Protein 7CJ3 (pdb70)

Foldseek 3Di:
DPPVVVLLVVLVVLLVVLLVVQQVPFDPVVLVVLCVVPVCLLVLLVVLLVLLVVLLVLLVVQLVDPLDPLSNSLSVLLNSLSNLSNVLSVCRNPGRTDWAQFPLHRHTHRVSVLSSQLSRVLSVLVSLCSQLVFDPVLSVVLNVLSNQLSVLLRVLRHDDDPSSVVSLVSSVVSVVVNLVSSQVSLVLQLDPVDPPHGLFHNVLSVLLSVQQVVLVVQLSVLSVCDSVPNDDDNVSSNSVSVSSSSSSSSNVVSSVVRSVVD/DLLVVLVVLLVVLVVLLVVLLVVQQVPFDQVVLVVLCVVQVCLLVLLVVLLVLLVVLLVLLVCQLVPPPDNLSNSLSSLLNSLSNLSNVLSVCRNPGRTDWAQFPLHRHTHRVSVLSSQLSNVLSVLVSLCLQLVFDNVLSVVLSVLSNQLSVLLRVLRHDDDPSSVVSLVSSVVSVVVNLVSSQVSLVLQLDPVDPPHGLFHNVLSVQLSVQQVVLVVQLSVLSVCDSVPNDDDNVSSNSVSVSSSSSSSSNVVSSVVRSVPD

InterPro domains:
  IPR001425 Archaeal/bacterial/fungal rhodopsins [PF01036] (89-309)
  IPR001425 Archaeal/bacterial/fungal rhodopsins [SM01021] (89-320)
  IPR002073 3'5'-cyclic nucleotide phosphodiesterase, catalytic domain [PF00233] (451-686)
  IPR002073 3'5'-cyclic nucleotide phosphodiesterase, catalytic domain [PS51845] (346-700)
  IPR003607 HD/PDEase domain [SM00471] (449-619)
  IPR003607 HD/PDEase domain [cd00077] (452-627)
  IPR023088 3'5'-cyclic nucleotide phosphodiesterase [PR00387] (447-460)
  IPR023088 3'5'-cyclic nucleotide phosphodiesterase [PR00387] (477-490)
  IPR023088 3'5'-cyclic nucleotide phosphodiesterase [PR00387] (491-506)
  IPR023088 3'5'-cyclic nucleotide phosphodiesterase [PR00387] (518-534)
  IPR023088 3'5'-cyclic nucleotide phosphodiesterase [PR00387] (601-614)
  IPR023088 3'5'-cyclic nucleotide phosphodiesterase [PR00387] (618-634)
  IPR023174 3'5'-cyclic nucleotide phosphodiesterase, conserved site [PS00126] (491-502)
  IPR036971 3'5'-cyclic nucleotide phosphodiesterase, catalytic domain superfamily [G3DSA:1.10.1300.10] (379-704)

Sequence (526 aa):
TKEVQWQGIFMIIVWLCVMGSLIFFANPEASRRVFAKFSHLQSFYGATSVAFAFATGLDILAYVNAVSDEKRVLSGILAYVDGVACISYLSMATLNLYFLVDSTQGNPVWLMRYAEWIITCPTLLYWCGLASRADRSSVSDIATADALLLAGGALSSILPSWPAFFVFAGSFATYIYVMLHMWGMFGKAMQPDFQPPPPLPRHALHLLRCEIVMSWSIFPLVEFLRRQGYIDFQVGEAMNCVADYAAKVGLAMIMVNCNLEQASTKEVQWQGIFMIIVWLCVMGSLIFFANPEASRRVFAKFSHLQSFYGATSVAFAFATGLDILAYVNAVSDEKRVLSGILAYVDGVACISYLSMATLNLYFLVDSTQGNPVWLMRYAEWIITCPTLLYWCGLASRADRSSVSDIATADALLLAGGALSSILPSWPAFFVFAGSFATYIYVMLHMWGMFGKAMQPDFQPPPPLPRHALHLLRCEIVMSWSIFPLVEFLRRQGYIDFQVGEAMNCVADYAAKVGLAMIMVNCNLEQ

B-factor: mean 40.51, std 20.05, range [9.45, 134.56]

Nearest PDB structures (foldseek):
  7cj3-assembly1_A  TM=1.004E+00  e=1.091E-38  Salpingoeca rosetta
  7d7q-assembly1_B  TM=9.937E-01  e=3.383E-33  Salpingoeca rosetta
  7d7q-assembly1_A  TM=9.943E-01  e=1.096E-32  Salpingoeca rosetta
  6k6k-assembly1_A  TM=8.534E-01  e=9.232E-09  Mastigocladopsis repens
  1jgj-assembly1_A  TM=8.946E-01  e=2.992E-07  Natronomonas pharaonis

Secondary structure (DSSP, 8-state):
---HHHHHHHHHHHHHHHHHHHHHT--HHHHHHHHHHSTTHHHHHHHHHHHHHHHHHHHHHHHHS-S-HHHHHHHHHHHHHHHHHHHHHHHHHHS----EE-TTT--EE-HHHHHHHHHHHHHHHHHHHHHHT--HHHHHHHHHHHHHHHHHHHHHTTS-HHHHHHHHHHHHHHHHHHHHHHHHHHHHHHSSS-SSPPSS-HHHHHHHHHHHHHHHTHHHHHHHHHHHTSS-HHHHHHHHHHHHHHHHHHHHHHHHHHHHH-/-HHHHHHHHHHHHHHHHHHHHHHHHHT--HHHHHHHHHHSTTHHHHHHHHHHHHHHHHHHHHHHHHT-SSHHHHHHHHHHHHHHHHHHHHHHHHHHS----EE-TTT--EE-HHHHHHHHHHHHHHHHHHHHHHT--HHHHHHHHHHHHHHHHHHHHHTTS-HHHHHHHHHHHHHHHHHHHHHHHHHHHHHHSSS-SSPPSS-HHHHHHHHHHHHHHHTHHHHHHHHHHHTSS-HHHHHHHHHHHHHHHHHHHHHHHHHHHH--

CATH classification: 1.20.1070.10

Structure (mmCIF, N/CA/C/O backbone):
data_7CJ3
#
_entry.id   7CJ3
#
_cell.length_a   65.550
_cell.length_b   74.140
_cell.length_c   117.380
_cell.angle_alpha   90.00
_cell.angle_beta   90.00
_cell.angle_gamma   90.00
#
_symmetry.space_group_name_H-M   'P 21 21 21'
#
loop_
_entity.id
_entity.type
_entity.pdbx_description
1 polymer Phosphodiesterase
2 non-polymer RETINAL
3 non-polymer '(2R)-2,3-dihydroxypropyl (9Z)-octadec-9-enoate'
4 water water
#
loop_
_atom_site.group_PDB
_atom_site.id
_atom_site.type_symbol
_atom_site.label_atom_id
_atom_site.label_alt_id
_atom_site.label_comp_id
_atom_site.label_asym_id
_atom_site.label_entity_id
_atom_site.label_seq_id
_atom_site.pdbx_PDB_ins_code
_atom_site.Cartn_x
_atom_site.Cartn_y
_atom_site.Cartn_z
_atom_site.occupancy
_atom_site.B_iso_or_equiv
_atom_site.auth_seq_id
_atom_site.auth_comp_id
_atom_site.auth_asym_id
_atom_site.auth_atom_id
_atom_site.pdbx_PDB_model_num
ATOM 1 N N . THR A 1 18 ? -17.191 6.557 23.431 1.00 89.57 49 THR A N 1
ATOM 2 C CA . THR A 1 18 ? -18.096 7.720 23.154 1.00 90.07 49 THR A CA 1
ATOM 3 C C . THR A 1 18 ? -17.307 9.034 23.224 1.00 85.38 49 THR A C 1
ATOM 4 O O . THR A 1 18 ? -17.598 9.822 24.133 1.00 88.56 49 THR A O 1
ATOM 6 N N . LYS A 1 19 ? -16.360 9.264 22.303 1.00 84.80 50 LYS A N 1
ATOM 7 C CA . LYS A 1 19 ? -15.557 10.524 22.212 1.00 86.53 50 LYS A CA 1
ATOM 8 C C . LYS A 1 19 ? -15.749 11.166 20.832 1.00 89.05 50 LYS A C 1
ATOM 9 O O . LYS A 1 19 ? -14.763 11.236 20.068 1.00 93.17 50 LYS A O 1
ATOM 11 N N . GLU A 1 20 ? -16.969 11.619 20.528 1.00 86.89 51 GLU A N 1
ATOM 12 C CA . GLU A 1 20 ? -17.317 12.242 19.228 1.00 93.31 51 GLU A CA 1
ATOM 13 C C . GLU A 1 20 ? -17.064 11.245 18.069 1.00 101.44 51 GLU A C 1
ATOM 14 O O . GLU A 1 20 ? -16.207 11.500 17.189 1.00 105.78 51 GLU A O 1
ATOM 16 N N . VAL A 1 21 ? -17.859 10.168 17.977 1.00 99.75 52 VAL A N 1
ATOM 17 C CA . VAL A 1 21 ? -18.171 9.445 16.699 1.00 104.91 52 VAL A CA 1
ATOM 18 C C . VAL A 1 21 ? -18.466 10.520 15.642 1.00 103.01 52 VAL A C 1
ATOM 19 O O . VAL A 1 21 ? -18.030 10.389 14.491 1.00 108.14 52 VAL A O 1
ATOM 23 N N . GLN A 1 22 ? -19.164 11.570 16.066 1.00 107.40 53 GLN A N 1
ATOM 24 C CA . GLN A 1 22 ? -19.455 12.795 15.277 1.00 110.43 53 GLN A CA 1
ATOM 25 C C . GLN A 1 22 ? -18.242 13.168 14.398 1.00 107.03 53 GLN A C 1
ATOM 26 O O . GLN A 1 22 ? -18.452 13.293 13.157 1.00 97.01 53 GLN A O 1
ATOM 32 N N . TRP A 1 23 ? -17.031 13.244 14.986 1.00 96.32 54 TRP A N 1
ATOM 33 C CA . TRP A 1 23 ? -15.768 13.621 14.283 1.00 89.21 54 TRP A CA 1
ATOM 34 C C . TRP A 1 23 ? -15.490 12.623 13.148 1.00 87.34 54 TRP A C 1
ATOM 35 O O . TRP A 1 23 ? -15.169 13.083 12.026 1.00 92.44 54 TRP A O 1
ATOM 46 N N . GLN A 1 24 ? -15.624 11.321 13.422 1.00 87.36 55 GLN A N 1
ATOM 47 C CA . GLN A 1 24 ? -15.452 10.228 12.424 1.00 84.59 55 GLN A CA 1
ATOM 48 C C . GLN A 1 24 ? -16.427 10.439 11.253 1.00 76.99 55 GLN A C 1
ATOM 49 O O . GLN A 1 24 ? -15.968 10.441 10.096 1.00 71.08 55 GLN A O 1
ATOM 55 N N . GLY A 1 25 ? -17.715 10.624 11.565 1.00 74.37 56 GLY A N 1
ATOM 56 C CA . GLY A 1 25 ? -18.777 10.956 10.591 1.00 75.83 56 GLY A CA 1
ATOM 57 C C . GLY A 1 25 ? -18.428 12.150 9.709 1.00 83.39 56 GLY A C 1
ATOM 58 O O . GLY A 1 25 ? -18.622 12.056 8.483 1.00 88.12 56 GLY A O 1
ATOM 59 N N . ILE A 1 26 ? -17.930 13.240 10.303 1.00 82.87 57 ILE A N 1
ATOM 60 C CA . ILE A 1 26 ? -17.481 14.474 9.587 1.00 76.25 57 ILE A CA 1
ATOM 61 C C . ILE A 1 26 ? -16.350 14.130 8.600 1.00 72.59 57 ILE A C 1
ATOM 62 O O . ILE A 1 26 ? -16.442 14.545 7.427 1.00 70.46 57 ILE A O 1
ATOM 67 N N . PHE A 1 27 ? -15.307 13.421 9.038 1.00 65.89 58 PHE A N 1
ATOM 68 C CA . PHE A 1 27 ? -14.178 13.049 8.143 1.00 76.83 58 PHE A CA 1
ATOM 69 C C . PHE A 1 27 ? -14.738 12.242 6.961 1.00 75.84 58 PHE A C 1
ATOM 70 O O . PHE A 1 27 ? -14.290 12.462 5.795 1.00 68.59 58 PHE A O 1
ATOM 78 N N . MET A 1 28 ? -15.677 11.330 7.259 1.00 63.60 59 MET A N 1
ATOM 79 C CA . MET A 1 28 ? -16.357 10.466 6.256 1.00 62.06 59 MET A CA 1
ATOM 80 C C . MET A 1 28 ? -16.964 11.358 5.164 1.00 59.73 59 MET A C 1
ATOM 81 O O . MET A 1 28 ? -16.646 11.161 3.971 1.00 64.03 59 MET A O 1
ATOM 86 N N . ILE A 1 29 ? -17.763 12.340 5.574 1.00 55.48 60 ILE A N 1
ATOM 87 C CA . ILE A 1 29 ? -18.507 13.259 4.667 1.00 52.97 60 ILE A CA 1
ATOM 88 C C . ILE A 1 29 ? -17.517 14.009 3.763 1.00 44.35 60 ILE A C 1
ATOM 89 O O . ILE A 1 29 ? -17.790 14.127 2.540 1.00 38.43 60 ILE A O 1
ATOM 94 N N . ILE A 1 30 ? -16.393 14.473 4.310 1.00 40.45 61 ILE A N 1
ATOM 95 C CA . ILE A 1 30 ? -15.426 15.304 3.530 1.00 44.79 61 ILE A CA 1
ATOM 96 C C . ILE A 1 30 ? -14.771 14.432 2.463 1.00 43.74 61 ILE A C 1
ATOM 97 O O . ILE A 1 30 ? -14.662 14.893 1.325 1.00 38.67 61 ILE A O 1
ATOM 102 N N . VAL A 1 31 ? -14.386 13.209 2.808 1.00 48.82 62 VAL A N 1
ATOM 103 C CA . VAL A 1 31 ? -13.738 12.266 1.846 1.00 50.70 62 VAL A CA 1
ATOM 104 C C . VAL A 1 31 ? -14.734 11.963 0.720 1.00 43.63 62 VAL A C 1
ATOM 105 O O . VAL A 1 31 ? -14.327 11.888 -0.474 1.00 33.73 62 VAL A O 1
ATOM 109 N N . TRP A 1 32 ? -16.001 11.809 1.099 1.00 36.80 63 TRP A N 1
ATOM 110 C CA . TRP A 1 32 ? -17.105 11.500 0.160 1.00 36.07 63 TRP A CA 1
ATOM 111 C C . TRP A 1 32 ? -17.249 12.631 -0.870 1.00 31.18 63 TRP A C 1
ATOM 112 O O . TRP A 1 32 ? -17.097 12.356 -2.078 1.00 30.97 63 TRP A O 1
ATOM 123 N N . LEU A 1 33 ? -17.479 13.855 -0.396 1.00 27.87 64 LEU A N 1
ATOM 124 C CA . LEU A 1 33 ? -17.667 15.073 -1.228 1.00 27.66 64 LEU A CA 1
ATOM 125 C C . LEU A 1 33 ? -16.511 15.247 -2.220 1.00 28.61 64 LEU A C 1
ATOM 126 O O . LEU A 1 33 ? -16.772 15.526 -3.403 1.00 23.98 64 LEU A O 1
ATOM 131 N N . CYS A 1 34 ? -15.272 15.089 -1.761 1.00 31.44 65 CYS A N 1
ATOM 132 C CA . CYS A 1 34 ? -14.071 15.199 -2.632 1.00 35.61 65 CYS A CA 1
ATOM 133 C C . CYS A 1 34 ? -14.172 14.183 -3.775 1.00 35.59 65 CYS A C 1
ATOM 134 O O . CYS A 1 34 ? -13.983 14.547 -4.955 1.00 32.53 65 CYS A O 1
ATOM 137 N N . VAL A 1 35 ? -14.495 12.943 -3.435 1.00 36.89 66 VAL A N 1
ATOM 138 C CA . VAL A 1 35 ? -14.556 11.836 -4.426 1.00 35.37 66 VAL A CA 1
ATOM 139 C C . VAL A 1 35 ? -15.731 12.114 -5.355 1.00 31.75 66 VAL A C 1
ATOM 140 O O . VAL A 1 35 ? -15.570 11.995 -6.588 1.00 34.74 66 VAL A O 1
ATOM 144 N N . MET A 1 36 ? -16.852 12.533 -4.797 1.00 29.92 67 MET A N 1
ATOM 145 C CA . MET A 1 36 ? -18.048 12.895 -5.593 1.00 32.43 67 MET A CA 1
ATOM 146 C C . MET A 1 36 ? -17.714 14.065 -6.520 1.00 30.93 67 MET A C 1
ATOM 147 O O . MET A 1 36 ? -18.067 14.001 -7.731 1.00 30.32 67 MET A O 1
ATOM 152 N N . GLY A 1 37 ? -17.067 15.102 -5.976 1.00 28.48 68 GLY A N 1
ATOM 153 C CA . GLY A 1 37 ? -16.505 16.211 -6.760 1.00 24.49 68 GLY A CA 1
ATOM 154 C C . GLY A 1 37 ? -15.846 15.694 -8.023 1.00 24.77 68 GLY A C 1
ATOM 155 O O . GLY A 1 37 ? -16.317 16.010 -9.156 1.00 23.12 68 GLY A O 1
ATOM 156 N N . SER A 1 38 ? -14.798 14.893 -7.855 1.00 24.26 69 SER A N 1
ATOM 157 C CA . SER A 1 38 ? -13.890 14.529 -8.968 1.00 26.55 69 SER A CA 1
ATOM 158 C C . SER A 1 38 ? -14.653 13.666 -9.969 1.00 24.19 69 SER A C 1
ATOM 159 O O . SER A 1 38 ? -14.442 13.871 -11.180 1.00 21.89 69 SER A O 1
ATOM 162 N N . LEU A 1 39 ? -15.557 12.801 -9.482 1.00 24.82 70 LEU A N 1
ATOM 163 C CA . LEU A 1 39 ? -16.429 11.930 -10.333 1.00 25.57 70 LEU A CA 1
ATOM 164 C C . LEU A 1 39 ? -17.360 12.787 -11.222 1.00 26.22 70 LEU A C 1
ATOM 165 O O . LEU A 1 39 ? -17.612 12.403 -12.387 1.00 23.04 70 LEU A O 1
ATOM 170 N N . ILE A 1 40 ? -17.808 13.947 -10.732 1.00 27.54 71 ILE A N 1
ATOM 171 C CA . ILE A 1 40 ? -18.627 14.902 -11.538 1.00 27.57 71 ILE A CA 1
ATOM 172 C C . ILE A 1 40 ? -17.747 15.551 -12.614 1.00 25.90 71 ILE A C 1
ATOM 173 O O . ILE A 1 40 ? -18.175 15.573 -13.816 1.00 23.41 71 ILE A O 1
ATOM 178 N N . PHE A 1 41 ? -16.585 16.076 -12.195 1.00 25.33 72 PHE A N 1
ATOM 179 C CA . PHE A 1 41 ? -15.674 16.889 -13.038 1.00 26.71 72 PHE A CA 1
ATOM 180 C C . PHE A 1 41 ? -15.165 16.024 -14.197 1.00 29.75 72 PHE A C 1
ATOM 181 O O . PHE A 1 41 ? -15.148 16.519 -15.343 1.00 31.24 72 PHE A O 1
ATOM 189 N N . PHE A 1 42 ? -14.857 14.739 -13.949 1.00 32.31 73 PHE A N 1
ATOM 190 C CA . PHE A 1 42 ? -14.269 13.825 -14.971 1.00 28.85 73 PHE A CA 1
ATOM 191 C C . PHE A 1 42 ? -15.332 12.983 -15.689 1.00 26.81 73 PHE A C 1
ATOM 192 O O . PHE A 1 42 ? -14.971 12.180 -16.514 1.00 29.12 73 PHE A O 1
ATOM 200 N N . ALA A 1 43 ? -16.617 13.161 -15.424 1.00 27.38 74 ALA A N 1
ATOM 201 C CA . ALA A 1 43 ? -17.676 12.362 -16.086 1.00 28.36 74 ALA A CA 1
ATOM 202 C C . ALA A 1 43 ? -17.679 12.634 -17.596 1.00 29.21 74 ALA A C 1
ATOM 203 O O . ALA A 1 43 ? -17.324 13.717 -17.997 1.00 26.34 74 ALA A O 1
ATOM 205 N N . ASN A 1 44 ? -18.078 11.643 -18.390 1.00 37.99 75 ASN A N 1
ATOM 206 C CA . ASN A 1 44 ? -18.470 11.764 -19.820 1.00 36.81 75 ASN A CA 1
ATOM 207 C C . ASN A 1 44 ? -19.988 11.553 -19.887 1.00 37.16 75 ASN A C 1
ATOM 208 O O . ASN A 1 44 ? -20.458 10.414 -19.833 1.00 34.24 75 ASN A O 1
ATOM 213 N N . PRO A 1 45 ? -20.787 12.649 -20.006 1.00 36.40 76 PRO A N 1
ATOM 214 C CA . PRO A 1 45 ? -22.248 12.577 -20.011 1.00 34.98 76 PRO A CA 1
ATOM 215 C C . PRO A 1 45 ? -22.883 11.753 -21.132 1.00 32.83 76 PRO A C 1
ATOM 216 O O . PRO A 1 45 ? -23.903 11.143 -20.867 1.00 31.76 76 PRO A O 1
ATOM 220 N N . GLU A 1 46 ? -22.307 11.790 -22.338 1.00 36.65 77 GLU A N 1
ATOM 221 C CA . GLU A 1 46 ? -22.767 10.989 -23.516 1.00 40.04 77 GLU A CA 1
ATOM 222 C C . GLU A 1 46 ? -22.611 9.492 -23.184 1.00 38.67 77 GLU A C 1
ATOM 223 O O . GLU A 1 46 ? -23.476 8.682 -23.576 1.00 35.55 77 GLU A O 1
ATOM 229 N N . ALA A 1 47 ? -21.529 9.146 -22.477 1.00 37.02 78 ALA A N 1
ATOM 230 C CA . ALA A 1 47 ? -21.227 7.772 -22.016 1.00 33.42 78 ALA A CA 1
ATOM 231 C C . ALA A 1 47 ? -22.308 7.330 -21.021 1.00 34.37 78 ALA A C 1
ATOM 232 O O . ALA A 1 47 ? -22.869 6.251 -21.247 1.00 39.68 78 ALA A O 1
ATOM 234 N N . SER A 1 48 ? -22.606 8.125 -19.982 1.00 29.19 79 SER A N 1
ATOM 235 C CA . SER A 1 48 ? -23.589 7.766 -18.931 1.00 27.54 79 SER A CA 1
ATOM 236 C C . SER A 1 48 ? -24.992 7.668 -19.547 1.00 30.65 79 SER A C 1
ATOM 237 O O . SER A 1 48 ? -25.751 6.775 -19.157 1.00 33.18 79 SER A O 1
ATOM 240 N N . ARG A 1 49 ? -25.322 8.547 -20.491 1.00 35.38 80 ARG A N 1
ATOM 241 C CA . ARG A 1 49 ? -26.624 8.530 -21.215 1.00 35.54 80 ARG A CA 1
ATOM 242 C C . ARG A 1 49 ? -26.785 7.163 -21.907 1.00 33.72 80 ARG A C 1
ATOM 243 O O . ARG A 1 49 ? -27.883 6.583 -21.805 1.00 34.60 80 ARG A O 1
ATOM 245 N N . ARG A 1 50 ? -25.734 6.653 -22.551 1.00 34.56 81 ARG A N 1
ATOM 246 C CA . ARG A 1 50 ? -25.734 5.359 -23.290 1.00 40.78 81 ARG A CA 1
ATOM 247 C C . ARG A 1 50 ? -25.826 4.172 -22.313 1.00 34.78 81 ARG A C 1
ATOM 248 O O . ARG A 1 50 ? -26.493 3.160 -22.654 1.00 32.82 81 ARG A O 1
ATOM 256 N N . VAL A 1 51 ? -25.183 4.280 -21.147 1.00 29.66 82 VAL A N 1
ATOM 257 C CA . VAL A 1 51 ? -25.186 3.225 -20.096 1.00 25.22 82 VAL A CA 1
ATOM 258 C C . VAL A 1 51 ? -26.616 3.065 -19.588 1.00 25.25 82 VAL A C 1
ATOM 259 O O . VAL A 1 51 ? -27.100 1.903 -19.537 1.00 26.07 82 VAL A O 1
ATOM 263 N N . PHE A 1 52 ? -27.253 4.182 -19.233 1.00 25.33 83 PHE A N 1
ATOM 264 C CA . PHE A 1 52 ? -28.618 4.217 -18.650 1.00 26.00 83 PHE A CA 1
ATOM 265 C C . PHE A 1 52 ? -29.655 3.930 -19.747 1.00 24.74 83 PHE A C 1
ATOM 266 O O . PHE A 1 52 ? -30.748 3.510 -19.393 1.00 22.06 83 PHE A O 1
ATOM 274 N N . ALA A 1 53 ? -29.314 4.101 -21.027 1.00 26.28 84 ALA A N 1
ATOM 275 C CA . ALA A 1 53 ? -30.179 3.749 -22.178 1.00 26.99 84 ALA A CA 1
ATOM 276 C C . ALA A 1 53 ? -30.084 2.242 -22.483 1.00 30.57 84 ALA A C 1
ATOM 277 O O . ALA A 1 53 ? -31.104 1.656 -22.878 1.00 37.83 84 ALA A O 1
ATOM 279 N N . LYS A 1 54 ? -28.913 1.626 -22.326 1.00 29.59 85 LYS A N 1
ATOM 280 C CA . LYS A 1 54 ? -28.723 0.172 -22.569 1.00 30.28 85 LYS A CA 1
ATOM 281 C C . LYS A 1 54 ? -29.329 -0.615 -21.394 1.00 31.65 85 LYS A C 1
ATOM 282 O O . LYS A 1 54 ? -29.719 -1.793 -21.587 1.00 30.82 85 LYS A O 1
ATOM 288 N N . PHE A 1 55 ? -29.379 0.013 -20.216 1.00 30.60 86 PHE A N 1
ATOM 289 C CA . PHE A 1 55 ? -29.733 -0.611 -18.916 1.00 30.16 86 PHE A CA 1
ATOM 290 C C . PHE A 1 55 ? -30.766 0.284 -18.228 1.00 30.30 86 PHE A C 1
ATOM 291 O O . PHE A 1 55 ? -30.367 1.160 -17.413 1.00 28.87 86 PHE A O 1
ATOM 299 N N . SER A 1 56 ? -32.046 0.097 -18.557 1.00 27.03 87 SER A N 1
ATOM 300 C CA . SER A 1 56 ? -33.126 1.071 -18.245 1.00 23.62 87 SER A CA 1
ATOM 301 C C . SER A 1 56 ? -33.627 0.934 -16.806 1.00 23.63 87 SER A C 1
ATOM 302 O O . SER A 1 56 ? -34.361 1.822 -16.384 1.00 25.73 87 SER A O 1
ATOM 305 N N . HIS A 1 57 ? -33.234 -0.089 -16.061 1.00 25.42 88 HIS A N 1
ATOM 306 C CA . HIS A 1 57 ? -33.747 -0.335 -14.687 1.00 28.33 88 HIS A CA 1
ATOM 307 C C . HIS A 1 57 ? -32.822 0.291 -13.639 1.00 28.14 88 HIS A C 1
ATOM 308 O O . HIS A 1 57 ? -33.244 0.383 -12.462 1.00 26.23 88 HIS A O 1
ATOM 315 N N . LEU A 1 58 ? -31.637 0.762 -14.065 1.00 28.73 89 LEU A N 1
ATOM 316 C CA . LEU A 1 58 ? -30.530 1.143 -13.145 1.00 25.34 89 LEU A CA 1
ATOM 317 C C . LEU A 1 58 ? -30.926 2.390 -12.321 1.00 25.58 89 LEU A C 1
ATOM 318 O O . LEU A 1 58 ? -30.677 2.353 -11.093 1.00 24.12 89 LEU A O 1
ATOM 323 N N . GLN A 1 59 ? -31.578 3.399 -12.920 1.00 22.80 90 GLN A N 1
ATOM 324 C CA . GLN A 1 59 ? -31.969 4.634 -12.196 1.00 27.17 90 GLN A CA 1
ATOM 325 C C . GLN A 1 59 ? -32.969 4.250 -11.079 1.00 25.05 90 GLN A C 1
ATOM 326 O O . GLN A 1 59 ? -32.842 4.697 -9.914 1.00 20.94 90 GLN A O 1
ATOM 332 N N . SER A 1 60 ? -33.910 3.376 -11.409 1.00 24.55 91 SER A N 1
ATOM 333 C CA . SER A 1 60 ? -34.958 2.912 -10.466 1.00 23.87 91 SER A CA 1
ATOM 334 C C . SER A 1 60 ? -34.307 2.235 -9.276 1.00 20.13 91 SER A C 1
ATOM 335 O O . SER A 1 60 ? -34.719 2.522 -8.155 1.00 18.10 91 SER A O 1
ATOM 338 N N . PHE A 1 61 ? -33.340 1.351 -9.543 1.00 18.49 92 PHE A N 1
ATOM 339 C CA . PHE A 1 61 ? -32.627 0.562 -8.513 1.00 17.68 92 PHE A CA 1
ATOM 340 C C . PHE A 1 61 ? -31.945 1.503 -7.519 1.00 16.68 92 PHE A C 1
ATOM 341 O O . PHE A 1 61 ? -32.217 1.412 -6.312 1.00 13.52 92 PHE A O 1
ATOM 349 N N . TYR A 1 62 ? -31.138 2.435 -8.043 1.00 17.29 93 TYR A N 1
ATOM 350 C CA . TYR A 1 62 ? -30.368 3.433 -7.256 1.00 17.78 93 TYR A CA 1
ATOM 351 C C . TYR A 1 62 ? -31.356 4.355 -6.527 1.00 16.51 93 TYR A C 1
ATOM 352 O O . TYR A 1 62 ? -31.243 4.477 -5.281 1.00 16.95 93 TYR A O 1
ATOM 361 N N . GLY A 1 63 ? -32.331 4.917 -7.239 1.00 16.62 94 GLY A N 1
ATOM 362 C CA . GLY A 1 63 ? -33.385 5.743 -6.635 1.00 16.15 94 GLY A CA 1
ATOM 363 C C . GLY A 1 63 ? -33.981 5.035 -5.449 1.00 17.48 94 GLY A C 1
ATOM 364 O O . GLY A 1 63 ? -33.931 5.579 -4.327 1.00 19.66 94 GLY A O 1
ATOM 365 N N . ALA A 1 64 ? -34.470 3.814 -5.663 1.00 18.94 95 ALA A N 1
ATOM 366 C CA . ALA A 1 64 ? -35.201 3.020 -4.649 1.00 19.13 95 ALA A CA 1
ATOM 367 C C . ALA A 1 64 ? -34.288 2.764 -3.452 1.00 17.75 95 ALA A C 1
ATOM 368 O O . ALA A 1 64 ? -34.744 2.910 -2.306 1.00 17.48 95 ALA A O 1
ATOM 370 N N . THR A 1 65 ? -33.046 2.365 -3.718 1.00 17.04 96 THR A N 1
ATOM 371 C CA . THR A 1 65 ? -32.058 2.049 -2.662 1.00 17.22 96 THR A CA 1
ATOM 372 C C . THR A 1 65 ? -31.860 3.308 -1.830 1.00 17.04 96 THR A C 1
ATOM 373 O O . THR A 1 65 ? -31.739 3.210 -0.561 1.00 14.81 96 THR A O 1
ATOM 377 N N . SER A 1 66 ? -31.874 4.451 -2.521 1.00 15.88 97 SER A N 1
ATOM 378 C CA . SER A 1 66 ? -31.540 5.750 -1.882 1.00 17.00 97 SER A CA 1
ATOM 379 C C . SER A 1 66 ? -32.606 6.085 -0.847 1.00 15.18 97 SER A C 1
ATOM 380 O O . SER A 1 66 ? -32.250 6.346 0.326 1.00 12.52 97 SER A O 1
ATOM 383 N N . VAL A 1 67 ? -33.859 6.009 -1.285 1.00 14.78 98 VAL A N 1
ATOM 384 C CA . VAL A 1 67 ? -35.023 6.264 -0.404 1.00 15.51 98 VAL A CA 1
ATOM 385 C C . VAL A 1 67 ? -34.914 5.314 0.804 1.00 16.34 98 VAL A C 1
ATOM 386 O O . VAL A 1 67 ? -35.087 5.799 1.968 1.00 16.26 98 VAL A O 1
ATOM 390 N N . ALA A 1 68 ? -34.583 4.038 0.569 1.00 15.05 99 ALA A N 1
ATOM 391 C CA . ALA A 1 68 ? -34.527 3.023 1.638 1.00 15.91 99 ALA A CA 1
ATOM 392 C C . ALA A 1 68 ? -33.523 3.464 2.706 1.00 16.61 99 ALA A C 1
ATOM 393 O O . ALA A 1 68 ? -33.881 3.554 3.889 1.00 18.14 99 ALA A O 1
ATOM 395 N N . PHE A 1 69 ? -32.289 3.761 2.318 1.00 17.33 100 PHE A N 1
ATOM 396 C CA . PHE A 1 69 ? -31.258 4.261 3.270 1.00 17.16 100 PHE A CA 1
ATOM 397 C C . PHE A 1 69 ? -31.688 5.558 3.982 1.00 16.30 100 PHE A C 1
ATOM 398 O O . PHE A 1 69 ? -31.405 5.729 5.160 1.00 15.12 100 PHE A O 1
ATOM 406 N N . ALA A 1 70 ? -32.347 6.478 3.293 1.00 16.33 101 ALA A N 1
ATOM 407 C CA . ALA A 1 70 ? -32.891 7.700 3.927 1.00 16.68 101 ALA A CA 1
ATOM 408 C C . ALA A 1 70 ? -33.712 7.299 5.160 1.00 16.23 101 ALA A C 1
ATOM 409 O O . ALA A 1 70 ? -33.390 7.800 6.259 1.00 14.44 101 ALA A O 1
ATOM 411 N N . PHE A 1 71 ? -34.718 6.423 4.990 1.00 17.84 102 PHE A N 1
ATOM 412 C CA . PHE A 1 71 ? -35.580 5.903 6.092 1.00 18.98 102 PHE A CA 1
ATOM 413 C C . PHE A 1 71 ? -34.731 5.134 7.112 1.00 20.02 102 PHE A C 1
ATOM 414 O O . PHE A 1 71 ? -35.015 5.293 8.329 1.00 19.99 102 PHE A O 1
ATOM 422 N N . ALA A 1 72 ? -33.735 4.353 6.646 1.00 19.14 103 ALA A N 1
ATOM 423 C CA . ALA A 1 72 ? -32.782 3.634 7.516 1.00 20.14 103 ALA A CA 1
ATOM 424 C C . ALA A 1 72 ? -32.043 4.631 8.407 1.00 20.69 103 ALA A C 1
ATOM 425 O O . ALA A 1 72 ? -31.851 4.307 9.593 1.00 23.19 103 ALA A O 1
ATOM 427 N N . THR A 1 73 ? -31.640 5.776 7.855 1.00 21.90 104 THR A N 1
ATOM 428 C CA . THR A 1 73 ? -30.910 6.862 8.572 1.00 24.40 104 THR A CA 1
ATOM 429 C C . THR A 1 73 ? -31.857 7.544 9.575 1.00 24.50 104 THR A C 1
ATOM 430 O O . THR A 1 73 ? -31.435 7.835 10.711 1.00 23.79 104 THR A O 1
ATOM 434 N N . GLY A 1 74 ? -33.104 7.761 9.171 1.00 27.16 105 GLY A N 1
ATOM 435 C CA . GLY A 1 74 ? -34.182 8.211 10.071 1.00 33.04 105 GLY A CA 1
ATOM 436 C C . GLY A 1 74 ? -34.219 7.390 11.346 1.00 36.92 105 GLY A C 1
ATOM 437 O O . GLY A 1 74 ? -34.171 7.986 12.435 1.00 41.95 105 GLY A O 1
ATOM 438 N N . LEU A 1 75 ? -34.287 6.063 11.215 1.00 42.06 106 LEU A N 1
ATOM 439 C CA . LEU A 1 75 ? -34.433 5.118 12.355 1.00 42.67 106 LEU A CA 1
ATOM 440 C C . LEU A 1 75 ? -33.213 5.196 13.272 1.00 46.81 106 LEU A C 1
ATOM 441 O O . LEU A 1 75 ? -33.396 5.128 14.505 1.00 52.13 106 LEU A O 1
ATOM 446 N N . ASP A 1 76 ? -32.013 5.306 12.699 1.00 56.15 107 ASP A N 1
ATOM 447 C CA . ASP A 1 76 ? -30.745 5.377 13.473 1.00 60.66 107 ASP A CA 1
ATOM 448 C C . ASP A 1 76 ? -30.705 6.679 14.285 1.00 59.52 107 ASP A C 1
ATOM 449 O O . ASP A 1 76 ? -30.133 6.648 15.378 1.00 58.63 107 ASP A O 1
ATOM 454 N N . ILE A 1 77 ? -31.238 7.782 13.751 1.00 52.50 108 ILE A N 1
ATOM 455 C CA . ILE A 1 77 ? -31.243 9.101 14.451 1.00 53.03 108 ILE A CA 1
ATOM 456 C C . ILE A 1 77 ? -32.079 8.922 15.724 1.00 52.55 108 ILE A C 1
ATOM 457 O O . ILE A 1 77 ? -31.619 9.347 16.793 1.00 56.17 108 ILE A O 1
ATOM 462 N N . LEU A 1 78 ? -33.245 8.286 15.614 1.00 50.72 109 LEU A N 1
ATOM 463 C CA . LEU A 1 78 ? -34.191 8.109 16.752 1.00 54.39 109 LEU A CA 1
ATOM 464 C C . LEU A 1 78 ? -33.525 7.224 17.812 1.00 58.31 109 LEU A C 1
ATOM 465 O O . LEU A 1 78 ? -33.791 7.435 18.995 1.00 65.48 109 LEU A O 1
ATOM 470 N N . ALA A 1 79 ? -32.669 6.292 17.402 1.00 59.64 110 ALA A N 1
ATOM 471 C CA . ALA A 1 79 ? -31.902 5.408 18.309 1.00 64.32 110 ALA A CA 1
ATOM 472 C C . ALA A 1 79 ? -30.808 6.211 19.031 1.00 67.81 110 ALA A C 1
ATOM 473 O O . ALA A 1 79 ? -30.474 5.842 20.170 1.00 73.97 110 ALA A O 1
ATOM 475 N N . TYR A 1 80 ? -30.259 7.249 18.391 1.00 67.74 111 TYR A N 1
ATOM 476 C CA . TYR A 1 80 ? -29.165 8.095 18.938 1.00 72.59 111 TYR A CA 1
ATOM 477 C C . TYR A 1 80 ? -29.731 9.063 19.985 1.00 73.27 111 TYR A C 1
ATOM 478 O O . TYR A 1 80 ? -29.185 9.121 21.111 1.00 80.73 111 TYR A O 1
ATOM 487 N N . VAL A 1 81 ? -30.777 9.807 19.607 1.00 63.75 112 VAL A N 1
ATOM 488 C CA . VAL A 1 81 ? -31.426 10.847 20.456 1.00 58.00 112 VAL A CA 1
ATOM 489 C C . VAL A 1 81 ? -31.982 10.180 21.715 1.00 64.98 112 VAL A C 1
ATOM 490 O O . VAL A 1 81 ? -32.175 10.930 22.698 1.00 73.23 112 VAL A O 1
ATOM 494 N N . ASN A 1 82 ? -32.202 8.855 21.681 1.00 64.90 113 ASN A N 1
ATOM 495 C CA . ASN A 1 82 ? -32.803 8.100 22.816 1.00 64.40 113 ASN A CA 1
ATOM 496 C C . ASN A 1 82 ? -31.779 7.155 23.480 1.00 67.69 113 ASN A C 1
ATOM 497 O O . ASN A 1 82 ? -31.940 5.938 23.381 1.00 66.30 113 ASN A O 1
ATOM 502 N N . ALA A 1 83 ? -30.775 7.747 24.121 1.00 73.69 114 ALA A N 1
ATOM 503 C CA . ALA A 1 83 ? -29.742 7.021 24.890 1.00 87.63 114 ALA A CA 1
ATOM 504 C C . ALA A 1 83 ? -30.421 6.253 26.042 1.00 95.08 114 ALA A C 1
ATOM 505 O O . ALA A 1 83 ? -30.434 6.760 27.195 1.00 87.45 114 ALA A O 1
ATOM 507 N N . VAL A 1 84 ? -30.872 5.020 25.762 1.00 99.39 115 VAL A N 1
ATOM 508 C CA . VAL A 1 84 ? -31.095 3.934 26.771 1.00 95.49 115 VAL A CA 1
ATOM 509 C C . VAL A 1 84 ? -29.764 3.706 27.506 1.00 93.96 115 VAL A C 1
ATOM 510 O O . VAL A 1 84 ? -29.807 3.539 28.737 1.00 104.86 115 VAL A O 1
ATOM 514 N N . SER A 1 85 ? -28.639 3.735 26.781 1.00 86.74 116 SER A N 1
ATOM 515 C CA . SER A 1 85 ? -27.245 3.725 27.318 1.00 82.26 116 SER A CA 1
ATOM 516 C C . SER A 1 85 ? -26.387 4.751 26.544 1.00 78.39 116 SER A C 1
ATOM 517 O O . SER A 1 85 ? -26.777 5.113 25.420 1.00 81.53 116 SER A O 1
ATOM 520 N N . ASP A 1 86 ? -25.293 5.231 27.142 1.00 71.21 117 ASP A N 1
ATOM 521 C CA . ASP A 1 86 ? -24.244 5.991 26.414 1.00 75.56 117 ASP A CA 1
ATOM 522 C C . ASP A 1 86 ? -23.469 5.043 25.493 1.00 76.95 117 ASP A C 1
ATOM 523 O O . ASP A 1 86 ? -23.061 5.476 24.424 1.00 67.25 117 ASP A O 1
ATOM 528 N N . GLU A 1 87 ? -23.272 3.782 25.910 1.00 81.55 118 GLU A N 1
ATOM 529 C CA . GLU A 1 87 ? -22.714 2.669 25.099 1.00 78.76 118 GLU A CA 1
ATOM 530 C C . GLU A 1 87 ? -23.518 2.517 23.804 1.00 74.36 118 GLU A C 1
ATOM 531 O O . GLU A 1 87 ? -22.904 2.330 22.750 1.00 64.86 118 GLU A O 1
ATOM 537 N N . LYS A 1 88 ? -24.847 2.606 23.898 1.00 81.26 119 LYS A N 1
ATOM 538 C CA . LYS A 1 88 ? -25.791 2.327 22.766 1.00 79.29 119 LYS A CA 1
ATOM 539 C C . LYS A 1 88 ? -26.249 3.621 22.075 1.00 76.88 119 LYS A C 1
ATOM 540 O O . LYS A 1 88 ? -26.883 3.520 21.001 1.00 78.18 119 LYS A O 1
ATOM 546 N N . ARG A 1 89 ? -25.880 4.792 22.616 1.00 71.83 120 ARG A N 1
ATOM 547 C CA . ARG A 1 89 ? -25.939 6.101 21.912 1.00 59.14 120 ARG A CA 1
ATOM 548 C C . ARG A 1 89 ? -24.899 6.048 20.785 1.00 58.43 120 ARG A C 1
ATOM 549 O O . ARG A 1 89 ? -25.262 6.246 19.585 1.00 49.04 120 ARG A O 1
ATOM 551 N N . VAL A 1 90 ? -23.662 5.773 21.189 1.00 59.47 121 VAL A N 1
ATOM 552 C CA . VAL A 1 90 ? -22.454 5.906 20.314 1.00 59.17 121 VAL A CA 1
ATOM 553 C C . VAL A 1 90 ? -22.603 4.937 19.146 1.00 52.69 121 VAL A C 1
ATOM 554 O O . VAL A 1 90 ? -22.330 5.354 18.022 1.00 58.62 121 VAL A O 1
ATOM 558 N N . LEU A 1 91 ? -23.033 3.712 19.409 1.00 52.08 122 LEU A N 1
ATOM 559 C CA . LEU A 1 91 ? -23.125 2.653 18.366 1.00 45.30 122 LEU A CA 1
ATOM 560 C C . LEU A 1 91 ? -24.198 3.028 17.336 1.00 43.42 122 LEU A C 1
ATOM 561 O O . LEU A 1 91 ? -23.978 2.752 16.169 1.00 41.25 122 LEU A O 1
ATOM 566 N N . SER A 1 92 ? -25.299 3.668 17.764 1.00 43.25 123 SER A N 1
ATOM 567 C CA . SER A 1 92 ? -26.417 4.078 16.880 1.00 40.80 123 SER A CA 1
ATOM 568 C C . SER A 1 92 ? -26.002 5.284 16.041 1.00 41.03 123 SER A C 1
ATOM 569 O O . SER A 1 92 ? -26.561 5.434 14.934 1.00 40.81 123 SER A O 1
ATOM 572 N N . GLY A 1 93 ? -25.061 6.098 16.540 1.00 41.79 124 GLY A N 1
ATOM 573 C CA . GLY A 1 93 ? -24.510 7.283 15.849 1.00 35.42 124 GLY A CA 1
ATOM 574 C C . GLY A 1 93 ? -23.718 6.883 14.619 1.00 33.89 124 GLY A C 1
ATOM 575 O O . GLY A 1 93 ? -23.986 7.484 13.533 1.00 38.07 124 GLY A O 1
ATOM 576 N N . ILE A 1 94 ? -22.829 5.879 14.755 1.00 30.38 125 ILE A N 1
ATOM 577 C CA . ILE A 1 94 ? -21.949 5.372 13.650 1.00 30.88 125 ILE A CA 1
ATOM 578 C C . ILE A 1 94 ? -22.823 4.787 12.521 1.00 30.40 125 ILE A C 1
ATOM 579 O O . ILE A 1 94 ? -22.487 4.957 11.320 1.00 25.43 125 ILE A O 1
ATOM 584 N N . LEU A 1 95 ? -23.935 4.153 12.879 1.00 26.96 126 LEU A N 1
ATOM 585 C CA . LEU A 1 95 ? -24.834 3.546 11.876 1.00 29.43 126 LEU A CA 1
ATOM 586 C C . LEU A 1 95 ? -25.575 4.645 11.104 1.00 29.04 126 LEU A C 1
ATOM 587 O O . LEU A 1 95 ? -25.838 4.460 9.891 1.00 31.69 126 LEU A O 1
ATOM 592 N N . ALA A 1 96 ? -25.866 5.766 11.765 1.00 27.49 127 ALA A N 1
ATOM 593 C CA . ALA A 1 96 ? -26.531 6.929 11.141 1.00 26.75 127 ALA A CA 1
ATOM 594 C C . ALA A 1 96 ? -25.668 7.483 9.995 1.00 26.90 127 ALA A C 1
ATOM 595 O O . ALA A 1 96 ? -26.247 7.713 8.929 1.00 25.31 127 ALA A O 1
ATOM 597 N N . TYR A 1 97 ? -24.346 7.653 10.186 1.00 28.27 128 TYR A N 1
ATOM 598 C CA . TYR A 1 97 ? -23.396 8.197 9.170 1.00 28.29 128 TYR A CA 1
ATOM 599 C C . TYR A 1 97 ? -23.230 7.205 8.020 1.00 25.31 128 TYR A C 1
ATOM 600 O O . TYR A 1 97 ? -23.330 7.588 6.829 1.00 21.44 128 TYR A O 1
ATOM 609 N N . VAL A 1 98 ? -22.981 5.942 8.347 1.00 25.19 129 VAL A N 1
ATOM 610 C CA . VAL A 1 98 ? -22.794 4.872 7.328 1.00 25.43 129 VAL A CA 1
ATOM 611 C C . VAL A 1 98 ? -24.034 4.844 6.426 1.00 24.74 129 VAL A C 1
ATOM 612 O O . VAL A 1 98 ? -23.858 4.876 5.192 1.00 27.69 129 VAL A O 1
ATOM 616 N N . ASP A 1 99 ? -25.228 4.881 7.015 1.00 22.51 130 ASP A N 1
ATOM 617 C CA . ASP A 1 99 ? -26.508 4.776 6.271 1.00 23.11 130 ASP A CA 1
ATOM 618 C C . ASP A 1 99 ? -26.746 6.048 5.457 1.00 21.51 130 ASP A C 1
ATOM 619 O O . ASP A 1 99 ? -27.232 5.951 4.327 1.00 20.45 130 ASP A O 1
ATOM 624 N N . GLY A 1 100 ? -26.428 7.201 6.030 1.00 18.90 131 GLY A N 1
ATOM 625 C CA . GLY A 1 100 ? -26.464 8.480 5.317 1.00 17.49 131 GLY A CA 1
ATOM 626 C C . GLY A 1 100 ? -25.516 8.492 4.136 1.00 17.39 131 GLY A C 1
ATOM 627 O O . GLY A 1 100 ? -25.927 8.973 3.055 1.00 17.00 131 GLY A O 1
ATOM 628 N N . VAL A 1 101 ? -24.274 8.022 4.326 1.00 16.39 132 VAL A N 1
ATOM 629 C CA . VAL A 1 101 ? -23.258 8.028 3.240 1.00 15.75 132 VAL A CA 1
ATOM 630 C C . VAL A 1 101 ? -23.828 7.193 2.102 1.00 15.27 132 VAL A C 1
ATOM 631 O O . VAL A 1 101 ? -23.772 7.640 0.944 1.00 13.01 132 VAL A O 1
ATOM 635 N N . ALA A 1 102 ? -24.355 6.016 2.439 1.00 16.86 133 ALA A N 1
ATOM 636 C CA . ALA A 1 102 ? -24.967 5.072 1.477 1.00 18.79 133 ALA A CA 1
ATOM 637 C C . ALA A 1 102 ? -26.150 5.766 0.788 1.00 18.01 133 ALA A C 1
ATOM 638 O O . ALA A 1 102 ? -26.249 5.711 -0.427 1.00 20.64 133 ALA A O 1
ATOM 640 N N . CYS A 1 103 ? -26.962 6.474 1.539 1.00 16.52 134 CYS A N 1
ATOM 641 C CA . CYS A 1 103 ? -28.138 7.191 1.001 1.00 16.31 134 CYS A CA 1
ATOM 642 C C . CYS A 1 103 ? -27.727 8.135 -0.127 1.00 16.73 134 CYS A C 1
ATOM 643 O O . CYS A 1 103 ? -28.304 8.017 -1.246 1.00 17.65 134 CYS A O 1
ATOM 646 N N . ILE A 1 104 ? -26.796 9.062 0.150 1.00 16.99 135 ILE A N 1
ATOM 647 C CA . ILE A 1 104 ? -26.392 10.115 -0.834 1.00 17.51 135 ILE A CA 1
ATOM 648 C C . ILE A 1 104 ? -25.561 9.503 -1.963 1.00 15.34 135 ILE A C 1
ATOM 649 O O . ILE A 1 104 ? -25.664 10.056 -3.083 1.00 13.73 135 ILE A O 1
ATOM 654 N N . SER A 1 105 ? -24.777 8.440 -1.717 1.00 14.44 136 SER A N 1
ATOM 655 C CA . SER A 1 105 ? -23.982 7.821 -2.811 1.00 15.02 136 SER A CA 1
ATOM 656 C C . SER A 1 105 ? -24.991 7.273 -3.824 1.00 14.34 136 SER A C 1
ATOM 657 O O . SER A 1 105 ? -24.826 7.503 -5.038 1.00 13.47 136 SER A O 1
ATOM 660 N N . TYR A 1 106 ? -26.043 6.627 -3.344 1.00 14.28 137 TYR A N 1
ATOM 661 C CA . TYR A 1 106 ? -27.031 5.994 -4.250 1.00 16.09 137 TYR A CA 1
ATOM 662 C C . TYR A 1 106 ? -27.852 7.092 -4.952 1.00 16.21 137 TYR A C 1
ATOM 663 O O . TYR A 1 106 ? -28.081 6.918 -6.162 1.00 15.33 137 TYR A O 1
ATOM 672 N N . LEU A 1 107 ? -28.216 8.186 -4.256 1.00 15.38 138 LEU A N 1
ATOM 673 C CA . LEU A 1 107 ? -28.931 9.347 -4.861 1.00 15.46 138 LEU A CA 1
ATOM 674 C C . LEU A 1 107 ? -28.118 9.863 -6.048 1.00 15.06 138 LEU A C 1
ATOM 675 O O . LEU A 1 107 ? -28.713 10.104 -7.107 1.00 14.08 138 LEU A O 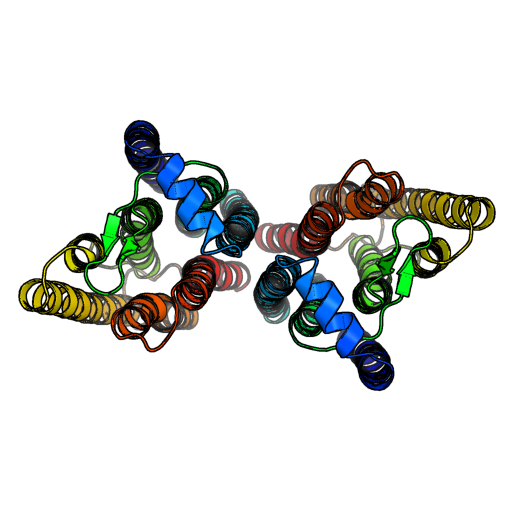1
ATOM 680 N N . SER A 1 108 ? -26.805 10.012 -5.839 1.00 15.43 139 SER A N 1
ATOM 681 C CA . SER A 1 108 ? -25.787 10.486 -6.816 1.00 16.76 139 SER A CA 1
ATOM 682 C C . SER A 1 108 ? -25.809 9.623 -8.087 1.00 16.61 139 SER A C 1
ATOM 683 O O . SER A 1 108 ? -25.934 10.168 -9.203 1.00 13.89 139 SER A O 1
ATOM 686 N N . MET A 1 109 ? -25.719 8.306 -7.904 1.00 18.70 140 MET A N 1
ATOM 687 C CA . MET A 1 109 ? -25.699 7.294 -8.984 1.00 19.66 140 MET A CA 1
ATOM 688 C C . MET A 1 109 ? -26.972 7.366 -9.849 1.00 19.21 140 MET A C 1
ATOM 689 O O . MET A 1 109 ? -26.843 7.275 -11.100 1.00 20.74 140 MET A O 1
ATOM 694 N N . ALA A 1 110 ? -28.125 7.617 -9.239 1.00 18.43 141 ALA A N 1
ATOM 695 C CA . ALA A 1 110 ? -29.440 7.738 -9.920 1.00 19.15 141 ALA A CA 1
ATOM 696 C C . ALA A 1 110 ? -29.580 9.043 -10.716 1.00 17.90 141 ALA A C 1
ATOM 697 O O . ALA A 1 110 ? -30.259 8.987 -11.756 1.00 16.88 141 ALA A O 1
ATOM 699 N N . THR A 1 111 ? -29.025 10.166 -10.226 1.00 18.44 142 THR A N 1
ATOM 700 C CA . THR A 1 111 ? -29.369 11.560 -10.653 1.00 18.63 142 THR A CA 1
ATOM 701 C C . THR A 1 111 ? -28.232 12.258 -11.403 1.00 20.82 142 THR A C 1
ATOM 702 O O . THR A 1 111 ? -28.550 13.186 -12.168 1.00 24.77 142 THR A O 1
ATOM 706 N N . LEU A 1 112 ? -26.963 11.924 -11.142 1.00 22.27 143 LEU A N 1
ATOM 707 C CA . LEU A 1 112 ? -25.816 12.687 -11.710 1.00 22.82 143 LEU A CA 1
ATOM 708 C C . LEU A 1 112 ? -25.046 11.812 -12.699 1.00 25.37 143 LEU A C 1
ATOM 709 O O . LEU A 1 112 ? -25.199 10.566 -12.636 1.00 31.15 143 LEU A O 1
ATOM 714 N N . ASN A 1 113 ? -24.353 12.483 -13.635 1.00 27.94 144 ASN A N 1
ATOM 715 C CA . ASN A 1 113 ? -23.338 11.916 -14.560 1.00 28.53 144 ASN A CA 1
ATOM 716 C C . ASN A 1 113 ? -22.020 11.784 -13.800 1.00 27.65 144 ASN A C 1
ATOM 717 O O . ASN A 1 113 ? -21.394 12.838 -13.513 1.00 21.24 144 ASN A O 1
ATOM 722 N N . LEU A 1 114 ? -21.661 10.537 -13.458 1.00 27.20 145 LEU A N 1
ATOM 723 C CA . LEU A 1 114 ? -20.439 10.210 -12.681 1.00 27.65 145 LEU A CA 1
ATOM 724 C C . LEU A 1 114 ? -19.492 9.388 -13.559 1.00 28.70 145 LEU A C 1
ATOM 725 O O . LEU A 1 114 ? -19.943 8.461 -14.232 1.00 28.61 145 LEU A O 1
ATOM 730 N N . TYR A 1 115 ? -18.219 9.773 -13.552 1.00 29.07 146 TYR A N 1
ATOM 731 C CA . TYR A 1 115 ? -17.084 9.042 -14.152 1.00 27.49 146 TYR A CA 1
ATOM 732 C C . TYR A 1 115 ? -17.108 7.603 -13.640 1.00 26.83 146 TYR A C 1
ATOM 733 O O . TYR A 1 115 ? -17.321 7.392 -12.421 1.00 23.66 146 TYR A O 1
ATOM 742 N N . PHE A 1 116 ? -16.898 6.663 -14.566 1.00 28.25 147 PHE A N 1
ATOM 743 C CA . PHE A 1 116 ? -16.952 5.196 -14.353 1.00 26.97 147 PHE A CA 1
ATOM 744 C C . PHE A 1 116 ? -15.953 4.514 -15.298 1.00 25.17 147 PHE A C 1
ATOM 745 O O . PHE A 1 116 ? -15.568 5.106 -16.328 1.00 23.64 147 PHE A O 1
ATOM 753 N N . LEU A 1 117 ? -15.536 3.305 -14.935 1.00 25.13 148 LEU A N 1
ATOM 754 C CA . LEU A 1 117 ? -14.610 2.479 -15.740 1.00 25.98 148 LEU A CA 1
ATOM 755 C C . LEU A 1 117 ? -15.455 1.512 -16.563 1.00 28.25 148 LEU A C 1
ATOM 756 O O . LEU A 1 117 ? -16.614 1.301 -16.179 1.00 29.54 148 LEU A O 1
ATOM 761 N N . VAL A 1 118 ? -14.900 1.008 -17.669 1.00 27.51 149 VAL A N 1
ATOM 762 C CA . VAL A 1 118 ? -15.490 -0.111 -18.451 1.00 27.24 149 VAL A CA 1
ATOM 763 C C . VAL A 1 118 ? -14.603 -1.336 -18.203 1.00 29.41 149 VAL A C 1
ATOM 764 O O . VAL A 1 118 ? -13.361 -1.190 -18.373 1.00 26.08 149 VAL A O 1
ATOM 768 N N . ASP A 1 119 ? -15.208 -2.456 -17.741 1.00 30.00 150 ASP A N 1
ATOM 769 C CA . ASP A 1 119 ? -14.494 -3.685 -17.299 1.00 28.93 150 ASP A CA 1
ATOM 770 C C . ASP A 1 119 ? -14.021 -4.470 -18.544 1.00 30.15 150 ASP A C 1
ATOM 771 O O . ASP A 1 119 ? -14.643 -4.300 -19.648 1.00 28.04 150 ASP A O 1
ATOM 776 N N . SER A 1 120 ? -12.912 -5.216 -18.381 1.00 28.25 151 SER A N 1
ATOM 777 C CA . SER A 1 120 ? -12.202 -6.020 -19.419 1.00 27.81 151 SER A CA 1
ATOM 778 C C . SER A 1 120 ? -13.081 -7.198 -19.865 1.00 27.63 151 SER A C 1
ATOM 779 O O . SER A 1 120 ? -13.043 -7.557 -21.048 1.00 27.05 151 SER A O 1
ATOM 782 N N . THR A 1 121 ? -13.811 -7.805 -18.925 1.00 27.94 152 THR A N 1
ATOM 783 C CA . THR A 1 121 ? -14.528 -9.085 -19.135 1.00 26.71 152 THR A CA 1
ATOM 784 C C . THR A 1 121 ? -15.750 -8.862 -20.031 1.00 26.67 152 THR A C 1
ATOM 785 O O . THR A 1 121 ? -15.966 -9.693 -20.901 1.00 28.87 152 THR A O 1
ATOM 789 N N . GLN A 1 122 ? -16.527 -7.798 -19.843 1.00 28.78 153 GLN A N 1
ATOM 790 C CA . GLN A 1 122 ? -17.814 -7.601 -20.580 1.00 27.94 153 GLN A CA 1
ATOM 791 C C . GLN A 1 122 ? -17.922 -6.182 -21.160 1.00 25.55 153 GLN A C 1
ATOM 792 O O . GLN A 1 122 ? -18.809 -5.956 -21.974 1.00 22.73 153 GLN A O 1
ATOM 798 N N . GLY A 1 123 ? -17.058 -5.256 -20.760 1.00 25.97 154 GLY A N 1
ATOM 799 C CA . GLY A 1 123 ? -17.231 -3.829 -21.084 1.00 26.80 154 GLY A CA 1
ATOM 800 C C . GLY A 1 123 ? -18.424 -3.232 -20.351 1.00 26.58 154 GLY A C 1
ATOM 801 O O . GLY A 1 123 ? -18.995 -2.257 -20.871 1.00 24.87 154 GLY A O 1
ATOM 802 N N . ASN A 1 124 ? -18.754 -3.805 -19.186 1.00 25.53 155 ASN A N 1
ATOM 803 C CA . ASN A 1 124 ? -19.809 -3.336 -18.253 1.00 25.55 155 ASN A CA 1
ATOM 804 C C . ASN A 1 124 ? -19.229 -2.185 -17.450 1.00 23.37 155 ASN A C 1
ATOM 805 O O . ASN A 1 124 ? -18.019 -2.081 -17.299 1.00 23.28 155 ASN A O 1
ATOM 810 N N . PRO A 1 125 ? -20.065 -1.281 -16.909 1.00 24.48 156 PRO A N 1
ATOM 811 C CA . PRO A 1 125 ? -19.554 -0.169 -16.095 1.00 24.31 156 PRO A CA 1
ATOM 812 C C . PRO A 1 125 ? -19.115 -0.591 -14.679 1.00 23.99 156 PRO A C 1
ATOM 813 O O . PRO A 1 125 ? -19.743 -1.418 -14.071 1.00 24.69 156 PRO A O 1
ATOM 817 N N . VAL A 1 126 ? -18.029 0.003 -14.203 1.00 22.14 157 VAL A N 1
ATOM 818 C CA . VAL A 1 126 ? -17.473 -0.150 -12.837 1.00 21.15 157 VAL A CA 1
ATOM 819 C C . VAL A 1 126 ? -17.753 1.156 -12.082 1.00 24.65 157 VAL A C 1
ATOM 820 O O . VAL A 1 126 ? -17.085 2.174 -12.357 1.00 29.03 157 VAL A O 1
ATOM 824 N N . TRP A 1 127 ? -18.723 1.139 -11.176 1.00 23.79 158 TRP A N 1
ATOM 825 C CA . TRP A 1 127 ? -19.197 2.335 -10.449 1.00 20.00 158 TRP A CA 1
ATOM 826 C C . TRP A 1 127 ? -18.219 2.675 -9.335 1.00 20.37 158 TRP A C 1
ATOM 827 O O . TRP A 1 127 ? -18.301 1.999 -8.284 1.00 19.91 158 TRP A O 1
ATOM 838 N N . LEU A 1 128 ? -17.381 3.699 -9.547 1.00 19.68 159 LEU A N 1
ATOM 839 C CA . LEU A 1 128 ? -16.352 4.147 -8.579 1.00 19.50 159 LEU A CA 1
ATOM 840 C C . LEU A 1 128 ? -17.007 4.739 -7.325 1.00 19.09 159 LEU A C 1
ATOM 841 O O . LEU A 1 128 ? -16.413 4.695 -6.212 1.00 16.15 159 LEU A O 1
ATOM 846 N N . MET A 1 129 ? -18.233 5.237 -7.481 1.00 21.69 160 MET A N 1
ATOM 847 C CA . MET A 1 129 ? -19.026 5.815 -6.357 1.00 22.56 160 MET A CA 1
ATOM 848 C C . MET A 1 129 ? -19.442 4.703 -5.384 1.00 19.74 160 MET A C 1
ATOM 849 O O . MET A 1 129 ? -19.257 4.892 -4.171 1.00 16.52 160 MET A O 1
ATOM 854 N N . ARG A 1 130 ? -19.929 3.559 -5.885 1.00 19.89 161 ARG A N 1
ATOM 855 C CA . ARG A 1 130 ? -20.226 2.397 -5.005 1.00 18.78 161 ARG A CA 1
ATOM 856 C C . ARG A 1 130 ? -18.947 1.988 -4.279 1.00 17.94 161 ARG A C 1
ATOM 857 O O . ARG A 1 130 ? -18.992 1.912 -3.028 1.00 16.73 161 ARG A O 1
ATOM 865 N N . TYR A 1 131 ? -17.840 1.793 -5.007 1.00 18.93 162 TYR A N 1
ATOM 866 C CA . TYR A 1 131 ? -16.526 1.437 -4.395 1.00 20.79 162 TYR A CA 1
ATOM 867 C C . TYR A 1 131 ? -16.135 2.513 -3.360 1.00 21.37 162 TYR A C 1
ATOM 868 O O . TYR A 1 131 ? -15.755 2.129 -2.234 1.00 23.23 162 TYR A O 1
ATOM 877 N N . ALA A 1 132 ? -16.293 3.806 -3.675 1.00 19.00 163 ALA A N 1
ATOM 878 C CA . ALA A 1 132 ? -16.017 4.921 -2.741 1.00 19.21 163 ALA A CA 1
ATOM 879 C C . ALA A 1 132 ? -16.848 4.806 -1.462 1.00 19.47 163 ALA A C 1
ATOM 880 O O . ALA A 1 132 ? -16.286 4.888 -0.371 1.00 21.54 163 ALA A O 1
ATOM 882 N N . GLU A 1 133 ? -18.159 4.669 -1.586 1.00 21.24 164 GLU A N 1
ATOM 883 C CA . GLU A 1 133 ? -19.075 4.374 -0.455 1.00 25.00 164 GLU A CA 1
ATOM 884 C C . GLU A 1 133 ? -18.542 3.204 0.405 1.00 26.98 164 GLU A C 1
ATOM 885 O O . GLU A 1 133 ? -18.427 3.345 1.653 1.00 23.51 164 GLU A O 1
ATOM 891 N N . TRP A 1 134 ? -18.269 2.060 -0.244 1.00 27.02 165 TRP A N 1
ATOM 892 C CA . TRP A 1 134 ? -17.766 0.827 0.409 1.00 27.00 165 TRP A CA 1
ATOM 893 C C . TRP A 1 134 ? -16.484 1.132 1.197 1.00 27.48 165 TRP A C 1
ATOM 894 O O . TRP A 1 134 ? -16.397 0.690 2.378 1.00 28.16 165 TRP A O 1
ATOM 905 N N . ILE A 1 135 ? -15.550 1.883 0.608 1.00 26.22 166 ILE A N 1
ATOM 906 C CA . ILE A 1 135 ? -14.226 2.192 1.233 1.00 27.05 166 ILE A CA 1
ATOM 907 C C . ILE A 1 135 ? -14.382 3.152 2.424 1.00 23.45 166 ILE A C 1
ATOM 908 O O . ILE A 1 135 ? -13.554 3.044 3.373 1.00 21.63 166 ILE A O 1
ATOM 913 N N . ILE A 1 136 ? -15.372 4.054 2.403 1.00 21.36 167 ILE A N 1
ATOM 914 C CA . ILE A 1 136 ? -15.657 4.939 3.567 1.00 22.37 167 ILE A CA 1
ATOM 915 C C . ILE A 1 136 ? -16.418 4.176 4.647 1.00 23.67 167 ILE A C 1
ATOM 916 O O . ILE A 1 136 ? -16.114 4.407 5.828 1.00 26.28 167 ILE A O 1
ATOM 921 N N . THR A 1 137 ? -17.361 3.300 4.289 1.00 25.09 168 THR A N 1
ATOM 922 C CA . THR A 1 137 ? -18.315 2.685 5.252 1.00 28.82 168 THR A CA 1
ATOM 923 C C . THR A 1 137 ? -17.850 1.313 5.786 1.00 29.52 168 THR A C 1
ATOM 924 O O . THR A 1 137 ? -18.011 1.079 6.989 1.00 26.72 168 THR A O 1
ATOM 928 N N . CYS A 1 138 ? -17.339 0.403 4.957 1.00 28.94 169 CYS A N 1
ATOM 929 C CA . CYS A 1 138 ? -16.998 -0.969 5.410 1.00 32.25 169 CYS A CA 1
ATOM 930 C C . CYS A 1 138 ? -15.935 -0.936 6.506 1.00 31.56 169 CYS A C 1
ATOM 931 O O . CYS A 1 138 ? -16.055 -1.629 7.521 1.00 28.60 169 CYS A O 1
ATOM 934 N N . PRO A 1 139 ? -14.819 -0.200 6.314 1.00 30.50 170 PRO A N 1
ATOM 935 C CA . PRO A 1 139 ? -13.847 -0.064 7.396 1.00 32.38 170 PRO A CA 1
ATOM 936 C C . PRO A 1 139 ? -14.457 0.589 8.651 1.00 31.39 170 PRO A C 1
ATOM 937 O O . PRO A 1 139 ? -14.030 0.241 9.727 1.00 32.78 170 PRO A O 1
ATOM 941 N N . THR A 1 140 ? -15.471 1.442 8.512 1.00 34.29 171 THR A N 1
ATOM 942 C CA . THR A 1 140 ? -16.155 2.100 9.661 1.00 35.13 171 THR A CA 1
ATOM 943 C C . THR A 1 140 ? -17.066 1.081 10.359 1.00 36.63 171 THR A C 1
ATOM 944 O O . THR A 1 140 ? -17.171 1.138 11.607 1.00 40.15 171 THR A O 1
ATOM 948 N N . LEU A 1 141 ? -17.733 0.210 9.595 1.00 39.47 172 LEU A N 1
ATOM 949 C CA . LEU A 1 141 ? -18.603 -0.875 10.138 1.00 40.11 172 LEU A CA 1
ATOM 950 C C . LEU A 1 141 ? -17.741 -1.858 10.943 1.00 42.42 172 LEU A C 1
ATOM 951 O O . LEU A 1 141 ? -18.207 -2.327 12.006 1.00 43.21 172 LEU A O 1
ATOM 956 N N . LEU A 1 142 ? -16.529 -2.149 10.462 1.00 38.71 173 LEU A N 1
ATOM 957 C CA . LEU A 1 142 ? -15.563 -3.026 11.164 1.00 40.07 173 LEU A CA 1
ATOM 958 C C . LEU A 1 142 ? -15.155 -2.363 12.487 1.00 43.10 173 LEU A C 1
ATOM 959 O O . LEU A 1 142 ? -15.065 -3.075 13.494 1.00 47.16 173 LEU A O 1
ATOM 964 N N . TYR A 1 143 ? -14.914 -1.054 12.490 1.00 46.81 174 TYR A N 1
ATOM 965 C CA . TYR A 1 143 ? -14.528 -0.300 13.710 1.00 49.03 174 TYR A CA 1
ATOM 966 C C . TYR A 1 143 ? -15.688 -0.376 14.704 1.00 41.79 174 TYR A C 1
ATOM 967 O O . TYR A 1 143 ? -15.470 -0.490 15.906 1.00 40.05 174 TYR A O 1
ATOM 976 N N . TRP A 1 144 ? -16.910 -0.301 14.200 1.00 40.99 175 TRP A N 1
ATOM 977 C CA . TRP A 1 144 ? -18.160 -0.437 14.993 1.00 40.13 175 TRP A CA 1
ATOM 978 C C . TRP A 1 144 ? -18.209 -1.831 15.640 1.00 41.70 175 TRP A C 1
ATOM 979 O O . TRP A 1 144 ? -18.709 -1.962 16.783 1.00 40.64 175 TRP A O 1
ATOM 990 N N . CYS A 1 145 ? -17.725 -2.856 14.935 1.00 41.14 176 CYS A N 1
ATOM 991 C CA . CYS A 1 145 ? -17.737 -4.259 15.414 1.00 39.25 176 CYS A CA 1
ATOM 992 C C . CYS A 1 145 ? -16.849 -4.336 16.650 1.00 41.59 176 CYS A C 1
ATOM 993 O O . CYS A 1 145 ? -17.239 -5.067 17.603 1.00 47.47 176 CYS A O 1
ATOM 996 N N . GLY A 1 146 ? -15.716 -3.606 16.608 1.00 44.63 177 GLY A N 1
ATOM 997 C CA . GLY A 1 146 ? -14.725 -3.414 17.699 1.00 42.41 177 GLY A CA 1
ATOM 998 C C . GLY A 1 146 ? -15.345 -2.842 18.976 1.00 37.86 177 GLY A C 1
ATOM 999 O O . GLY A 1 146 ? -15.067 -3.376 20.052 1.00 36.74 177 GLY A O 1
ATOM 1000 N N . LEU A 1 147 ? -16.167 -1.805 18.876 1.00 37.05 178 LEU A N 1
ATOM 1001 C CA . LEU A 1 147 ? -16.821 -1.191 20.061 1.00 46.08 178 LEU A CA 1
ATOM 1002 C C . LEU A 1 147 ? -17.804 -2.184 20.678 1.00 39.57 178 LEU A C 1
ATOM 1003 O O . LEU A 1 147 ? -17.808 -2.302 21.920 1.00 41.99 178 LEU A O 1
ATOM 1008 N N . ALA A 1 148 ? -18.596 -2.855 19.841 1.00 35.58 179 ALA A N 1
ATOM 1009 C CA . ALA A 1 148 ? -19.593 -3.868 20.270 1.00 38.58 179 ALA A CA 1
ATOM 1010 C C . ALA A 1 148 ? -18.912 -4.999 21.054 1.00 37.82 179 ALA A C 1
ATOM 1011 O O . ALA A 1 148 ? -19.541 -5.514 21.994 1.00 33.95 179 ALA A O 1
ATOM 1013 N N . SER A 1 149 ? -17.678 -5.351 20.688 1.00 35.70 180 SER A N 1
ATOM 1014 C CA . SER A 1 149 ? -16.952 -6.541 21.197 1.00 38.87 180 SER A CA 1
ATOM 1015 C C . SER A 1 149 ? -15.754 -6.166 22.097 1.00 40.56 180 SER A C 1
ATOM 1016 O O . SER A 1 149 ? -15.026 -7.091 22.500 1.00 38.38 180 SER A O 1
ATOM 1019 N N . ARG A 1 150 ? -15.548 -4.878 22.395 1.00 43.46 181 ARG A N 1
ATOM 1020 C CA . ARG A 1 150 ? -14.416 -4.360 23.218 1.00 45.20 181 ARG A CA 1
ATOM 1021 C C . ARG A 1 150 ? -13.106 -5.044 22.780 1.00 46.74 181 ARG A C 1
ATOM 1022 O O . ARG A 1 150 ? -12.404 -5.572 23.644 1.00 55.27 181 ARG A O 1
ATOM 1030 N N . ALA A 1 151 ? -12.805 -5.050 21.490 1.00 57.42 182 ALA A N 1
ATOM 1031 C CA . ALA A 1 151 ? -11.638 -5.748 20.894 1.00 63.11 182 ALA A CA 1
ATOM 1032 C C . ALA A 1 151 ? -10.376 -4.902 21.044 1.00 62.45 182 ALA A C 1
ATOM 1033 O O . ALA A 1 151 ? -10.505 -3.715 21.327 1.00 64.59 182 ALA A O 1
ATOM 1035 N N . ASP A 1 152 ? -9.211 -5.510 20.816 1.00 63.45 183 ASP A N 1
ATOM 1036 C CA . ASP A 1 152 ? -7.897 -4.824 20.714 1.00 69.67 183 ASP A CA 1
ATOM 1037 C C . ASP A 1 152 ? -7.953 -3.879 19.511 1.00 68.89 183 ASP A C 1
ATOM 1038 O O . ASP A 1 152 ? -8.356 -4.346 18.429 1.00 74.79 183 ASP A O 1
ATOM 1043 N N . ARG A 1 153 ? -7.548 -2.618 19.698 1.00 62.83 184 ARG A N 1
ATOM 1044 C CA . ARG A 1 153 ? -7.636 -1.535 18.678 1.00 60.92 184 ARG A CA 1
ATOM 1045 C C . ARG A 1 153 ? -6.773 -1.897 17.450 1.00 62.75 184 ARG A C 1
ATOM 1046 O O . ARG A 1 153 ? -7.197 -1.580 16.314 1.00 58.54 184 ARG A O 1
ATOM 1054 N N . SER A 1 154 ? -5.636 -2.574 17.649 1.00 67.46 185 SER A N 1
ATOM 1055 C CA . SER A 1 154 ? -4.694 -2.991 16.574 1.00 75.64 185 SER A CA 1
ATOM 1056 C C . SER A 1 154 ? -5.315 -4.089 15.700 1.00 76.06 185 SER A C 1
ATOM 1057 O O . SER A 1 154 ? -4.985 -4.145 14.500 1.00 77.69 185 SER A O 1
ATOM 1060 N N . SER A 1 155 ? -6.129 -4.966 16.292 1.00 79.67 186 SER A N 1
ATOM 1061 C CA . SER A 1 155 ? -6.822 -6.084 15.598 1.00 81.79 186 SER A CA 1
ATOM 1062 C C . SER A 1 155 ? -7.926 -5.525 14.692 1.00 74.70 186 SER A C 1
ATOM 1063 O O . SER A 1 155 ? -8.196 -6.112 13.629 1.00 78.18 186 SER A O 1
ATOM 1066 N N . VAL A 1 156 ? -8.540 -4.421 15.118 1.00 64.64 187 VAL A N 1
ATOM 1067 C CA . VAL A 1 156 ? -9.658 -3.731 14.415 1.00 51.53 187 VAL A CA 1
ATOM 1068 C C . VAL A 1 156 ? -9.081 -2.975 13.218 1.00 49.47 187 VAL A C 1
ATOM 1069 O O . VAL A 1 156 ? -9.643 -3.064 12.104 1.00 41.56 187 VAL A O 1
ATOM 1073 N N . SER A 1 157 ? -7.975 -2.275 13.481 1.00 46.50 188 SER A N 1
ATOM 1074 C CA . SER A 1 157 ? -7.180 -1.461 12.528 1.00 45.38 188 SER A CA 1
ATOM 1075 C C . SER A 1 157 ? -6.749 -2.301 11.318 1.00 44.15 188 SER A C 1
ATOM 1076 O O . SER A 1 157 ? -6.844 -1.810 10.157 1.00 37.64 188 SER A O 1
ATOM 1079 N N . ASP A 1 158 ? -6.301 -3.532 11.581 1.00 48.10 189 ASP A N 1
ATOM 1080 C CA . ASP A 1 158 ? -5.605 -4.388 10.587 1.00 50.23 189 ASP A CA 1
ATOM 1081 C C . ASP A 1 158 ? -6.642 -4.961 9.608 1.00 45.77 189 ASP A C 1
ATOM 1082 O O . ASP A 1 158 ? -6.309 -5.096 8.399 1.00 34.70 189 ASP A O 1
ATOM 1087 N N . ILE A 1 159 ? -7.873 -5.192 10.091 1.00 44.66 190 ILE A N 1
ATOM 1088 C CA . ILE A 1 159 ? -9.005 -5.709 9.259 1.00 41.43 190 ILE A CA 1
ATOM 1089 C C . ILE A 1 159 ? -9.628 -4.558 8.468 1.00 36.27 190 ILE A C 1
ATOM 1090 O O . ILE A 1 159 ? -9.929 -4.747 7.273 1.00 34.59 190 ILE A O 1
ATOM 1095 N N . ALA A 1 160 ? -9.796 -3.396 9.094 1.00 34.54 191 ALA A N 1
ATOM 1096 C CA . ALA A 1 160 ? -10.243 -2.151 8.423 1.00 32.29 191 ALA A CA 1
ATOM 1097 C C . ALA A 1 160 ? -9.307 -1.823 7.261 1.00 30.26 191 ALA A C 1
ATOM 1098 O O . ALA A 1 160 ? -9.784 -1.381 6.204 1.00 28.23 191 ALA A O 1
ATOM 1100 N N . THR A 1 161 ? -8.010 -2.042 7.450 1.00 33.87 192 THR A N 1
ATOM 1101 C CA . THR A 1 161 ? -6.986 -1.770 6.408 1.00 34.50 192 THR A CA 1
ATOM 1102 C C . THR A 1 161 ? -7.148 -2.802 5.289 1.00 32.98 192 THR A C 1
ATOM 1103 O O . THR A 1 161 ? -7.315 -2.375 4.117 1.00 32.95 192 THR A O 1
ATOM 1107 N N . ALA A 1 162 ? -7.120 -4.096 5.643 1.00 30.77 193 ALA A N 1
ATOM 1108 C CA . ALA A 1 162 ? -7.252 -5.232 4.696 1.00 28.23 193 ALA A CA 1
ATOM 1109 C C . ALA A 1 162 ? -8.546 -5.065 3.895 1.00 28.34 193 ALA A C 1
ATOM 1110 O O . ALA A 1 162 ? -8.497 -5.146 2.663 1.00 27.61 193 ALA A O 1
ATOM 1112 N N . ASP A 1 163 ? -9.641 -4.743 4.576 1.00 27.76 194 ASP A N 1
ATOM 1113 C CA . ASP A 1 163 ? -10.950 -4.474 3.928 1.00 30.02 194 ASP A CA 1
ATOM 1114 C C . ASP A 1 163 ? -10.806 -3.368 2.861 1.00 28.80 194 ASP A C 1
ATOM 1115 O O . ASP A 1 163 ? -11.221 -3.588 1.709 1.00 25.90 194 ASP A O 1
ATOM 1120 N N . ALA A 1 164 ? -10.227 -2.214 3.205 1.00 28.32 195 ALA A N 1
ATOM 1121 C CA . ALA A 1 164 ? -10.001 -1.107 2.245 1.00 26.32 195 ALA A CA 1
ATOM 1122 C C . ALA A 1 164 ? -9.178 -1.589 1.036 1.00 26.58 195 ALA A C 1
ATOM 1123 O O . ALA A 1 164 ? -9.599 -1.316 -0.117 1.00 21.59 195 ALA A O 1
ATOM 1125 N N . LEU A 1 165 ? -8.061 -2.299 1.270 1.00 28.76 196 LEU A N 1
ATOM 1126 C CA . LEU A 1 165 ? -7.154 -2.802 0.190 1.00 31.56 196 LEU A CA 1
ATOM 1127 C C . LEU A 1 165 ? -7.913 -3.800 -0.704 1.00 29.17 196 LEU A C 1
ATOM 1128 O O . LEU A 1 165 ? -7.855 -3.706 -1.944 1.00 30.72 196 LEU A O 1
ATOM 1133 N N . LEU A 1 166 ? -8.585 -4.725 -0.055 1.00 26.06 197 LEU A N 1
ATOM 1134 C CA . LEU A 1 166 ? -9.575 -5.672 -0.613 1.00 26.83 197 LEU A CA 1
ATOM 1135 C C . LEU A 1 166 ? -10.459 -5.006 -1.665 1.00 25.69 197 LEU A C 1
ATOM 1136 O O . LEU A 1 166 ? -10.557 -5.535 -2.782 1.00 27.00 197 LEU A O 1
ATOM 1141 N N . LEU A 1 167 ? -11.108 -3.897 -1.308 1.00 24.43 198 LEU A N 1
ATOM 1142 C CA . LEU A 1 167 ? -12.154 -3.265 -2.150 1.00 25.36 198 LEU A CA 1
ATOM 1143 C C . LEU A 1 167 ? -11.518 -2.660 -3.412 1.00 26.37 198 LEU A C 1
ATOM 1144 O O . LEU A 1 167 ? -12.005 -2.948 -4.529 1.00 23.54 198 LEU A O 1
ATOM 1149 N N . ALA A 1 168 ? -10.442 -1.884 -3.225 1.00 28.19 199 ALA A N 1
ATOM 1150 C CA . ALA A 1 168 ? -9.545 -1.356 -4.284 1.00 26.32 199 ALA A CA 1
ATOM 1151 C C . ALA A 1 168 ? -9.054 -2.462 -5.224 1.00 26.16 199 ALA A C 1
ATOM 1152 O O . ALA A 1 168 ? -9.167 -2.259 -6.474 1.00 23.83 199 ALA A O 1
ATOM 1154 N N . GLY A 1 169 ? -8.568 -3.586 -4.655 1.00 23.39 200 GLY A N 1
ATOM 1155 C CA . GLY A 1 169 ? -8.318 -4.840 -5.392 1.00 20.38 200 GLY A CA 1
ATOM 1156 C C . GLY A 1 169 ? -9.486 -5.215 -6.296 1.00 20.84 200 GLY A C 1
ATOM 1157 O O . GLY A 1 169 ? -9.274 -5.449 -7.527 1.00 17.94 200 GLY A O 1
ATOM 1158 N N . GLY A 1 170 ? -10.698 -5.264 -5.730 1.00 19.21 201 GLY A N 1
ATOM 1159 C CA . GLY A 1 170 ? -11.904 -5.558 -6.520 1.00 19.63 201 GLY A CA 1
ATOM 1160 C C . GLY A 1 170 ? -12.008 -4.655 -7.734 1.00 20.52 201 GLY A C 1
ATOM 1161 O O . GLY A 1 170 ? -12.152 -5.166 -8.861 1.00 18.07 201 GLY A O 1
ATOM 1162 N N . ALA A 1 171 ? -11.917 -3.342 -7.506 1.00 24.60 202 ALA A N 1
ATOM 1163 C CA . ALA A 1 171 ? -12.097 -2.298 -8.543 1.00 27.98 202 ALA A CA 1
ATOM 1164 C C . ALA A 1 171 ? -10.987 -2.402 -9.604 1.00 29.46 202 ALA A C 1
ATOM 1165 O O . ALA A 1 171 ? -11.325 -2.454 -10.806 1.00 28.25 202 ALA A O 1
ATOM 1167 N N . LEU A 1 172 ? -9.720 -2.413 -9.165 1.00 30.67 203 LEU A N 1
ATOM 1168 C CA . LEU A 1 172 ? -8.532 -2.517 -10.047 1.00 31.97 203 LEU A CA 1
ATOM 1169 C C . LEU A 1 172 ? -8.693 -3.750 -10.938 1.00 31.77 203 LEU A C 1
ATOM 1170 O O . LEU A 1 172 ? -8.540 -3.640 -12.176 1.00 29.11 203 LEU A O 1
ATOM 1175 N N . SER A 1 173 ? -9.063 -4.877 -10.336 1.00 30.62 204 SER A N 1
ATOM 1176 C CA . SER A 1 173 ? -9.069 -6.199 -11.007 1.00 32.00 204 SER A CA 1
ATOM 1177 C C . SER A 1 173 ? -9.998 -6.156 -12.220 1.00 34.51 204 SER A C 1
ATOM 1178 O O . SER A 1 173 ? -9.772 -6.934 -13.167 1.00 39.79 204 SER A O 1
ATOM 1181 N N . SER A 1 174 ? -10.995 -5.266 -12.209 1.00 34.21 205 SER A N 1
ATOM 1182 C CA . SER A 1 174 ? -12.055 -5.192 -13.243 1.00 33.92 205 SER A CA 1
ATOM 1183 C C . SER A 1 174 ? -11.505 -4.567 -14.528 1.00 38.76 205 SER A C 1
ATOM 1184 O O . SER A 1 174 ? -12.207 -4.668 -15.565 1.00 32.48 205 SER A O 1
ATOM 1187 N N . ILE A 1 175 ? -10.318 -3.939 -14.475 1.00 50.68 206 ILE A N 1
ATOM 1188 C CA . ILE A 1 175 ? -9.725 -3.176 -15.621 1.00 50.17 206 ILE A CA 1
ATOM 1189 C C . ILE A 1 175 ? -8.309 -3.676 -15.937 1.00 52.06 206 ILE A C 1
ATOM 1190 O O . ILE A 1 175 ? -7.587 -2.944 -16.616 1.00 56.38 206 ILE A O 1
ATOM 1195 N N . LEU A 1 176 ? -7.923 -4.865 -15.457 1.00 56.81 207 LEU A N 1
ATOM 1196 C CA . LEU A 1 176 ? -6.662 -5.553 -15.864 1.00 55.38 207 LEU A CA 1
ATOM 1197 C C . LEU A 1 176 ? -7.003 -6.622 -16.897 1.00 53.19 207 LEU A C 1
ATOM 1198 O O . LEU A 1 176 ? -8.176 -6.986 -17.026 1.00 56.58 207 LEU A O 1
ATOM 1203 N N . PRO A 1 177 ? -6.031 -7.122 -17.704 1.00 50.87 208 PRO A N 1
ATOM 1204 C CA . PRO A 1 177 ? -6.211 -8.357 -18.483 1.00 44.89 208 PRO A CA 1
ATOM 1205 C C . PRO A 1 177 ? -6.347 -9.629 -17.618 1.00 43.77 208 PRO A C 1
ATOM 1206 O O . PRO A 1 177 ? -6.114 -9.580 -16.431 1.00 45.81 208 PRO A O 1
ATOM 1210 N N . SER A 1 178 ? -6.660 -10.751 -18.259 1.00 40.99 209 SER A N 1
ATOM 1211 C CA . SER A 1 178 ? -7.157 -12.024 -17.674 1.00 43.01 209 SER A CA 1
ATOM 1212 C C . SER A 1 178 ? -6.346 -12.512 -16.464 1.00 46.91 209 SER A C 1
ATOM 1213 O O . SER A 1 178 ? -7.001 -12.798 -15.448 1.00 48.76 209 SER A O 1
ATOM 1216 N N . TRP A 1 179 ? -5.014 -12.670 -16.557 1.00 51.46 210 TRP A N 1
ATOM 1217 C CA . TRP A 1 179 ? -4.204 -13.341 -15.493 1.00 47.05 210 TRP A CA 1
ATOM 1218 C C . TRP A 1 179 ? -3.898 -12.382 -14.350 1.00 39.93 210 TRP A C 1
ATOM 1219 O O . TRP A 1 179 ? -4.084 -12.743 -13.192 1.00 42.80 210 TRP A O 1
ATOM 1230 N N . PRO A 1 180 ? -3.452 -11.134 -14.601 1.00 38.83 211 PRO A N 1
ATOM 1231 C CA . PRO A 1 180 ? -3.330 -10.166 -13.511 1.00 36.25 211 PRO A CA 1
ATOM 1232 C C . PRO A 1 180 ? -4.705 -9.894 -12.869 1.00 34.60 211 PRO A C 1
ATOM 1233 O O . PRO A 1 180 ? -4.749 -9.706 -11.658 1.00 35.34 211 PRO A O 1
ATOM 1237 N N . ALA A 1 181 ? -5.786 -9.886 -13.678 1.00 32.74 212 ALA A N 1
ATOM 1238 C CA . ALA A 1 181 ? -7.194 -9.775 -13.231 1.00 28.50 212 ALA A CA 1
ATOM 1239 C C . ALA A 1 181 ? -7.486 -10.886 -12.224 1.00 31.52 212 ALA A C 1
ATOM 1240 O O . ALA A 1 181 ? -7.886 -10.551 -11.064 1.00 39.97 212 ALA A O 1
ATOM 1242 N N . PHE A 1 182 ? -7.230 -12.139 -12.634 1.00 32.42 213 PHE A N 1
ATOM 1243 C CA . PHE A 1 182 ? -7.405 -13.383 -11.830 1.00 35.43 213 PHE A CA 1
ATOM 1244 C C . PHE A 1 182 ? -6.687 -13.268 -10.478 1.00 33.29 213 PHE A C 1
ATOM 1245 O O . PHE A 1 182 ? -7.294 -13.571 -9.460 1.00 27.77 213 PHE A O 1
ATOM 1253 N N . PHE A 1 183 ? -5.422 -12.847 -10.474 1.00 38.41 214 PHE A N 1
ATOM 1254 C CA . PHE A 1 183 ? -4.544 -12.872 -9.273 1.00 43.86 214 PHE A CA 1
ATOM 1255 C C . PHE A 1 183 ? -5.067 -11.864 -8.247 1.00 37.94 214 PHE A C 1
ATOM 1256 O O . PHE A 1 183 ? -5.207 -12.236 -7.053 1.00 31.56 214 PHE A O 1
ATOM 1264 N N . VAL A 1 184 ? -5.385 -10.650 -8.720 1.00 34.22 215 VAL A N 1
ATOM 1265 C CA . VAL A 1 184 ? -5.792 -9.500 -7.862 1.00 36.10 215 VAL A CA 1
ATOM 1266 C C . VAL A 1 184 ? -7.155 -9.810 -7.229 1.00 29.75 215 VAL A C 1
ATOM 1267 O O . VAL A 1 184 ? -7.284 -9.634 -5.995 1.00 25.40 215 VAL A O 1
ATOM 1271 N N . PHE A 1 185 ? -8.103 -10.348 -8.003 1.00 29.45 216 PHE A N 1
ATOM 1272 C CA . PHE A 1 185 ? -9.428 -10.808 -7.497 1.00 29.98 216 PHE A CA 1
ATOM 1273 C C . PHE A 1 185 ? -9.290 -11.906 -6.434 1.00 30.59 216 PHE A C 1
ATOM 1274 O O . PHE A 1 185 ? -9.895 -11.779 -5.361 1.00 31.00 216 PHE A O 1
ATOM 1282 N N . ALA A 1 186 ? -8.486 -12.940 -6.711 1.00 32.34 217 ALA A N 1
ATOM 1283 C CA . ALA A 1 186 ? -8.213 -14.101 -5.828 1.00 29.52 217 ALA A CA 1
ATOM 1284 C C . ALA A 1 186 ? -7.553 -13.637 -4.528 1.00 26.14 217 ALA A C 1
ATOM 1285 O O . ALA A 1 186 ? -7.953 -14.155 -3.472 1.00 24.68 217 ALA A O 1
ATOM 1287 N N . GLY A 1 187 ? -6.561 -12.741 -4.610 1.00 24.97 218 GLY A N 1
ATOM 1288 C CA . GLY A 1 187 ? -5.899 -12.143 -3.434 1.00 26.26 218 GLY A CA 1
ATOM 1289 C C . GLY A 1 187 ? -6.889 -11.338 -2.592 1.00 29.65 218 GLY A C 1
ATOM 1290 O O . GLY A 1 187 ? -6.852 -11.453 -1.341 1.00 26.88 218 GLY A O 1
ATOM 1291 N N . SER A 1 188 ? -7.751 -10.556 -3.268 1.00 30.84 219 SER A N 1
ATOM 1292 C CA . SER A 1 188 ? -8.904 -9.815 -2.686 1.00 31.01 219 SER A CA 1
ATOM 1293 C C . SER A 1 188 ? -9.811 -10.782 -1.917 1.00 27.70 219 SER A C 1
ATOM 1294 O O . SER A 1 188 ? -9.912 -10.687 -0.646 1.00 25.04 219 SER A O 1
ATOM 1297 N N . PHE A 1 189 ? -10.428 -11.693 -2.658 1.00 24.28 220 PHE A N 1
ATOM 1298 C CA . PHE A 1 189 ? -11.227 -12.808 -2.082 1.00 28.50 220 PHE A CA 1
ATOM 1299 C C . PHE A 1 189 ? -10.541 -13.428 -0.852 1.00 27.84 220 PHE A C 1
ATOM 1300 O O . PHE A 1 189 ? -11.213 -13.627 0.182 1.00 25.44 220 PHE A O 1
ATOM 1308 N N . ALA A 1 190 ? -9.233 -13.701 -0.935 1.00 27.88 221 ALA A N 1
ATOM 1309 C CA . ALA A 1 190 ? -8.445 -14.364 0.136 1.00 27.07 221 ALA A CA 1
ATOM 1310 C C . ALA A 1 190 ? -8.394 -13.471 1.379 1.00 23.91 221 ALA A C 1
ATOM 1311 O O . ALA A 1 190 ? -8.518 -13.981 2.483 1.00 23.65 221 ALA A O 1
ATOM 1313 N N . THR A 1 191 ? -8.206 -12.175 1.193 1.00 22.95 222 THR A N 1
ATOM 1314 C CA . THR A 1 191 ? -8.149 -11.186 2.300 1.00 22.38 222 THR A CA 1
ATOM 1315 C C . THR A 1 191 ? -9.536 -11.077 2.953 1.00 24.33 222 THR A C 1
ATOM 1316 O O . THR A 1 191 ? -9.621 -11.020 4.204 1.00 20.62 222 THR A O 1
ATOM 1320 N N . TYR A 1 192 ? -10.591 -11.066 2.129 1.00 25.39 223 TYR A N 1
ATOM 1321 C CA . TYR A 1 192 ? -11.998 -11.097 2.603 1.00 25.62 223 TYR A CA 1
ATOM 1322 C C . TYR A 1 192 ? -12.211 -12.278 3.571 1.00 25.84 223 TYR A C 1
ATOM 1323 O O . TYR A 1 192 ? -12.921 -12.060 4.597 1.00 20.86 223 TYR A O 1
ATOM 1332 N N . ILE A 1 193 ? -11.634 -13.465 3.284 1.00 25.67 224 ILE A N 1
ATOM 1333 C CA . ILE A 1 193 ? -11.701 -14.648 4.203 1.00 27.40 224 ILE A CA 1
ATOM 1334 C C . ILE A 1 193 ? -10.952 -14.297 5.502 1.00 25.66 224 ILE A C 1
ATOM 1335 O O . ILE A 1 193 ? -11.511 -14.516 6.605 1.00 20.80 224 ILE A O 1
ATOM 1340 N N . TYR A 1 194 ? -9.710 -13.810 5.378 1.00 25.62 225 TYR A N 1
ATOM 1341 C CA . TYR A 1 194 ? -8.868 -13.406 6.523 1.00 29.42 225 TYR A CA 1
ATOM 1342 C C . TYR A 1 194 ? -9.679 -12.445 7.416 1.00 29.79 225 TYR A C 1
ATOM 1343 O O . TYR A 1 194 ? -9.672 -12.580 8.665 1.00 30.32 225 TYR A O 1
ATOM 1352 N N . VAL A 1 195 ? -10.373 -11.504 6.781 1.00 25.64 226 VAL A N 1
ATOM 1353 C CA . VAL A 1 195 ? -11.163 -10.437 7.458 1.00 25.39 226 VAL A CA 1
ATOM 1354 C C . VAL A 1 195 ? -12.347 -11.069 8.211 1.00 23.64 226 VAL A C 1
ATOM 1355 O O . VAL A 1 195 ? -12.523 -10.761 9.428 1.00 21.22 226 VAL A O 1
ATOM 1359 N N . MET A 1 196 ? -13.154 -11.883 7.522 1.00 23.02 227 MET A N 1
ATOM 1360 C CA . MET A 1 196 ? -14.375 -12.486 8.117 1.00 24.86 227 MET A CA 1
ATOM 1361 C C . MET A 1 196 ? -13.987 -13.409 9.287 1.00 26.81 227 MET A C 1
ATOM 1362 O O . MET A 1 196 ? -14.771 -13.499 10.259 1.00 24.97 227 MET A O 1
ATOM 1367 N N . LEU A 1 197 ? -12.816 -14.057 9.212 1.00 27.64 228 LEU A N 1
ATOM 1368 C CA . LEU A 1 197 ? -12.362 -15.042 10.227 1.00 27.98 228 LEU A CA 1
ATOM 1369 C C . LEU A 1 197 ? -12.005 -14.289 11.501 1.00 31.38 228 LEU A C 1
ATOM 1370 O O . LEU A 1 197 ? -12.404 -14.761 12.600 1.00 32.55 228 LEU A O 1
ATOM 1375 N N . HIS A 1 198 ? -11.264 -13.184 11.355 1.00 34.36 229 HIS A N 1
ATOM 1376 C CA . HIS A 1 198 ? -10.790 -12.344 12.487 1.00 31.93 229 HIS A CA 1
ATOM 1377 C C . HIS A 1 198 ? -11.965 -11.566 13.070 1.00 30.84 229 HIS A C 1
ATOM 1378 O O . HIS A 1 198 ? -12.006 -11.422 14.312 1.00 32.20 229 HIS A O 1
ATOM 1385 N N . MET A 1 199 ? -12.893 -11.112 12.229 1.00 29.65 230 MET A N 1
ATOM 1386 C CA . MET A 1 199 ? -14.150 -10.479 12.708 1.00 32.36 230 MET A CA 1
ATOM 1387 C C . MET A 1 199 ? -14.906 -11.475 13.587 1.00 31.41 230 MET A C 1
ATOM 1388 O O . MET A 1 199 ? -15.345 -11.076 14.699 1.00 29.05 230 MET A O 1
ATOM 1393 N N . TRP A 1 200 ? -15.073 -12.708 13.085 1.00 31.80 231 TRP A N 1
ATOM 1394 C CA . TRP A 1 200 ? -15.741 -13.840 13.789 1.00 30.07 231 TRP A CA 1
ATOM 1395 C C . TRP A 1 200 ? -15.026 -14.053 15.137 1.00 28.12 231 TRP A C 1
ATOM 1396 O O . TRP A 1 200 ? -15.708 -14.107 16.171 1.00 25.42 231 TRP A O 1
ATOM 1407 N N . GLY A 1 201 ? -13.692 -14.030 15.126 1.00 30.33 232 GLY A N 1
ATOM 1408 C CA . GLY A 1 201 ? -12.825 -14.177 16.312 1.00 34.08 232 GLY A CA 1
ATOM 1409 C C . GLY A 1 201 ? -13.157 -13.202 17.428 1.00 36.83 232 GLY A C 1
ATOM 1410 O O . GLY A 1 201 ? -13.395 -13.655 18.565 1.00 40.26 232 GLY A O 1
ATOM 1411 N N . MET A 1 202 ? -13.158 -11.902 17.133 1.00 42.49 233 MET A N 1
ATOM 1412 C CA . MET A 1 202 ? -13.209 -10.831 18.170 1.00 47.81 233 MET A CA 1
ATOM 1413 C C . MET A 1 202 ? -14.600 -10.799 18.822 1.00 43.74 233 MET A C 1
ATOM 1414 O O . MET A 1 202 ? -14.661 -10.529 20.038 1.00 46.80 233 MET A O 1
ATOM 1419 N N . PHE A 1 203 ? -15.659 -11.098 18.072 1.00 38.37 234 PHE A N 1
ATOM 1420 C CA . PHE A 1 203 ? -17.020 -11.324 18.623 1.00 36.09 234 PHE A CA 1
ATOM 1421 C C . PHE A 1 203 ? -17.026 -12.537 19.554 1.00 38.54 234 PHE A C 1
ATOM 1422 O O . PHE A 1 203 ? -17.744 -12.477 20.568 1.00 39.22 234 PHE A O 1
ATOM 1430 N N . GLY A 1 204 ? -16.282 -13.596 19.192 1.00 35.41 235 GLY A N 1
ATOM 1431 C CA . GLY A 1 204 ? -16.113 -14.814 19.998 1.00 34.41 235 GLY A CA 1
ATOM 1432 C C . GLY A 1 204 ? -15.388 -14.539 21.314 1.00 34.47 235 GLY A C 1
ATOM 1433 O O . GLY A 1 204 ? -15.894 -14.963 22.376 1.00 30.29 235 GLY A O 1
ATOM 1434 N N . LYS A 1 205 ? -14.231 -13.872 21.264 1.00 34.45 236 LYS A N 1
ATOM 1435 C CA . LYS A 1 205 ? -13.468 -13.496 22.479 1.00 36.53 236 LYS A CA 1
ATOM 1436 C C . LYS A 1 205 ? -14.439 -12.856 23.478 1.00 37.94 236 LYS A C 1
ATOM 1437 O O . LYS A 1 205 ? -14.230 -13.086 24.659 1.00 38.80 236 LYS A O 1
ATOM 1443 N N . ALA A 1 206 ? -15.393 -12.0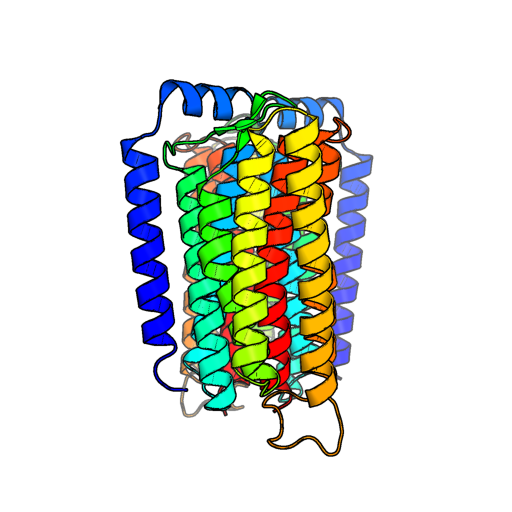44 23.004 1.00 38.08 237 ALA A N 1
ATOM 1444 C CA . ALA A 1 206 ? -16.292 -11.185 23.810 1.00 36.85 237 ALA A CA 1
ATOM 1445 C C . ALA A 1 206 ? -17.534 -11.944 24.280 1.00 37.03 237 ALA A C 1
ATOM 1446 O O . ALA A 1 206 ? -18.195 -11.485 25.214 1.00 39.16 237 ALA A O 1
ATOM 1448 N N . MET A 1 207 ? -17.876 -13.055 23.642 1.00 43.06 238 MET A N 1
ATOM 1449 C CA . MET A 1 207 ? -19.036 -13.905 24.043 1.00 46.23 238 MET A CA 1
ATOM 1450 C C . MET A 1 207 ? -18.675 -14.738 25.294 1.00 47.31 238 MET A C 1
ATOM 1451 O O . MET A 1 207 ? -19.592 -15.243 25.932 1.00 44.29 238 MET A O 1
ATOM 1456 N N . GLN A 1 208 ? -17.394 -14.871 25.617 1.00 53.16 239 GLN A N 1
ATOM 1457 C CA . GLN A 1 208 ? -16.858 -15.663 26.752 1.00 60.87 239 GLN A CA 1
ATOM 1458 C C . GLN A 1 208 ? -17.412 -15.130 28.074 1.00 70.50 239 GLN A C 1
ATOM 1459 O O . GLN A 1 208 ? -17.621 -13.924 28.241 1.00 69.38 239 GLN A O 1
ATOM 1465 N N . PRO A 1 209 ? -17.675 -16.031 29.054 1.00 81.21 240 PRO A N 1
ATOM 1466 C CA . PRO A 1 209 ? -18.253 -15.642 30.338 1.00 80.46 240 PRO A CA 1
ATOM 1467 C C . PRO A 1 209 ? -17.293 -14.822 31.205 1.00 80.78 240 PRO A C 1
ATOM 1468 O O . PRO A 1 209 ? -17.784 -14.018 31.985 1.00 86.99 240 PRO A O 1
ATOM 1472 N N . ASP A 1 210 ? -15.981 -15.063 31.055 1.00 80.46 241 ASP A N 1
ATOM 1473 C CA . ASP A 1 210 ? -14.900 -14.448 31.878 1.00 89.37 241 ASP A CA 1
ATOM 1474 C C . ASP A 1 210 ? -14.606 -13.023 31.369 1.00 87.37 241 ASP A C 1
ATOM 1475 O O . ASP A 1 210 ? -14.105 -12.214 32.166 1.00 88.44 241 ASP A O 1
ATOM 1480 N N . PHE A 1 211 ? -14.913 -12.747 30.095 1.00 71.95 242 PHE A N 1
ATOM 1481 C CA . PHE A 1 211 ? -14.424 -11.586 29.303 1.00 61.80 242 PHE A CA 1
ATOM 1482 C C . PHE A 1 211 ? -14.577 -10.264 30.082 1.00 59.43 242 PHE A C 1
ATOM 1483 O O . PHE A 1 211 ? -15.684 -9.971 30.557 1.00 65.13 242 PHE A O 1
ATOM 1491 N N . GLN A 1 212 ? -13.490 -9.490 30.212 1.00 58.78 243 GLN A N 1
ATOM 1492 C CA . GLN A 1 212 ? -13.490 -8.095 30.752 1.00 57.00 243 GLN A CA 1
ATOM 1493 C C . GLN A 1 212 ? -12.813 -7.187 29.724 1.00 55.31 243 GLN A C 1
ATOM 1494 O O . GLN A 1 212 ? -11.803 -7.565 29.137 1.00 42.29 243 GLN A O 1
ATOM 1500 N N . PRO A 1 213 ? -13.354 -5.966 29.449 1.00 60.36 244 PRO A N 1
ATOM 1501 C CA . PRO A 1 213 ? -14.559 -5.455 30.115 1.00 55.11 244 PRO A CA 1
ATOM 1502 C C . PRO A 1 213 ? -15.826 -6.021 29.487 1.00 64.43 244 PRO A C 1
ATOM 1503 O O . PRO A 1 213 ? -15.795 -6.420 28.319 1.00 59.69 244 PRO A O 1
ATOM 1507 N N . PRO A 1 214 ? -16.972 -6.053 30.221 1.00 70.62 245 PRO A N 1
ATOM 1508 C CA . PRO A 1 214 ? -18.210 -6.643 29.696 1.00 62.00 245 PRO A CA 1
ATOM 1509 C C . PRO A 1 214 ? -18.626 -5.951 28.396 1.00 64.65 245 PRO A C 1
ATOM 1510 O O . PRO A 1 214 ? -18.542 -4.720 28.294 1.00 75.18 245 PRO A O 1
ATOM 1514 N N . PRO A 1 215 ? -19.081 -6.699 27.365 1.00 54.54 246 PRO A N 1
ATOM 1515 C CA . PRO A 1 215 ? -19.518 -6.087 26.113 1.00 54.14 246 PRO A CA 1
ATOM 1516 C C . PRO A 1 215 ? -20.830 -5.314 26.307 1.00 48.42 246 PRO A C 1
ATOM 1517 O O . PRO A 1 215 ? -21.622 -5.657 27.184 1.00 43.04 246 PRO A O 1
ATOM 1521 N N . PRO A 1 216 ? -21.086 -4.238 25.524 1.00 45.23 247 PRO A N 1
ATOM 1522 C CA . PRO A 1 216 ? -22.319 -3.467 25.649 1.00 44.08 247 PRO A CA 1
ATOM 1523 C C . PRO A 1 216 ? -23.572 -4.180 25.132 1.00 46.73 247 PRO A C 1
ATOM 1524 O O . PRO A 1 216 ? -24.659 -3.668 25.355 1.00 45.14 247 PRO A O 1
ATOM 1528 N N . LEU A 1 217 ? -23.398 -5.319 24.442 1.00 54.15 248 LEU A N 1
ATOM 1529 C CA . LEU A 1 217 ? -24.508 -6.173 23.919 1.00 47.34 248 LEU A CA 1
ATOM 1530 C C . LEU A 1 217 ? -24.442 -7.535 24.605 1.00 45.86 248 LEU A C 1
ATOM 1531 O O . LEU A 1 217 ? -23.355 -8.025 24.946 1.00 36.26 248 LEU A O 1
ATOM 1536 N N . PRO A 1 218 ? -25.604 -8.200 24.808 1.00 44.11 249 PRO A N 1
ATOM 1537 C CA . PRO A 1 218 ? -25.627 -9.564 25.318 1.00 43.96 249 PRO A CA 1
ATOM 1538 C C . PRO A 1 218 ? -25.012 -10.564 24.321 1.00 48.44 249 PRO A C 1
ATOM 1539 O O . PRO A 1 218 ? -24.871 -10.271 23.123 1.00 43.99 249 PRO A O 1
ATOM 1543 N N . ARG A 1 219 ? -24.672 -11.736 24.866 1.00 56.03 250 ARG A N 1
ATOM 1544 C CA . ARG A 1 219 ? -24.007 -12.875 24.188 1.00 52.67 250 ARG A CA 1
ATOM 1545 C C . ARG A 1 219 ? -24.756 -13.199 22.888 1.00 50.56 250 ARG A C 1
ATOM 1546 O O . ARG A 1 219 ? -24.103 -13.310 21.849 1.00 52.08 250 ARG A O 1
ATOM 1548 N N . HIS A 1 220 ? -26.078 -13.333 22.928 1.00 48.55 251 HIS A N 1
ATOM 1549 C CA . HIS A 1 220 ? -26.859 -13.774 21.749 1.00 46.47 251 HIS A CA 1
ATOM 1550 C C . HIS A 1 220 ? -26.679 -12.761 20.616 1.00 45.39 251 HIS A C 1
ATOM 1551 O O . HIS A 1 220 ? -26.544 -13.188 19.454 1.00 50.08 251 HIS A O 1
ATOM 1558 N N . ALA A 1 221 ? -26.679 -11.468 20.935 1.00 47.48 252 ALA A N 1
ATOM 1559 C CA . ALA A 1 221 ? -26.685 -10.366 19.937 1.00 43.12 252 ALA A CA 1
ATOM 1560 C C . ALA A 1 221 ? -25.319 -10.276 19.252 1.00 37.60 252 ALA A C 1
ATOM 1561 O O . ALA A 1 221 ? -25.293 -10.060 18.039 1.00 39.36 252 ALA A O 1
ATOM 1563 N N . LEU A 1 222 ? -24.231 -10.468 19.990 1.00 37.81 253 LEU A N 1
ATOM 1564 C CA . LEU A 1 222 ? -22.860 -10.573 19.412 1.00 38.09 253 LEU A CA 1
ATOM 1565 C C . LEU A 1 222 ? -22.839 -11.694 18.366 1.00 41.97 253 LEU A C 1
ATOM 1566 O O . LEU A 1 222 ? -22.159 -11.527 17.343 1.00 50.48 253 LEU A O 1
ATOM 1571 N N . HIS A 1 223 ? -23.569 -12.792 18.585 1.00 42.78 254 HIS A N 1
ATOM 1572 C CA . HIS A 1 223 ? -23.587 -13.947 17.653 1.00 42.79 254 HIS A CA 1
ATOM 1573 C C . HIS A 1 223 ? -24.394 -13.600 16.398 1.00 41.98 254 HIS A C 1
ATOM 1574 O O . HIS A 1 223 ? -23.917 -13.904 15.274 1.00 34.70 254 HIS A O 1
ATOM 1581 N N . LEU A 1 224 ? -25.583 -13.027 16.580 1.00 43.94 255 LEU A N 1
ATOM 1582 C CA . LEU A 1 224 ? -26.473 -12.606 15.464 1.00 47.22 255 LEU A CA 1
ATOM 1583 C C . LEU A 1 224 ? -25.742 -11.572 14.579 1.00 44.44 255 LEU A C 1
ATOM 1584 O O . LEU A 1 224 ? -25.908 -11.630 13.345 1.00 42.85 255 LEU A O 1
ATOM 1589 N N . LEU A 1 225 ? -24.915 -10.715 15.177 1.00 33.58 256 LEU A N 1
ATOM 1590 C CA . LEU A 1 225 ? -24.136 -9.721 14.421 1.00 36.31 256 LEU A CA 1
ATOM 1591 C C . LEU A 1 225 ? -23.093 -10.394 13.504 1.00 31.73 256 LEU A C 1
ATOM 1592 O O . LEU A 1 225 ? -23.092 -10.073 12.296 1.00 27.55 256 LEU A O 1
ATOM 1597 N N . ARG A 1 226 ? -22.227 -11.264 14.032 1.00 29.21 257 ARG A N 1
ATOM 1598 C CA . ARG A 1 226 ? -21.167 -11.943 13.227 1.00 28.05 257 ARG A CA 1
ATOM 1599 C C . ARG A 1 226 ? -21.773 -12.856 12.130 1.00 28.82 257 ARG A C 1
ATOM 1600 O O . ARG A 1 226 ? -21.112 -13.053 11.079 1.00 22.30 257 ARG A O 1
ATOM 1608 N N . CYS A 1 227 ? -22.978 -13.409 12.356 1.00 30.04 258 CYS A N 1
ATOM 1609 C CA . CYS A 1 227 ? -23.737 -14.213 11.362 1.00 27.49 258 CYS A CA 1
ATOM 1610 C C . CYS A 1 227 ? -24.288 -13.264 10.291 1.00 26.85 258 CYS A C 1
ATOM 1611 O O . CYS A 1 227 ? -24.232 -13.587 9.107 1.00 24.76 258 CYS A O 1
ATOM 1614 N N . GLU A 1 228 ? -24.789 -12.098 10.696 1.00 26.93 259 GLU A N 1
ATOM 1615 C CA . GLU A 1 228 ? -25.397 -11.123 9.764 1.00 26.41 259 GLU A CA 1
ATOM 1616 C C . GLU A 1 228 ? -24.360 -10.685 8.721 1.00 26.44 259 GLU A C 1
ATOM 1617 O O . GLU A 1 228 ? -24.718 -10.665 7.523 1.00 26.18 259 GLU A O 1
ATOM 1623 N N . ILE A 1 229 ? -23.142 -10.342 9.176 1.00 27.25 260 ILE A N 1
ATOM 1624 C CA . ILE A 1 229 ? -22.021 -9.771 8.372 1.00 26.58 260 ILE A CA 1
ATOM 1625 C C . ILE A 1 229 ? -21.580 -10.818 7.338 1.00 27.36 260 ILE A C 1
ATOM 1626 O O . ILE A 1 229 ? -21.443 -10.479 6.138 1.00 27.57 260 ILE A O 1
ATOM 1631 N N . VAL A 1 230 ? -21.439 -12.065 7.774 1.00 29.21 261 VAL A N 1
ATOM 1632 C CA . VAL A 1 230 ? -21.029 -13.213 6.919 1.00 31.10 261 VAL A CA 1
ATOM 1633 C C . VAL A 1 230 ? -22.107 -13.461 5.850 1.00 30.50 261 VAL A C 1
ATOM 1634 O O . VAL A 1 230 ? -21.757 -13.609 4.657 1.00 25.95 261 VAL A O 1
ATOM 1638 N N . MET A 1 231 ? -23.379 -13.482 6.234 1.00 30.85 262 MET A N 1
ATOM 1639 C CA . MET A 1 231 ? -24.445 -13.790 5.260 1.00 33.19 262 MET A CA 1
ATOM 1640 C C . MET A 1 231 ? -24.488 -12.652 4.236 1.00 30.48 262 MET A C 1
ATOM 1641 O O . MET A 1 231 ? -24.288 -12.945 3.037 1.00 27.21 262 MET A O 1
ATOM 1646 N N . SER A 1 232 ? -24.640 -11.403 4.698 1.00 24.96 263 SER A N 1
ATOM 1647 C CA . SER A 1 232 ? -24.871 -10.205 3.852 1.00 23.83 263 SER A CA 1
ATOM 1648 C C . SER A 1 232 ? -23.643 -9.852 3.000 1.00 23.28 263 SER A C 1
ATOM 1649 O O . SER A 1 232 ? -23.810 -9.689 1.805 1.00 24.28 263 SER A O 1
ATOM 1652 N N . TRP A 1 233 ? -22.451 -9.750 3.594 1.00 23.90 264 TRP A N 1
ATOM 1653 C CA . TRP A 1 233 ? -21.238 -9.216 2.921 1.00 23.53 264 TRP A CA 1
ATOM 1654 C C . TRP A 1 233 ? -20.781 -10.186 1.834 1.00 24.11 264 TRP A C 1
ATOM 1655 O O . TRP A 1 233 ? -20.086 -9.755 0.894 1.00 24.69 264 TRP A O 1
ATOM 1666 N N . SER A 1 234 ? -21.104 -11.471 1.978 1.00 23.29 265 SER A N 1
ATOM 1667 C CA . SER A 1 234 ? -20.624 -12.530 1.057 1.00 20.61 265 SER A CA 1
ATOM 1668 C C . SER A 1 234 ? -21.316 -12.398 -0.287 1.00 20.35 265 SER A C 1
ATOM 1669 O O . SER A 1 234 ? -20.862 -12.997 -1.239 1.00 20.31 265 SER A O 1
ATOM 1672 N N . ILE A 1 235 ? -22.365 -11.591 -0.376 1.00 20.42 266 ILE A N 1
ATOM 1673 C CA . ILE A 1 235 ? -23.161 -11.521 -1.628 1.00 20.11 266 ILE A CA 1
ATOM 1674 C C . ILE A 1 235 ? -22.365 -10.747 -2.671 1.00 18.90 266 ILE A C 1
ATOM 1675 O O . ILE A 1 235 ? -22.432 -11.113 -3.835 1.00 19.89 266 ILE A O 1
ATOM 1680 N N . PHE A 1 236 ? -21.573 -9.765 -2.262 1.00 19.67 267 PHE A N 1
ATOM 1681 C CA . PHE A 1 236 ? -20.833 -8.889 -3.215 1.00 21.61 267 PHE A CA 1
ATOM 1682 C C . PHE A 1 236 ? -19.818 -9.713 -4.008 1.00 22.82 267 PHE A C 1
ATOM 1683 O O . PHE A 1 236 ? -19.914 -9.753 -5.237 1.00 25.33 267 PHE A O 1
ATOM 1691 N N . PRO A 1 237 ? -18.870 -10.435 -3.357 1.00 20.43 268 PRO A N 1
ATOM 1692 C CA . PRO A 1 237 ? -17.919 -11.262 -4.084 1.00 21.28 268 PRO A CA 1
ATOM 1693 C C . PRO A 1 237 ? -18.637 -12.266 -4.990 1.00 26.13 268 PRO A C 1
ATOM 1694 O O . PRO A 1 237 ? -18.163 -12.498 -6.088 1.00 27.75 268 PRO A O 1
ATOM 1698 N N . LEU A 1 238 ? -19.778 -12.802 -4.533 1.00 28.09 269 LEU A N 1
ATOM 1699 C CA . LEU A 1 238 ? -20.573 -13.785 -5.308 1.00 26.22 269 LEU A CA 1
ATOM 1700 C C . LEU A 1 238 ? -21.139 -13.095 -6.552 1.00 26.20 269 LEU A C 1
ATOM 1701 O O . LEU A 1 238 ? -20.963 -13.634 -7.633 1.00 25.22 269 LEU A O 1
ATOM 1706 N N . VAL A 1 239 ? -21.748 -11.916 -6.425 1.00 26.99 270 VAL A N 1
ATOM 1707 C CA . VAL A 1 239 ? -22.299 -11.193 -7.605 1.00 29.29 270 VAL A CA 1
ATOM 1708 C C . VAL A 1 239 ? -21.184 -10.937 -8.622 1.00 28.00 270 VAL A C 1
ATOM 1709 O O . VAL A 1 239 ? -21.395 -11.200 -9.821 1.00 26.04 270 VAL A O 1
ATOM 1713 N N . GLU A 1 240 ? -20.038 -10.447 -8.156 1.00 28.15 271 GLU A N 1
ATOM 1714 C CA . GLU A 1 240 ? -18.910 -10.067 -9.040 1.00 28.09 271 GLU A CA 1
ATOM 1715 C C . GLU A 1 240 ? -18.430 -11.317 -9.804 1.00 27.74 271 GLU A C 1
ATOM 1716 O O . GLU A 1 240 ? -18.345 -11.264 -11.046 1.00 25.27 271 GLU A O 1
ATOM 1722 N N . PHE A 1 241 ? -18.186 -12.424 -9.107 1.00 30.87 272 PHE A N 1
ATOM 1723 C CA . PHE A 1 241 ? -17.761 -13.720 -9.703 1.00 33.78 272 PHE A CA 1
ATOM 1724 C C . PHE A 1 241 ? -18.705 -14.160 -10.822 1.00 29.88 272 PHE A C 1
ATOM 1725 O O . PHE A 1 241 ? -18.233 -14.438 -11.924 1.00 30.07 272 PHE A O 1
ATOM 1733 N N . LEU A 1 242 ? -20.000 -14.239 -10.522 1.00 32.21 273 LEU A N 1
ATOM 1734 C CA . LEU A 1 242 ? -21.071 -14.752 -11.422 1.00 34.14 273 LEU A CA 1
ATOM 1735 C C . LEU A 1 242 ? -21.272 -13.835 -12.629 1.00 34.22 273 LEU A C 1
ATOM 1736 O O . LEU A 1 242 ? -21.635 -14.352 -13.703 1.00 36.36 273 LEU A O 1
ATOM 1741 N N . ARG A 1 243 ? -21.109 -12.521 -12.463 1.00 34.13 274 ARG A N 1
ATOM 1742 C CA . ARG A 1 243 ? -21.340 -11.561 -13.567 1.00 32.34 274 ARG A CA 1
ATOM 1743 C C . ARG A 1 243 ? -20.117 -11.552 -14.500 1.00 34.53 274 ARG A C 1
ATOM 1744 O O . ARG A 1 243 ? -20.303 -11.625 -15.742 1.00 38.19 274 ARG A O 1
ATOM 1752 N N . ARG A 1 244 ? -18.912 -11.503 -13.933 1.00 29.72 275 ARG A N 1
ATOM 1753 C CA . ARG A 1 244 ? -17.657 -11.467 -14.719 1.00 31.27 275 ARG A CA 1
ATOM 1754 C C . ARG A 1 244 ? -17.535 -12.703 -15.623 1.00 33.52 275 ARG A C 1
ATOM 1755 O O . ARG A 1 244 ? -16.821 -12.604 -16.655 1.00 31.74 275 ARG A O 1
ATOM 1763 N N . GLN A 1 245 ? -18.152 -13.826 -15.232 1.00 37.30 276 GLN A N 1
ATOM 1764 C CA . GLN A 1 245 ? -18.031 -15.147 -15.923 1.00 37.80 276 GLN A CA 1
ATOM 1765 C C . GLN A 1 245 ? -19.124 -15.283 -16.995 1.00 35.97 276 GLN A C 1
ATOM 1766 O O . GLN A 1 245 ? -18.963 -16.100 -17.884 1.00 36.66 276 GLN A O 1
ATOM 1772 N N . GLY A 1 246 ? -20.205 -14.512 -16.899 1.00 35.53 277 GLY A N 1
ATOM 1773 C CA . GLY A 1 246 ? -21.248 -14.449 -17.932 1.00 34.00 277 GLY A CA 1
ATOM 1774 C C . GLY A 1 246 ? -22.503 -15.185 -17.542 1.00 35.11 277 GLY A C 1
ATOM 1775 O O . GLY A 1 246 ? -23.342 -15.359 -18.424 1.00 39.71 277 GLY A O 1
ATOM 1776 N N . TYR A 1 247 ? -22.658 -15.544 -16.263 1.00 40.65 278 TYR A N 1
ATOM 1777 C CA . TYR A 1 247 ? -23.738 -16.423 -15.722 1.00 43.82 278 TYR A CA 1
ATOM 1778 C C . TYR A 1 247 ? -24.982 -15.625 -15.307 1.00 42.22 278 TYR A C 1
ATOM 1779 O O . TYR A 1 247 ? -26.056 -16.224 -15.302 1.00 39.91 278 TYR A O 1
ATOM 1788 N N . ILE A 1 248 ? -24.828 -14.349 -14.915 1.00 40.98 279 ILE A N 1
ATOM 1789 C CA . ILE A 1 248 ? -25.910 -13.320 -14.756 1.00 33.23 279 ILE A CA 1
ATOM 1790 C C . ILE A 1 248 ? -25.535 -12.123 -15.624 1.00 28.38 279 ILE A C 1
ATOM 1791 O O . ILE A 1 248 ? -24.339 -11.907 -15.807 1.00 31.85 279 ILE A O 1
ATOM 1796 N N . ASP A 1 249 ? -26.505 -11.373 -16.140 1.00 28.69 280 ASP A N 1
ATOM 1797 C CA . ASP A 1 249 ? -26.286 -10.076 -16.841 1.00 28.37 280 ASP A CA 1
ATOM 1798 C C . ASP A 1 249 ? -26.075 -8.961 -15.796 1.00 27.00 280 ASP A C 1
ATOM 1799 O O . ASP A 1 249 ? -26.196 -9.201 -14.581 1.00 25.20 280 ASP A O 1
ATOM 1804 N N . PHE A 1 250 ? -25.767 -7.760 -16.270 1.00 24.77 281 PHE A N 1
ATOM 1805 C CA . PHE A 1 250 ? -25.303 -6.619 -15.454 1.00 24.69 281 PHE A CA 1
ATOM 1806 C C . PHE A 1 250 ? -26.385 -6.191 -14.470 1.00 24.46 281 PHE A C 1
ATOM 1807 O O . PHE A 1 250 ? -26.095 -6.126 -13.226 1.00 20.71 281 PHE A O 1
ATOM 1815 N N . GLN A 1 251 ? -27.584 -5.927 -15.018 1.00 24.33 282 GLN A N 1
ATOM 1816 C CA . GLN A 1 251 ? -28.787 -5.427 -14.296 1.00 24.87 282 GLN A CA 1
ATOM 1817 C C . GLN A 1 251 ? -29.193 -6.403 -13.183 1.00 26.12 282 GLN A C 1
ATOM 1818 O O . GLN A 1 251 ? -29.476 -5.925 -12.068 1.00 30.48 282 GLN A O 1
ATOM 1824 N N . VAL A 1 252 ? -29.206 -7.713 -13.423 1.00 24.73 283 VAL A N 1
ATOM 1825 C CA . VAL A 1 252 ? -29.524 -8.710 -12.353 1.00 23.86 283 VAL A CA 1
ATOM 1826 C C . VAL A 1 252 ? -28.503 -8.552 -11.216 1.00 23.20 283 VAL A C 1
ATOM 1827 O O . VAL A 1 252 ? -28.933 -8.495 -10.064 1.00 25.80 283 VAL A O 1
ATOM 1831 N N . GLY A 1 253 ? -27.209 -8.429 -11.530 1.00 22.21 284 GLY A N 1
ATOM 1832 C CA . GLY A 1 253 ? -26.140 -8.172 -10.546 1.00 23.56 284 GLY A CA 1
ATOM 1833 C C . GLY A 1 253 ? -26.317 -6.871 -9.758 1.00 23.88 284 GLY A C 1
ATOM 1834 O O . GLY A 1 253 ? -26.078 -6.874 -8.519 1.00 24.08 284 GLY A O 1
ATOM 1835 N N . GLU A 1 254 ? -26.695 -5.786 -10.435 1.00 23.39 285 GLU A N 1
ATOM 1836 C CA . GLU A 1 254 ? -26.902 -4.444 -9.812 1.00 21.99 285 GLU A CA 1
ATOM 1837 C C . GLU A 1 254 ? -28.022 -4.533 -8.768 1.00 22.48 285 GLU A C 1
ATOM 1838 O O . GLU A 1 254 ? -27.836 -4.004 -7.641 1.00 18.37 285 GLU A O 1
ATOM 1844 N N . ALA A 1 255 ? -29.103 -5.246 -9.108 1.00 25.08 286 ALA A N 1
ATOM 1845 C CA . ALA A 1 255 ? -30.251 -5.503 -8.211 1.00 25.28 286 ALA A CA 1
ATOM 1846 C C . ALA A 1 255 ? -29.751 -6.213 -6.954 1.00 25.38 286 ALA A C 1
ATOM 1847 O O . ALA A 1 255 ? -30.002 -5.747 -5.842 1.00 24.92 286 ALA A O 1
ATOM 1849 N N . MET A 1 256 ? -29.015 -7.302 -7.125 1.00 27.31 287 MET A N 1
ATOM 1850 C CA . MET A 1 256 ? -28.536 -8.101 -5.968 1.00 28.93 287 MET A CA 1
ATOM 1851 C C . MET A 1 256 ? -27.632 -7.210 -5.111 1.00 30.91 287 MET A C 1
ATOM 1852 O O . MET A 1 256 ? -27.748 -7.276 -3.874 1.00 29.88 287 MET A O 1
ATOM 1857 N N . ASN A 1 257 ? -26.814 -6.348 -5.738 1.00 31.51 288 ASN A N 1
ATOM 1858 C CA . ASN A 1 257 ? -25.853 -5.479 -5.011 1.00 29.89 288 ASN A CA 1
ATOM 1859 C C . ASN A 1 257 ? -26.613 -4.506 -4.111 1.00 28.73 288 ASN A C 1
ATOM 1860 O O . ASN A 1 257 ? -26.262 -4.415 -2.915 1.00 25.48 288 ASN A O 1
ATOM 1865 N N . CYS A 1 258 ? -27.635 -3.846 -4.672 1.00 28.74 289 CYS A N 1
ATOM 1866 C CA . CYS A 1 258 ? -28.519 -2.861 -3.984 1.00 26.72 289 CYS A CA 1
ATOM 1867 C C . CYS A 1 258 ? -29.175 -3.492 -2.757 1.00 24.22 289 CYS A C 1
ATOM 1868 O O . CYS A 1 258 ? -29.090 -2.876 -1.663 1.00 24.33 289 CYS A O 1
ATOM 1871 N N . VAL A 1 259 ? -29.765 -4.676 -2.940 1.00 23.33 290 VAL A N 1
ATOM 1872 C CA . VAL A 1 259 ? -30.454 -5.454 -1.862 1.00 23.98 290 VAL A CA 1
ATOM 1873 C C . VAL A 1 259 ? -29.428 -5.856 -0.784 1.00 22.98 290 VAL A C 1
ATOM 1874 O O . VAL A 1 259 ? -29.735 -5.695 0.399 1.00 24.97 290 VAL A O 1
ATOM 1878 N N . ALA A 1 260 ? -28.258 -6.360 -1.189 1.00 22.46 291 ALA A N 1
ATOM 1879 C CA . ALA A 1 260 ? -27.108 -6.731 -0.324 1.00 21.72 291 ALA A CA 1
ATOM 1880 C C . ALA A 1 260 ? -26.617 -5.524 0.477 1.00 18.94 291 ALA A C 1
ATOM 1881 O O . ALA A 1 260 ? -26.489 -5.614 1.732 1.00 16.34 291 ALA A O 1
ATOM 1883 N N . ASP A 1 261 ? -26.320 -4.428 -0.226 1.00 18.18 292 ASP A N 1
ATOM 1884 C CA . ASP A 1 261 ? -25.798 -3.203 0.427 1.00 18.17 292 ASP A CA 1
ATOM 1885 C C . ASP A 1 261 ? -26.747 -2.824 1.569 1.00 18.54 292 ASP A C 1
ATOM 1886 O O . ASP A 1 261 ? -26.298 -2.729 2.724 1.00 16.04 292 ASP A O 1
ATOM 1891 N N . TYR A 1 262 ? -28.031 -2.659 1.236 1.00 19.35 293 TYR A N 1
ATOM 1892 C CA . TYR A 1 262 ? -29.108 -2.286 2.174 1.00 18.93 293 TYR A CA 1
ATOM 1893 C C . TYR A 1 262 ? -29.153 -3.298 3.314 1.00 19.28 293 TYR A C 1
ATOM 1894 O O . TYR A 1 262 ? -29.115 -2.880 4.490 1.00 17.71 293 TYR A O 1
ATOM 1903 N N . ALA A 1 263 ? -29.248 -4.591 2.969 1.00 19.39 294 ALA A N 1
ATOM 1904 C CA . ALA A 1 263 ? -29.347 -5.717 3.920 1.00 18.60 294 ALA A CA 1
ATOM 1905 C C . ALA A 1 263 ? -28.173 -5.630 4.895 1.00 20.28 294 ALA A C 1
ATOM 1906 O O . ALA A 1 263 ? -28.430 -5.625 6.106 1.00 21.15 294 ALA A O 1
ATOM 1908 N N . ALA A 1 264 ? -26.935 -5.542 4.392 1.00 20.99 295 ALA A N 1
ATOM 1909 C CA . ALA A 1 264 ? -25.716 -5.550 5.224 1.00 24.94 295 ALA A CA 1
ATOM 1910 C C . ALA A 1 264 ? -25.831 -4.490 6.324 1.00 28.69 295 ALA A C 1
ATOM 1911 O O . ALA A 1 264 ? -25.501 -4.810 7.502 1.00 37.98 295 ALA A O 1
ATOM 1913 N N . LYS A 1 265 ? -26.302 -3.293 5.967 1.00 27.35 296 LYS A N 1
ATOM 1914 C CA . LYS A 1 265 ? -26.323 -2.118 6.870 1.00 28.34 296 LYS A CA 1
ATOM 1915 C C . LYS A 1 265 ? -27.551 -2.169 7.794 1.00 29.59 296 LYS A C 1
ATOM 1916 O O . LYS A 1 265 ? -27.348 -2.070 9.015 1.00 30.23 296 LYS A O 1
ATOM 1922 N N . VAL A 1 266 ? -28.770 -2.314 7.285 1.00 30.04 297 VAL A N 1
ATOM 1923 C CA . VAL A 1 266 ? -29.974 -2.169 8.162 1.00 35.70 297 VAL A CA 1
ATOM 1924 C C . VAL A 1 266 ? -30.103 -3.397 9.064 1.00 39.46 297 VAL A C 1
ATOM 1925 O O . VAL A 1 266 ? -30.755 -3.299 10.137 1.00 37.97 297 VAL A O 1
ATOM 1929 N N . GLY A 1 267 ? -29.514 -4.508 8.630 1.00 39.76 298 GLY A N 1
ATOM 1930 C CA . GLY A 1 267 ? -29.361 -5.714 9.456 1.00 38.28 298 GLY A CA 1
ATOM 1931 C C . GLY A 1 267 ? -28.750 -5.390 10.803 1.00 36.80 298 GLY A C 1
ATOM 1932 O O . GLY A 1 267 ? -29.227 -5.958 11.774 1.00 36.49 298 GLY A O 1
ATOM 1933 N N . LEU A 1 268 ? -27.736 -4.513 10.861 1.00 41.31 299 LEU A N 1
ATOM 1934 C CA . LEU A 1 268 ? -26.997 -4.144 12.110 1.00 39.32 299 LEU A CA 1
ATOM 1935 C C . LEU A 1 268 ? -27.900 -3.295 13.005 1.00 35.97 299 LEU A C 1
ATOM 1936 O O . LEU A 1 268 ? -27.855 -3.494 14.235 1.00 35.16 299 LEU A O 1
ATOM 1941 N N . ALA A 1 269 ? -28.676 -2.387 12.408 1.00 38.73 300 ALA A N 1
ATOM 1942 C CA . ALA A 1 269 ? -29.598 -1.460 13.103 1.00 40.35 300 ALA A CA 1
ATOM 1943 C C . ALA A 1 269 ? -30.824 -2.214 13.605 1.00 40.50 300 ALA A C 1
ATOM 1944 O O . ALA A 1 269 ? -31.373 -1.778 14.600 1.00 44.28 300 ALA A O 1
ATOM 1946 N N . MET A 1 270 ? -31.254 -3.271 12.926 1.00 46.84 301 MET A N 1
ATOM 1947 C CA . MET A 1 270 ? -32.379 -4.126 13.396 1.00 49.51 301 MET A CA 1
ATOM 1948 C C . MET A 1 270 ? -31.949 -4.895 14.655 1.00 45.68 301 MET A C 1
ATOM 1949 O O . MET A 1 270 ? -32.767 -5.008 15.571 1.00 50.20 301 MET A O 1
ATOM 1954 N N . ILE A 1 271 ? -30.714 -5.392 14.713 1.00 44.26 302 ILE A N 1
ATOM 1955 C CA . ILE A 1 271 ? -30.215 -6.278 15.815 1.00 54.59 302 ILE A CA 1
ATOM 1956 C C . ILE A 1 271 ? -29.982 -5.430 17.082 1.00 61.67 302 ILE A C 1
ATOM 1957 O O . ILE A 1 271 ? -30.236 -5.939 18.200 1.00 78.29 302 ILE A O 1
ATOM 1962 N N . MET A 1 272 ? -29.562 -4.174 16.940 1.00 55.81 303 MET A N 1
ATOM 1963 C CA . MET A 1 272 ? -29.294 -3.302 18.103 1.00 50.97 303 MET A CA 1
ATOM 1964 C C . MET A 1 272 ? -30.582 -2.639 18.616 1.00 48.02 303 MET A C 1
ATOM 1965 O O . MET A 1 272 ? -30.668 -2.398 19.831 1.00 60.73 303 MET A O 1
ATOM 1970 N N . VAL A 1 273 ? -31.563 -2.380 17.757 1.00 44.71 304 VAL A N 1
ATOM 1971 C CA . VAL A 1 273 ? -32.953 -1.998 18.172 1.00 48.88 304 VAL A CA 1
ATOM 1972 C C . VAL A 1 273 ? -33.479 -3.008 19.209 1.00 48.81 304 VAL A C 1
ATOM 1973 O O . VAL A 1 273 ? -34.131 -2.586 20.171 1.00 45.01 304 VAL A O 1
ATOM 1977 N N . ASN A 1 274 ? -33.208 -4.298 18.998 1.00 47.01 305 ASN A N 1
ATOM 1978 C CA . ASN A 1 274 ? -33.636 -5.428 19.859 1.00 46.39 305 ASN A CA 1
ATOM 1979 C C . ASN A 1 274 ? -32.898 -5.373 21.202 1.00 52.01 305 ASN A C 1
ATOM 1980 O O . ASN A 1 274 ? -33.555 -5.615 22.233 1.00 66.03 305 ASN A O 1
ATOM 1985 N N . CYS A 1 275 ? -31.587 -5.105 21.198 1.00 52.41 306 CYS A N 1
ATOM 1986 C CA . CYS A 1 275 ? -30.744 -4.955 22.417 1.00 59.91 306 CYS A CA 1
ATOM 1987 C C . CYS A 1 275 ? -31.286 -3.862 23.343 1.00 67.97 306 CYS A C 1
ATOM 1988 O O . CYS A 1 275 ? -31.303 -4.089 24.587 1.00 68.09 306 CYS A O 1
ATOM 1991 N N . ASN A 1 276 ? -31.718 -2.740 22.759 1.00 74.05 307 ASN A N 1
ATOM 1992 C CA . ASN A 1 276 ? -32.327 -1.600 23.487 1.00 66.34 307 ASN A CA 1
ATOM 1993 C C . ASN A 1 276 ? -33.632 -2.063 24.137 1.00 59.73 307 ASN A C 1
ATOM 1994 O O . ASN A 1 276 ? -33.802 -1.798 25.348 1.00 59.36 307 ASN A O 1
ATOM 1999 N N . LEU A 1 277 ? -34.481 -2.753 23.370 1.00 54.93 308 LEU A N 1
ATOM 2000 C CA . LEU A 1 277 ? -35.781 -3.313 23.842 1.00 60.93 308 LEU A CA 1
ATOM 2001 C C . LEU A 1 277 ? -35.551 -4.273 25.022 1.00 62.49 308 LEU A C 1
ATOM 2002 O O . LEU A 1 277 ? -36.334 -4.193 25.978 1.00 64.61 308 LEU A O 1
ATOM 2004 N N . GLU A 1 278 ? -34.523 -5.132 24.948 1.00 67.19 309 GLU A N 1
ATOM 2005 C CA . GLU A 1 278 ? -34.140 -6.125 25.997 1.00 73.02 309 GLU A CA 1
ATOM 2006 C C . GLU A 1 278 ? -33.613 -5.433 27.255 1.00 66.43 309 GLU A C 1
ATOM 2007 O O . GLU A 1 278 ? -33.846 -5.994 28.331 1.00 64.90 309 GLU A O 1
ATOM 2013 N N . GLN A 1 279 ? -32.886 -4.317 27.113 1.00 72.03 310 GLN A N 1
ATOM 2014 C CA . GLN A 1 279 ? -32.142 -3.634 28.211 1.00 78.34 310 GLN A CA 1
ATOM 2015 C C . GLN A 1 279 ? -32.545 -2.161 28.257 1.00 72.60 310 GLN A C 1
ATOM 2016 O O . GLN A 1 279 ? -33.737 -1.916 28.110 1.00 73.12 310 GLN A O 1
ATOM 2022 N N . ALA B 1 16 ? -55.094 -13.624 25.099 1.00 100.82 47 ALA B N 1
ATOM 2023 C CA . ALA B 1 16 ? -55.100 -12.211 25.583 1.00 100.96 47 ALA B CA 1
ATOM 2024 C C . ALA B 1 16 ? -55.376 -11.234 24.423 1.00 97.02 47 ALA B C 1
ATOM 2025 O O . ALA B 1 16 ? -55.937 -11.641 23.371 1.00 96.49 47 ALA B O 1
ATOM 2027 N N . SER B 1 17 ? -55.021 -9.962 24.628 1.00 97.20 48 SER B N 1
ATOM 2028 C CA . SER B 1 17 ? -54.981 -8.926 23.565 1.00 98.95 48 SER B CA 1
ATOM 2029 C C . SER B 1 17 ? -53.959 -9.351 22.493 1.00 96.33 48 SER B C 1
ATOM 2030 O O . SER B 1 17 ? -54.253 -9.116 21.315 1.00 88.44 48 SER B O 1
ATOM 2033 N N . THR B 1 18 ? -52.850 -10.008 22.873 1.00 98.83 49 THR B N 1
ATOM 2034 C CA . THR B 1 18 ? -51.854 -10.627 21.932 1.00 104.90 49 THR B CA 1
ATOM 2035 C C . THR B 1 18 ? -52.529 -11.709 21.058 1.00 102.33 49 THR B C 1
ATOM 2036 O O . THR B 1 18 ? -52.272 -11.734 19.822 1.00 91.63 49 THR B O 1
ATOM 2040 N N . LYS B 1 19 ? -53.360 -12.566 21.666 1.00 104.14 50 LYS B N 1
ATOM 2041 C CA . LYS B 1 19 ? -54.173 -13.606 20.968 1.00 98.80 50 LYS B CA 1
ATOM 2042 C C . LYS B 1 19 ? -55.084 -12.896 19.957 1.00 90.21 50 LYS B C 1
ATOM 2043 O O . LYS B 1 19 ? -55.164 -13.373 18.798 1.00 90.68 50 LYS B O 1
ATOM 2045 N N . GLU B 1 20 ? -55.711 -11.786 20.370 1.00 77.14 51 GLU B N 1
ATOM 2046 C CA . GLU B 1 20 ? -56.644 -11.016 19.506 1.00 76.20 51 GLU B CA 1
ATOM 2047 C C . GLU B 1 20 ? -55.890 -10.456 18.290 1.00 68.85 51 GLU B C 1
ATOM 2048 O O . GLU B 1 20 ? -56.502 -10.520 17.195 1.00 59.10 51 GLU B O 1
ATOM 2054 N N . VAL B 1 21 ? -54.682 -9.917 18.491 1.00 60.41 52 VAL B N 1
ATOM 2055 C CA . VAL B 1 21 ? -53.892 -9.328 17.368 1.00 70.86 52 VAL B CA 1
ATOM 2056 C C . VAL B 1 21 ? -53.559 -10.451 16.380 1.00 71.21 52 VAL B C 1
ATOM 2057 O O . VAL B 1 21 ? -53.757 -10.243 15.145 1.00 66.99 52 VAL B O 1
ATOM 2061 N N . GLN B 1 22 ? -53.079 -11.588 16.890 1.00 64.77 53 GLN B N 1
ATOM 2062 C CA . GLN B 1 22 ? -52.863 -12.823 16.093 1.00 59.92 53 GLN B CA 1
ATOM 2063 C C . GLN B 1 22 ? -54.124 -13.103 15.244 1.00 61.21 53 GLN B C 1
ATOM 2064 O O . GLN B 1 22 ? -53.969 -13.253 13.992 1.00 54.29 53 GLN B O 1
ATOM 2066 N N . TRP B 1 23 ? -55.313 -13.172 15.880 1.00 60.91 54 TRP B N 1
ATOM 2067 C CA . TRP B 1 23 ? -56.607 -13.555 15.237 1.00 67.15 54 TRP B CA 1
ATOM 2068 C C . TRP B 1 23 ? -56.926 -12.585 14.092 1.00 58.29 54 TRP B C 1
ATOM 2069 O O . TRP B 1 23 ? -57.284 -13.054 12.984 1.00 54.01 54 TRP B O 1
ATOM 2080 N N . GLN B 1 24 ? -56.787 -11.277 14.353 1.00 58.53 55 GLN B N 1
ATOM 2081 C CA . GLN B 1 24 ? -57.002 -10.191 13.352 1.00 62.59 55 GLN B CA 1
ATOM 2082 C C . GLN B 1 24 ? -56.069 -10.408 12.154 1.00 55.81 55 GLN B C 1
ATOM 2083 O O . GLN B 1 24 ? -56.568 -10.417 11.015 1.00 48.85 55 GLN B O 1
ATOM 2085 N N . GLY B 1 25 ? -54.772 -10.585 12.414 1.00 63.67 56 GLY B N 1
ATOM 2086 C CA . GLY B 1 25 ? -53.737 -10.913 11.411 1.00 74.79 56 GLY B CA 1
ATOM 2087 C C . GLY B 1 25 ? -54.115 -12.116 10.547 1.00 86.92 56 GLY B C 1
ATOM 2088 O O . GLY B 1 25 ? -53.965 -12.026 9.311 1.00 100.90 56 GLY B O 1
ATOM 2089 N N . ILE B 1 26 ? -54.589 -13.206 11.162 1.00 77.72 57 ILE B N 1
ATOM 2090 C CA . ILE B 1 26 ? -55.046 -14.441 10.457 1.00 72.49 57 ILE B CA 1
ATOM 2091 C C . ILE B 1 26 ? -56.221 -14.112 9.522 1.00 67.92 57 ILE B C 1
ATOM 2092 O O . ILE B 1 26 ? -56.167 -14.532 8.344 1.00 64.46 57 ILE B O 1
ATOM 2097 N N . PHE B 1 27 ? -57.250 -13.405 9.993 1.00 64.58 58 PHE B N 1
ATOM 2098 C CA . PHE B 1 27 ? -58.411 -13.046 9.138 1.00 68.81 58 PHE B CA 1
ATOM 2099 C C . PHE B 1 27 ? -57.901 -12.240 7.934 1.00 64.03 58 PHE B C 1
ATOM 2100 O O . PHE B 1 27 ? -58.387 -12.468 6.784 1.00 58.83 58 PHE B O 1
ATOM 2108 N N . MET B 1 28 ? -56.956 -11.322 8.193 1.00 56.31 59 MET B N 1
ATOM 2109 C CA . MET B 1 28 ? -56.318 -10.456 7.164 1.00 58.84 59 MET B CA 1
ATOM 2110 C C . MET B 1 28 ? -55.746 -11.349 6.053 1.00 49.70 59 MET B C 1
ATOM 2111 O O . MET B 1 28 ? -56.107 -11.157 4.873 1.00 43.14 59 MET B O 1
ATOM 2116 N N . ILE B 1 29 ? -54.928 -12.326 6.437 1.00 47.34 60 ILE B N 1
ATOM 2117 C CA . ILE B 1 29 ? -54.210 -13.243 5.506 1.00 46.87 60 ILE B CA 1
ATOM 2118 C C . ILE B 1 29 ? -55.227 -13.998 4.637 1.00 43.18 60 ILE B C 1
ATOM 2119 O O . ILE B 1 29 ? -54.997 -14.113 3.403 1.00 33.60 60 ILE B O 1
ATOM 2124 N N . ILE B 1 30 ? -56.329 -14.470 5.227 1.00 46.01 61 ILE B N 1
ATOM 2125 C CA . ILE B 1 30 ? -57.317 -15.305 4.485 1.00 41.08 61 ILE B CA 1
ATOM 2126 C C . ILE B 1 30 ? -58.017 -14.439 3.440 1.00 36.28 61 ILE B C 1
ATOM 2127 O O . ILE B 1 30 ? -58.167 -14.900 2.308 1.00 41.18 61 ILE B O 1
ATOM 2132 N N . VAL B 1 31 ? -58.396 -13.219 3.795 1.00 37.81 62 VAL B N 1
ATOM 2133 C CA . VAL B 1 31 ? -59.086 -12.280 2.858 1.00 38.95 62 VAL B CA 1
ATOM 2134 C C . VAL B 1 31 ? -58.137 -11.976 1.693 1.00 33.80 62 VAL B C 1
ATOM 2135 O O . VAL B 1 31 ? -58.591 -11.910 0.508 1.00 28.12 62 VAL B O 1
ATOM 2139 N N . TRP B 1 32 ? -56.856 -11.813 2.025 1.00 31.12 63 TRP B N 1
ATOM 2140 C CA . TRP B 1 32 ? -55.796 -11.494 1.044 1.00 30.52 63 TRP B CA 1
ATOM 2141 C C . TRP B 1 32 ? -55.681 -12.629 0.009 1.00 30.42 63 TRP B C 1
ATOM 2142 O O . TRP B 1 32 ? -55.881 -12.360 -1.196 1.00 24.67 63 TRP B O 1
ATOM 2153 N N . LEU B 1 33 ? -55.421 -13.851 0.482 1.00 29.77 64 LEU B N 1
ATOM 2154 C CA . LEU B 1 33 ? -55.258 -15.068 -0.352 1.00 31.64 64 LEU B CA 1
ATOM 2155 C C . LEU B 1 33 ? -56.446 -15.258 -1.297 1.00 30.81 64 LEU B C 1
ATOM 2156 O O . LEU B 1 33 ? -56.220 -15.544 -2.488 1.00 25.36 64 LEU B O 1
ATOM 2161 N N . CYS B 1 34 ? -57.668 -15.107 -0.794 1.00 33.56 65 CYS B N 1
ATOM 2162 C CA . CYS B 1 34 ? -58.898 -15.237 -1.623 1.00 37.71 65 CYS B CA 1
ATOM 2163 C C . CYS B 1 34 ? -58.845 -14.229 -2.772 1.00 31.68 65 CYS B C 1
ATOM 2164 O O . CYS B 1 34 ? -59.070 -14.610 -3.944 1.00 28.58 65 CYS B O 1
ATOM 2167 N N . VAL B 1 35 ? -58.520 -12.979 -2.455 1.00 33.36 66 VAL B N 1
ATOM 2168 C CA . VAL B 1 35 ? -58.509 -11.884 -3.456 1.00 30.99 66 VAL B CA 1
ATOM 2169 C C . VAL B 1 35 ? -57.366 -12.162 -4.429 1.00 29.32 66 VAL B C 1
ATOM 2170 O O . VAL B 1 35 ? -57.573 -12.058 -5.654 1.00 30.37 66 VAL B O 1
ATOM 2174 N N . MET B 1 36 ? -56.217 -12.566 -3.905 1.00 28.84 67 MET B N 1
ATOM 2175 C CA . MET B 1 36 ? -55.052 -12.921 -4.745 1.00 37.41 67 MET B CA 1
ATOM 2176 C C . MET B 1 36 ? -55.406 -14.105 -5.651 1.00 36.51 67 MET B C 1
ATOM 2177 O O . MET B 1 36 ? -55.097 -14.046 -6.871 1.00 35.03 67 MET B O 1
ATOM 2182 N N . GLY B 1 37 ? -56.018 -15.141 -5.072 1.00 33.91 68 GLY B N 1
ATOM 2183 C CA . GLY B 1 37 ? -56.598 -16.264 -5.825 1.00 31.69 68 GLY B CA 1
ATOM 2184 C C . GLY B 1 37 ? -57.307 -15.772 -7.073 1.00 31.62 68 GLY B C 1
ATOM 2185 O O . GLY B 1 37 ? -56.863 -16.092 -8.226 1.00 28.79 68 GLY B O 1
ATOM 2186 N N . SER B 1 38 ? -58.358 -14.979 -6.868 1.00 30.22 69 SER B N 1
ATOM 2187 C CA . SER B 1 38 ? -59.304 -14.634 -7.955 1.00 31.48 69 SER B CA 1
ATOM 2188 C C . SER B 1 38 ? -58.591 -13.770 -8.988 1.00 29.63 69 SER B C 1
ATOM 2189 O O . SER B 1 38 ? -58.842 -13.985 -10.187 1.00 26.52 69 SER B O 1
ATOM 2192 N N . LEU B 1 39 ? -57.683 -12.892 -8.539 1.00 32.12 70 LEU B N 1
ATOM 2193 C CA . LEU B 1 39 ? -56.850 -12.013 -9.425 1.00 33.06 70 LEU B CA 1
ATOM 2194 C C . LEU B 1 39 ? -55.944 -12.859 -10.339 1.00 30.45 70 LEU B C 1
ATOM 2195 O O . LEU B 1 39 ? -55.739 -12.477 -11.514 1.00 26.78 70 LEU B O 1
ATOM 2200 N N . ILE B 1 40 ? -55.460 -14.013 -9.859 1.00 29.96 71 ILE B N 1
ATOM 2201 C CA . ILE B 1 40 ? -54.658 -14.958 -10.694 1.00 32.40 71 ILE B CA 1
ATOM 2202 C C . ILE B 1 40 ? -55.568 -15.624 -11.736 1.00 31.77 71 ILE B C 1
ATOM 2203 O O . ILE B 1 40 ? -55.181 -15.646 -12.949 1.00 26.88 71 ILE B O 1
ATOM 2208 N N . PHE B 1 41 ? -56.704 -16.159 -11.274 1.00 31.20 72 PHE B N 1
ATOM 2209 C CA . PHE B 1 41 ? -57.635 -16.990 -12.080 1.00 32.86 72 PHE B CA 1
ATOM 2210 C C . PHE B 1 41 ? -58.197 -16.138 -13.223 1.00 34.79 72 PHE B C 1
ATOM 2211 O O . PHE B 1 41 ? -58.246 -16.639 -14.367 1.00 37.77 72 PHE B O 1
ATOM 2219 N N . PHE B 1 42 ? -58.516 -14.858 -12.967 1.00 35.94 73 PHE B N 1
ATOM 2220 C CA . PHE B 1 42 ? -59.159 -13.959 -13.969 1.00 33.64 73 PHE B CA 1
ATOM 2221 C C . PHE B 1 42 ? -58.133 -13.102 -14.728 1.00 29.75 73 PHE B C 1
ATOM 2222 O O . PHE B 1 42 ? -58.541 -12.307 -15.547 1.00 32.28 73 PHE B O 1
ATOM 2230 N N . ALA B 1 43 ? -56.834 -13.261 -14.511 1.00 28.88 74 ALA B N 1
ATOM 2231 C CA . ALA B 1 43 ? -55.817 -12.453 -15.213 1.00 29.86 74 ALA B CA 1
ATOM 2232 C C . ALA B 1 43 ? -55.865 -12.717 -16.720 1.00 29.69 74 ALA B C 1
ATOM 2233 O O . ALA B 1 43 ? -56.220 -13.804 -17.108 1.00 34.39 74 ALA B O 1
ATOM 2235 N N . ASN B 1 44 ? -55.511 -11.723 -17.527 1.00 34.55 75 ASN B N 1
ATOM 2236 C CA . ASN B 1 44 ? -55.181 -11.839 -18.975 1.00 38.84 75 ASN B CA 1
ATOM 2237 C C . ASN B 1 44 ? -53.671 -11.610 -19.112 1.00 42.27 75 ASN B C 1
ATOM 2238 O O . ASN B 1 44 ? -53.203 -10.463 -19.054 1.00 41.05 75 ASN B O 1
ATOM 2243 N N . PRO B 1 45 ? -52.869 -12.688 -19.270 1.00 40.26 76 PRO B N 1
ATOM 2244 C CA . PRO B 1 45 ? -51.404 -12.607 -19.298 1.00 38.68 76 PRO B CA 1
ATOM 2245 C C . PRO B 1 45 ? -50.808 -11.770 -20.438 1.00 38.59 76 PRO B C 1
ATOM 2246 O O . PRO B 1 45 ? -49.789 -11.149 -20.209 1.00 39.66 76 PRO B O 1
ATOM 2250 N N . GLU B 1 46 ? -51.421 -11.813 -21.625 1.00 39.49 77 GLU B N 1
ATOM 2251 C CA . GLU B 1 46 ? -51.023 -11.010 -22.816 1.00 41.53 77 GLU B CA 1
ATOM 2252 C C . GLU B 1 46 ? -51.186 -9.514 -22.479 1.00 43.55 77 GLU B C 1
ATOM 2253 O O . GLU B 1 46 ? -50.347 -8.694 -22.907 1.00 37.73 77 GLU B O 1
ATOM 2259 N N . ALA B 1 47 ? -52.237 -9.176 -21.728 1.00 39.58 78 ALA B N 1
ATOM 2260 C CA . ALA B 1 47 ? -52.540 -7.810 -21.259 1.00 37.36 78 ALA B CA 1
ATOM 2261 C C . ALA B 1 47 ? -51.431 -7.358 -20.305 1.00 35.88 78 ALA B C 1
ATOM 2262 O O . ALA B 1 47 ? -50.890 -6.267 -20.568 1.00 36.79 78 ALA B O 1
ATOM 2264 N N . SER B 1 48 ? -51.084 -8.148 -19.274 1.00 32.09 79 SER B N 1
ATOM 2265 C CA . SER B 1 48 ? -50.055 -7.745 -18.276 1.00 33.60 79 SER B CA 1
ATOM 2266 C C . SER B 1 48 ? -48.686 -7.659 -18.943 1.00 31.38 79 SER B C 1
ATOM 2267 O O . SER B 1 48 ? -47.929 -6.749 -18.587 1.00 28.88 79 SER B O 1
ATOM 2270 N N . ARG B 1 49 ? -48.383 -8.535 -19.895 1.00 33.51 80 ARG B N 1
ATOM 2271 C CA . ARG B 1 49 ? -47.111 -8.507 -20.669 1.00 35.60 80 ARG B CA 1
ATOM 2272 C C . ARG B 1 49 ? -46.990 -7.139 -21.368 1.00 35.69 80 ARG B C 1
ATOM 2273 O O . ARG B 1 49 ? -45.896 -6.544 -21.310 1.00 38.12 80 ARG B O 1
ATOM 2281 N N . ARG B 1 50 ? -48.072 -6.644 -21.974 1.00 35.96 81 ARG B N 1
ATOM 2282 C CA . ARG B 1 50 ? -48.106 -5.354 -22.723 1.00 39.28 81 ARG B CA 1
ATOM 2283 C C . ARG B 1 50 ? -48.002 -4.163 -21.755 1.00 39.38 81 ARG B C 1
ATOM 2284 O O . ARG B 1 50 ? -47.361 -3.147 -22.129 1.00 39.20 81 ARG B O 1
ATOM 2292 N N . VAL B 1 51 ? -48.603 -4.273 -20.566 1.00 36.00 82 VAL B N 1
ATOM 2293 C CA . VAL B 1 51 ? -48.574 -3.206 -19.523 1.00 34.71 82 VAL B CA 1
ATOM 2294 C C . VAL B 1 51 ? -47.135 -3.030 -19.064 1.00 34.18 82 VAL B C 1
ATOM 2295 O O . VAL B 1 51 ? -46.666 -1.859 -19.042 1.00 38.83 82 VAL B O 1
ATOM 2299 N N . PHE B 1 52 ? -46.474 -4.137 -18.725 1.00 33.08 83 PHE B N 1
ATOM 2300 C CA . PHE B 1 52 ? -45.084 -4.151 -18.192 1.00 30.92 83 PHE B CA 1
ATOM 2301 C C . PHE B 1 52 ? -44.094 -3.855 -19.326 1.00 28.07 83 PHE B C 1
ATOM 2302 O O . PHE B 1 52 ? -42.996 -3.418 -19.010 1.00 28.37 83 PHE B O 1
ATOM 2310 N N . ALA B 1 53 ? -44.476 -4.037 -20.592 1.00 29.83 84 ALA B N 1
ATOM 2311 C CA . ALA B 1 53 ? -43.654 -3.680 -21.773 1.00 33.31 84 ALA B CA 1
ATOM 2312 C C . ALA B 1 53 ? -43.780 -2.180 -22.086 1.00 38.33 84 ALA B C 1
ATOM 2313 O O . ALA B 1 53 ? -42.784 -1.582 -22.518 1.00 44.46 84 ALA B O 1
ATOM 2315 N N . LYS B 1 54 ? -44.954 -1.578 -21.892 1.00 38.61 85 LYS B N 1
ATOM 2316 C CA . LYS B 1 54 ? -45.173 -0.126 -22.141 1.00 38.07 85 LYS B CA 1
ATOM 2317 C C . LYS B 1 54 ? -44.536 0.675 -20.995 1.00 40.41 85 LYS B C 1
ATOM 2318 O O . LYS B 1 54 ? -44.168 1.858 -21.208 1.00 42.35 85 LYS B O 1
ATOM 2324 N N . PHE B 1 55 ? -44.439 0.056 -19.812 1.00 37.69 86 PHE B N 1
ATOM 2325 C CA . PHE B 1 55 ? -44.052 0.696 -18.528 1.00 32.51 86 PHE B CA 1
ATOM 2326 C C . PHE B 1 55 ? -42.991 -0.184 -17.869 1.00 31.94 86 PHE B C 1
ATOM 2327 O O . PHE B 1 55 ? -43.342 -1.054 -17.044 1.00 30.01 86 PHE B O 1
ATOM 2335 N N . SER B 1 56 ? -41.721 0.016 -18.246 1.00 30.24 87 SER B N 1
ATOM 2336 C CA . SER B 1 56 ? -40.608 -0.926 -17.982 1.00 27.11 87 SER B CA 1
ATOM 2337 C C . SER B 1 56 ? -40.072 -0.799 -16.556 1.00 25.08 87 SER B C 1
ATOM 2338 O O . SER B 1 56 ? -39.307 -1.675 -16.154 1.00 32.86 87 SER B O 1
ATOM 2341 N N . HIS B 1 57 ? -40.447 0.227 -15.803 1.00 22.96 88 HIS B N 1
ATOM 2342 C CA . HIS B 1 57 ? -39.893 0.485 -14.449 1.00 24.08 88 HIS B CA 1
ATOM 2343 C C . HIS B 1 57 ? -40.773 -0.144 -13.370 1.00 22.69 88 HIS B C 1
ATOM 2344 O O . HIS B 1 57 ? -40.307 -0.223 -12.211 1.00 20.50 88 HIS B O 1
ATOM 2351 N N . LEU B 1 58 ? -41.961 -0.632 -13.748 1.00 25.39 89 LEU B N 1
ATOM 2352 C CA . LEU B 1 58 ? -43.033 -1.035 -12.794 1.00 24.88 89 LEU B CA 1
ATOM 2353 C C . LEU B 1 58 ? -42.593 -2.254 -11.968 1.00 25.58 89 LEU B C 1
ATOM 2354 O O . LEU B 1 58 ? -42.794 -2.218 -10.737 1.00 24.83 89 LEU B O 1
ATOM 2359 N N . GLN B 1 59 ? -41.959 -3.259 -12.573 1.00 28.59 90 GLN B N 1
ATOM 2360 C CA . GLN B 1 59 ? -41.516 -4.495 -11.855 1.00 30.09 90 GLN B CA 1
ATOM 2361 C C . GLN B 1 59 ? -40.475 -4.084 -10.801 1.00 25.48 90 GLN B C 1
ATOM 2362 O O . GLN B 1 59 ? -40.553 -4.526 -9.633 1.00 20.73 90 GLN B O 1
ATOM 2368 N N . SER B 1 60 ? -39.559 -3.198 -11.166 1.00 24.78 91 SER B N 1
ATOM 2369 C CA . SER B 1 60 ? -38.483 -2.711 -10.272 1.00 24.38 91 SER B CA 1
ATOM 2370 C 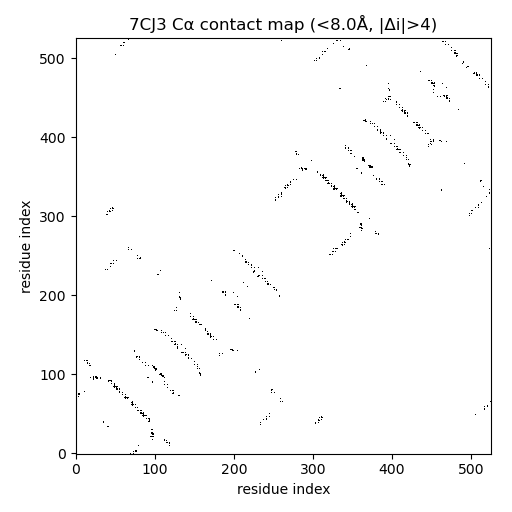C . SER B 1 60 ? -39.098 -2.044 -9.061 1.00 22.27 91 SER B C 1
ATOM 2371 O O . SER B 1 60 ? -38.642 -2.318 -7.955 1.00 20.79 91 SER B O 1
ATOM 2374 N N . PHE B 1 61 ? -40.087 -1.172 -9.293 1.00 21.92 92 PHE B N 1
ATOM 2375 C CA . PHE B 1 61 ? -40.771 -0.387 -8.238 1.00 20.00 92 PHE B CA 1
ATOM 2376 C C . PHE B 1 61 ? -41.407 -1.336 -7.218 1.00 18.28 92 PHE B C 1
ATOM 2377 O O . PHE B 1 61 ? -41.093 -1.237 -6.023 1.00 18.72 92 PHE B O 1
ATOM 2385 N N . TYR B 1 62 ? -42.217 -2.278 -7.705 1.00 18.15 93 TYR B N 1
ATOM 2386 C CA . TYR B 1 62 ? -42.944 -3.281 -6.885 1.00 18.15 93 TYR B CA 1
ATOM 2387 C C . TYR B 1 62 ? -41.913 -4.193 -6.193 1.00 16.91 93 TYR B C 1
ATOM 2388 O O . TYR B 1 62 ? -41.976 -4.313 -4.943 1.00 19.06 93 TYR B O 1
ATOM 2397 N N . GLY B 1 63 ? -40.959 -4.743 -6.941 1.00 13.45 94 GLY B N 1
ATOM 2398 C CA . GLY B 1 63 ? -39.874 -5.552 -6.375 1.00 12.46 94 GLY B CA 1
ATOM 2399 C C . GLY B 1 63 ? -39.239 -4.831 -5.216 1.00 12.17 94 GLY B C 1
ATOM 2400 O O . GLY B 1 63 ? -39.234 -5.369 -4.097 1.00 12.23 94 GLY B O 1
ATOM 2401 N N . ALA B 1 64 ? -38.777 -3.600 -5.450 1.00 12.35 95 ALA B N 1
ATOM 2402 C CA . ALA B 1 64 ? -38.020 -2.793 -4.475 1.00 12.23 95 ALA B CA 1
ATOM 2403 C C . ALA B 1 64 ? -38.883 -2.546 -3.246 1.00 12.72 95 ALA B C 1
ATOM 2404 O O . ALA B 1 64 ? -38.374 -2.687 -2.108 1.00 13.33 95 ALA B O 1
ATOM 2406 N N . THR B 1 65 ? -40.143 -2.168 -3.459 1.00 13.29 96 THR B N 1
ATOM 2407 C CA . THR B 1 65 ? -41.090 -1.869 -2.364 1.00 13.37 96 THR B CA 1
ATOM 2408 C C . THR B 1 65 ? -41.227 -3.123 -1.519 1.00 14.85 96 THR B C 1
ATOM 2409 O O . THR B 1 65 ? -41.296 -3.026 -0.246 1.00 14.63 96 THR B O 1
ATOM 2413 N N . SER B 1 66 ? -41.229 -4.269 -2.208 1.00 16.80 97 SER B N 1
ATOM 2414 C CA . SER B 1 66 ? -41.528 -5.572 -1.558 1.00 17.72 97 SER B CA 1
ATOM 2415 C C . SER B 1 66 ? -40.410 -5.891 -0.571 1.00 16.99 97 SER B C 1
ATOM 2416 O O . SER B 1 66 ? -40.717 -6.160 0.618 1.00 15.77 97 SER B O 1
ATOM 2419 N N . VAL B 1 67 ? -39.179 -5.798 -1.059 1.00 17.62 98 VAL B N 1
ATOM 2420 C CA . VAL B 1 67 ? -37.978 -6.041 -0.224 1.00 19.54 98 VAL B CA 1
ATOM 2421 C C . VAL B 1 67 ? -38.049 -5.102 0.991 1.00 18.45 98 VAL B C 1
ATOM 2422 O O . VAL B 1 67 ? -37.827 -5.589 2.145 1.00 15.50 98 VAL B O 1
ATOM 2426 N N . ALA B 1 68 ? -38.399 -3.826 0.769 1.00 17.79 99 ALA B N 1
ATOM 2427 C CA . ALA B 1 68 ? -38.421 -2.812 1.844 1.00 17.21 99 ALA B CA 1
ATOM 2428 C C . ALA B 1 68 ? -39.383 -3.270 2.949 1.00 17.86 99 ALA B C 1
ATOM 2429 O O . ALA B 1 68 ? -38.974 -3.358 4.115 1.00 18.81 99 ALA B O 1
ATOM 2431 N N . PHE B 1 69 ? -40.629 -3.579 2.608 1.00 18.01 100 PHE B N 1
ATOM 2432 C CA . PHE B 1 69 ? -41.612 -4.084 3.601 1.00 19.07 100 PHE B CA 1
ATOM 2433 C C . PHE B 1 69 ? -41.145 -5.382 4.297 1.00 19.05 100 PHE B C 1
ATOM 2434 O O . PHE B 1 69 ? -41.376 -5.556 5.484 1.00 17.97 100 PHE B O 1
ATOM 2442 N N . ALA B 1 70 ? -40.505 -6.298 3.578 1.00 19.54 101 ALA B N 1
ATOM 2443 C CA . ALA B 1 70 ? -39.925 -7.511 4.189 1.00 19.24 101 ALA B CA 1
ATOM 2444 C C . ALA B 1 70 ? -39.058 -7.103 5.392 1.00 20.24 101 ALA B C 1
ATOM 2445 O O . ALA B 1 70 ? -39.329 -7.606 6.506 1.00 20.04 101 ALA B O 1
ATOM 2447 N N . PHE B 1 71 ? -38.072 -6.221 5.183 1.00 21.25 102 PHE B N 1
ATOM 2448 C CA . PHE B 1 71 ? -37.169 -5.689 6.246 1.00 22.70 102 PHE B CA 1
ATOM 2449 C C . PHE B 1 71 ? -37.977 -4.928 7.300 1.00 21.88 102 PHE B C 1
ATOM 2450 O O . PHE B 1 71 ? -37.642 -5.075 8.500 1.00 18.23 102 PHE B O 1
ATOM 2458 N N . ALA B 1 72 ? -38.998 -4.159 6.874 1.00 23.29 103 ALA B N 1
ATOM 2459 C CA . ALA B 1 72 ? -39.925 -3.442 7.781 1.00 23.13 103 ALA B CA 1
ATOM 2460 C C . ALA B 1 72 ? -40.616 -4.445 8.701 1.00 23.14 103 ALA B C 1
ATOM 2461 O O . ALA B 1 72 ? -40.768 -4.120 9.889 1.00 24.25 103 ALA B O 1
ATOM 2463 N N . THR B 1 73 ? -41.029 -5.598 8.169 1.00 22.55 104 THR B N 1
ATOM 2464 C CA . THR B 1 73 ? -41.719 -6.687 8.917 1.00 23.82 104 THR B CA 1
ATOM 2465 C C . THR B 1 73 ? -40.723 -7.356 9.881 1.00 24.56 104 THR B C 1
ATOM 2466 O O . THR B 1 73 ? -41.092 -7.652 11.035 1.00 20.75 104 THR B O 1
ATOM 2470 N N . GLY B 1 74 ? -39.493 -7.561 9.429 1.00 28.71 105 GLY B N 1
ATOM 2471 C CA . GLY B 1 74 ? -38.370 -7.991 10.285 1.00 32.46 105 GLY B CA 1
ATOM 2472 C C . GLY B 1 74 ? -38.293 -7.166 11.555 1.00 35.01 105 GLY B C 1
ATOM 2473 O O . GLY B 1 74 ? -38.293 -7.760 12.649 1.00 37.17 105 GLY B O 1
ATOM 2474 N N . LEU B 1 75 ? -38.247 -5.838 11.419 1.00 35.78 106 LEU B N 1
ATOM 2475 C CA . LEU B 1 75 ? -38.067 -4.887 12.548 1.00 38.03 106 LEU B CA 1
ATOM 2476 C C . LEU B 1 75 ? -39.253 -4.978 13.513 1.00 38.99 106 LEU B C 1
ATOM 2477 O O . LEU B 1 75 ? -39.022 -4.904 14.736 1.00 37.84 106 LEU B O 1
ATOM 2482 N N . ASP B 1 76 ? -40.473 -5.108 12.988 1.00 42.18 107 ASP B N 1
ATOM 2483 C CA . ASP B 1 76 ? -41.708 -5.192 13.811 1.00 42.11 107 ASP B CA 1
ATOM 2484 C C . ASP B 1 76 ? -41.699 -6.489 14.629 1.00 38.82 107 ASP B C 1
ATOM 2485 O O . ASP B 1 76 ? -42.228 -6.460 15.746 1.00 37.17 107 ASP B O 1
ATOM 2490 N N . ILE B 1 77 ? -41.171 -7.591 14.079 1.00 36.05 108 ILE B N 1
ATOM 2491 C CA . ILE B 1 77 ? -41.126 -8.903 14.784 1.00 37.93 108 ILE B CA 1
ATOM 2492 C C . ILE B 1 77 ? -40.245 -8.709 16.023 1.00 40.17 108 ILE B C 1
ATOM 2493 O O . ILE B 1 77 ? -40.660 -9.133 17.114 1.00 35.89 108 ILE B O 1
ATOM 2498 N N . LEU B 1 78 ? -39.086 -8.056 15.864 1.00 46.47 109 LEU B N 1
ATOM 2499 C CA . LEU B 1 78 ? -38.103 -7.868 16.962 1.00 46.85 109 LEU B CA 1
ATOM 2500 C C . LEU B 1 78 ? -38.735 -6.985 18.043 1.00 51.86 109 LEU B C 1
ATOM 2501 O O . LEU B 1 78 ? -38.418 -7.185 19.214 1.00 61.74 109 LEU B O 1
ATOM 2506 N N . ALA B 1 79 ? -39.618 -6.064 17.666 1.00 50.11 110 ALA B N 1
ATOM 2507 C CA . ALA B 1 79 ? -40.356 -5.183 18.598 1.00 51.37 110 ALA B CA 1
ATOM 2508 C C . ALA B 1 79 ? -41.410 -5.992 19.364 1.00 56.61 110 ALA B C 1
ATOM 2509 O O . ALA B 1 79 ? -41.699 -5.619 20.519 1.00 73.41 110 ALA B O 1
ATOM 2511 N N . TYR B 1 80 ? -41.974 -7.041 18.753 1.00 58.56 111 TYR B N 1
ATOM 2512 C CA . TYR B 1 80 ? -43.037 -7.892 19.351 1.00 60.66 111 TYR B CA 1
ATOM 2513 C C . TYR B 1 80 ? -42.418 -8.846 20.379 1.00 63.55 111 TYR B C 1
ATOM 2514 O O . TYR B 1 80 ? -42.916 -8.900 21.532 1.00 56.64 111 TYR B O 1
ATOM 2523 N N . VAL B 1 81 ? -41.381 -9.583 19.962 1.00 61.72 112 VAL B N 1
ATOM 2524 C CA . VAL B 1 81 ? -40.688 -10.609 20.793 1.00 65.95 112 VAL B CA 1
ATOM 2525 C C . VAL B 1 81 ? -40.084 -9.920 22.022 1.00 76.41 112 VAL B C 1
ATOM 2526 O O . VAL B 1 81 ? -39.812 -10.607 23.007 1.00 93.49 112 VAL B O 1
ATOM 2530 N N . ASN B 1 82 ? -39.879 -8.602 21.969 1.00 76.45 113 ASN B N 1
ATOM 2531 C CA . ASN B 1 82 ? -39.060 -7.812 22.923 1.00 74.90 113 ASN B CA 1
ATOM 2532 C C . ASN B 1 82 ? -39.896 -6.778 23.648 1.00 79.01 113 ASN B C 1
ATOM 2533 O O . ASN B 1 82 ? -39.274 -5.824 24.186 1.00 86.01 113 ASN B O 1
ATOM 2538 N N . ALA B 1 83 ? -41.223 -6.925 23.718 1.00 85.05 114 ALA B N 1
ATOM 2539 C CA . ALA B 1 83 ? -42.141 -5.859 24.184 1.00 96.40 114 ALA B CA 1
ATOM 2540 C C . ALA B 1 83 ? -41.774 -5.439 25.615 1.00 110.89 114 ALA B C 1
ATOM 2541 O O . ALA B 1 83 ? -41.575 -6.336 26.473 1.00 106.85 114 ALA B O 1
ATOM 2543 N N . VAL B 1 84 ? -41.505 -4.140 25.783 1.00 120.87 115 VAL B N 1
ATOM 2544 C CA . VAL B 1 84 ? -41.224 -3.489 27.094 1.00 118.31 115 VAL B CA 1
ATOM 2545 C C . VAL B 1 84 ? -42.439 -3.735 28.007 1.00 120.55 115 VAL B C 1
ATOM 2546 O O . VAL B 1 84 ? -42.233 -4.029 29.194 1.00 124.81 115 VAL B O 1
ATOM 2550 N N . SER B 1 85 ? -43.658 -3.652 27.451 1.00 112.62 116 SER B N 1
ATOM 2551 C CA . SER B 1 85 ? -44.952 -3.979 28.102 1.00 103.13 116 SER B CA 1
ATOM 2552 C C . SER B 1 85 ? -45.861 -4.722 27.118 1.00 99.46 116 SER B C 1
ATOM 2553 O O . SER B 1 85 ? -45.568 -4.739 25.910 1.00 110.36 116 SER B O 1
ATOM 2556 N N . ASP B 1 86 ? -46.964 -5.286 27.603 1.00 81.64 117 ASP B N 1
ATOM 2557 C CA . ASP B 1 86 ? -47.873 -6.165 26.822 1.00 77.44 117 ASP B CA 1
ATOM 2558 C C . ASP B 1 86 ? -48.594 -5.327 25.755 1.00 85.16 117 ASP B C 1
ATOM 2559 O O . ASP B 1 86 ? -48.761 -5.849 24.614 1.00 92.17 117 ASP B O 1
ATOM 2564 N N . GLU B 1 87 ? -48.968 -4.089 26.091 1.00 89.40 118 GLU B N 1
ATOM 2565 C CA . GLU B 1 87 ? -49.587 -3.117 25.129 1.00 79.91 118 GLU B CA 1
ATOM 2566 C C . GLU B 1 87 ? -48.605 -2.860 23.979 1.00 73.42 118 GLU B C 1
ATOM 2567 O O . GLU B 1 87 ? -49.071 -2.767 22.850 1.00 74.85 118 GLU B O 1
ATOM 2573 N N . LYS B 1 88 ? -47.301 -2.772 24.268 1.00 62.97 119 LYS B N 1
ATOM 2574 C CA . LYS B 1 88 ? -46.220 -2.558 23.285 1.00 63.99 119 LYS B CA 1
ATOM 2575 C C . LYS B 1 88 ? -46.222 -3.749 22.321 1.00 73.19 119 LYS B C 1
ATOM 2576 O O . LYS B 1 88 ? -46.002 -3.515 21.124 1.00 81.77 119 LYS B O 1
ATOM 2578 N N . ARG B 1 89 ? -46.458 -4.957 22.845 1.00 70.28 120 ARG B N 1
ATOM 2579 C CA . ARG B 1 89 ? -46.491 -6.218 22.067 1.00 60.52 120 ARG B CA 1
ATOM 2580 C C . ARG B 1 89 ? -47.658 -6.165 21.100 1.00 54.41 120 ARG B C 1
ATOM 2581 O O . ARG B 1 89 ? -47.452 -6.413 19.901 1.00 45.26 120 ARG B O 1
ATOM 2583 N N . VAL B 1 90 ? -48.836 -5.791 21.615 1.00 51.57 121 VAL B N 1
ATOM 2584 C CA . VAL B 1 90 ? -50.117 -5.720 20.862 1.00 47.56 121 VAL B CA 1
ATOM 2585 C C . VAL B 1 90 ? -49.939 -4.752 19.695 1.00 43.22 121 VAL B C 1
ATOM 2586 O O . VAL B 1 90 ? -50.334 -5.075 18.578 1.00 46.35 121 VAL B O 1
ATOM 2590 N N . LEU B 1 91 ? -49.321 -3.596 19.947 1.00 40.61 122 LEU B N 1
ATOM 2591 C CA . LEU B 1 91 ? -49.185 -2.515 18.951 1.00 38.94 122 LEU B CA 1
ATOM 2592 C C . LEU B 1 91 ? -48.127 -2.916 17.933 1.00 41.99 122 LEU B C 1
ATOM 2593 O O . LEU B 1 91 ? -48.385 -2.636 16.767 1.00 42.01 122 LEU B O 1
ATOM 2598 N N . SER B 1 92 ? -47.010 -3.539 18.331 1.00 42.76 123 SER B N 1
ATOM 2599 C CA . SER B 1 92 ? -45.913 -3.926 17.399 1.00 41.95 123 SER B CA 1
ATOM 2600 C C . SER B 1 92 ? -46.338 -5.141 16.562 1.00 40.88 123 SER B C 1
ATOM 2601 O O . SER B 1 92 ? -45.825 -5.284 15.435 1.00 39.95 123 SER B O 1
ATOM 2604 N N . GLY B 1 93 ? -47.245 -5.969 17.104 1.00 40.32 124 GLY B N 1
ATOM 2605 C CA . GLY B 1 93 ? -47.813 -7.159 16.438 1.00 34.20 124 GLY B CA 1
ATOM 2606 C C . GLY B 1 93 ? -48.658 -6.772 15.239 1.00 33.58 124 GLY B C 1
ATOM 2607 O O . GLY B 1 93 ? -48.432 -7.370 14.148 1.00 30.25 124 GLY B O 1
ATOM 2608 N N . ILE B 1 94 ? -49.550 -5.786 15.406 1.00 29.65 125 ILE B N 1
ATOM 2609 C CA . ILE B 1 94 ? -50.484 -5.283 14.340 1.00 27.47 125 ILE B CA 1
ATOM 2610 C C . ILE B 1 94 ? -49.667 -4.690 13.178 1.00 25.75 125 ILE B C 1
ATOM 2611 O O . ILE B 1 94 ? -50.052 -4.867 11.991 1.00 22.79 125 ILE B O 1
ATOM 2616 N N . LEU B 1 95 ? -48.548 -4.042 13.486 1.00 25.91 126 LEU B N 1
ATOM 2617 C CA . LEU B 1 95 ? -47.699 -3.426 12.443 1.00 26.33 126 LEU B CA 1
ATOM 2618 C C . LEU B 1 95 ? -46.977 -4.525 11.646 1.00 26.36 126 LEU B C 1
ATOM 2619 O O . LEU B 1 95 ? -46.766 -4.342 10.423 1.00 24.97 126 LEU B O 1
ATOM 2624 N N . ALA B 1 96 ? -46.647 -5.640 12.299 1.00 23.84 127 ALA B N 1
ATOM 2625 C CA . ALA B 1 96 ? -45.996 -6.797 11.653 1.00 24.09 127 ALA B CA 1
ATOM 2626 C C . ALA B 1 96 ? -46.898 -7.368 10.544 1.00 23.13 127 ALA B C 1
ATOM 2627 O O . ALA B 1 96 ? -46.359 -7.593 9.457 1.00 19.52 127 ALA B O 1
ATOM 2629 N N . TYR B 1 97 ? -48.213 -7.551 10.793 1.00 24.33 128 TYR B N 1
ATOM 2630 C CA . TYR B 1 97 ? -49.194 -8.109 9.819 1.00 27.34 128 TYR B CA 1
ATOM 2631 C C . TYR B 1 97 ? -49.413 -7.123 8.667 1.00 27.02 128 TYR B C 1
ATOM 2632 O O . TYR B 1 97 ? -49.354 -7.518 7.473 1.00 24.47 128 TYR B O 1
ATOM 2641 N N . VAL B 1 98 ? -49.665 -5.859 9.005 1.00 26.98 129 VAL B N 1
ATOM 2642 C CA . VAL B 1 98 ? -49.899 -4.807 7.982 1.00 27.84 129 VAL B CA 1
ATOM 2643 C C . VAL B 1 98 ? -48.705 -4.765 7.034 1.00 25.99 129 VAL B C 1
ATOM 2644 O O . VAL B 1 98 ? -48.920 -4.796 5.813 1.00 22.70 129 VAL B O 1
ATOM 2648 N N . ASP B 1 99 ? -47.488 -4.782 7.576 1.00 26.36 130 ASP B N 1
ATOM 2649 C CA . ASP B 1 99 ? -46.233 -4.660 6.781 1.00 23.70 130 ASP B CA 1
ATOM 2650 C C . ASP B 1 99 ? -46.015 -5.932 5.965 1.00 20.22 130 ASP B C 1
ATOM 2651 O O . ASP B 1 99 ? -45.576 -5.830 4.816 1.00 19.65 130 ASP B O 1
ATOM 2656 N N . GLY B 1 100 ? -46.296 -7.088 6.552 1.00 18.77 131 GLY B N 1
ATOM 2657 C CA . GLY B 1 100 ? -46.272 -8.370 5.839 1.00 17.28 131 GLY B CA 1
ATOM 2658 C C . GLY B 1 100 ? -47.270 -8.394 4.693 1.00 15.88 131 GLY B C 1
ATOM 2659 O O . GLY B 1 100 ? -46.898 -8.867 3.598 1.00 14.94 131 GLY B O 1
ATOM 2660 N N . VAL B 1 101 ? -48.506 -7.939 4.932 1.00 15.36 132 VAL B N 1
ATOM 2661 C CA . VAL B 1 101 ? -49.566 -7.953 3.890 1.00 15.81 132 VAL B CA 1
ATOM 2662 C C . VAL B 1 101 ? -49.053 -7.114 2.727 1.00 16.20 132 VAL B C 1
ATOM 2663 O O . VAL B 1 101 ? -49.152 -7.566 1.573 1.00 19.46 132 VAL B O 1
ATOM 2667 N N . ALA B 1 102 ? -48.525 -5.932 3.041 1.00 16.37 133 ALA B N 1
ATOM 2668 C CA . ALA B 1 102 ? -47.965 -4.984 2.054 1.00 16.84 133 ALA B CA 1
ATOM 2669 C C . ALA B 1 102 ? -46.807 -5.664 1.321 1.00 16.45 133 ALA B C 1
ATOM 2670 O O . ALA B 1 102 ? -46.759 -5.608 0.097 1.00 19.36 133 ALA B O 1
ATOM 2672 N N . CYS B 1 103 ? -45.951 -6.360 2.041 1.00 15.92 134 CYS B N 1
ATOM 2673 C CA . CYS B 1 103 ? -44.791 -7.060 1.458 1.00 17.05 134 CYS B CA 1
ATOM 2674 C C . CYS B 1 103 ? -45.237 -8.013 0.342 1.00 18.17 134 CYS B C 1
ATOM 2675 O O . CYS B 1 103 ? -44.706 -7.887 -0.799 1.00 16.13 134 CYS B O 1
ATOM 2678 N N . ILE B 1 104 ? -46.145 -8.950 0.658 1.00 19.91 135 ILE B N 1
ATOM 2679 C CA . ILE B 1 104 ? -46.571 -10.008 -0.306 1.00 20.83 135 ILE B CA 1
ATOM 2680 C C . ILE B 1 104 ? -47.456 -9.411 -1.405 1.00 19.49 135 ILE B C 1
ATOM 2681 O O . ILE B 1 104 ? -47.390 -9.965 -2.530 1.00 16.56 135 ILE B O 1
ATOM 2686 N N . SER B 1 105 ? -48.245 -8.356 -1.129 1.00 18.28 136 SER B N 1
ATOM 2687 C CA . SER B 1 105 ? -49.088 -7.750 -2.193 1.00 19.42 136 SER B CA 1
ATOM 2688 C C . SER B 1 105 ? -48.130 -7.196 -3.247 1.00 18.66 136 SER B C 1
ATOM 2689 O O . SER B 1 105 ? -48.339 -7.431 -4.457 1.00 16.36 136 SER B O 1
ATOM 2692 N N . TYR B 1 106 ? -47.068 -6.533 -2.808 1.00 18.73 137 TYR B N 1
ATOM 2693 C CA . TYR B 1 106 ? -46.125 -5.890 -3.757 1.00 19.18 137 TYR B CA 1
ATOM 2694 C C . TYR B 1 106 ? -45.318 -6.975 -4.485 1.00 17.79 137 TYR B C 1
ATOM 2695 O O . TYR B 1 106 ? -45.135 -6.804 -5.702 1.00 17.66 137 TYR B O 1
ATOM 2704 N N . LEU B 1 107 ? -44.911 -8.060 -3.802 1.00 17.09 138 LEU B N 1
ATOM 2705 C CA . LEU B 1 107 ? -44.199 -9.212 -4.432 1.00 17.19 138 LEU B CA 1
ATOM 2706 C C . LEU B 1 107 ? -45.052 -9.748 -5.583 1.00 16.29 138 LEU B C 1
ATOM 2707 O O . LEU B 1 107 ? -44.493 -9.981 -6.663 1.00 14.46 138 LEU B O 1
ATOM 2712 N N . SER B 1 108 ? -46.352 -9.915 -5.325 1.00 16.93 139 SER B N 1
ATOM 2713 C CA . SER B 1 108 ? -47.400 -10.404 -6.262 1.00 17.91 139 SER B CA 1
ATOM 2714 C C . SER B 1 108 ? -47.442 -9.549 -7.534 1.00 18.11 139 SER B C 1
ATOM 2715 O O . SER B 1 108 ? -47.349 -10.097 -8.655 1.00 17.24 139 SER B O 1
ATOM 2718 N N . MET B 1 109 ? -47.539 -8.233 -7.352 1.00 19.31 140 MET B N 1
ATOM 2719 C CA . MET B 1 109 ? -47.612 -7.223 -8.435 1.00 21.00 140 MET B CA 1
ATOM 2720 C C . MET B 1 109 ? -46.379 -7.284 -9.346 1.00 22.51 140 MET B C 1
ATOM 2721 O O . MET B 1 109 ? -46.556 -7.196 -10.591 1.00 26.11 140 MET B O 1
ATOM 2726 N N . ALA B 1 110 ? -45.197 -7.513 -8.779 1.00 23.09 141 ALA B N 1
ATOM 2727 C CA . ALA B 1 110 ? -43.906 -7.614 -9.510 1.00 23.20 141 ALA B CA 1
ATOM 2728 C C . ALA B 1 110 ? -43.780 -8.925 -10.308 1.00 23.84 141 ALA B C 1
ATOM 2729 O O . ALA B 1 110 ? -43.144 -8.866 -11.369 1.00 23.58 141 ALA B O 1
ATOM 2731 N N . THR B 1 111 ? -44.299 -10.053 -9.791 1.00 26.08 142 THR B N 1
ATOM 2732 C CA . THR B 1 111 ? -43.948 -11.445 -10.223 1.00 26.54 142 THR B CA 1
ATOM 2733 C C . THR B 1 111 ? -45.101 -12.169 -10.927 1.00 26.99 142 THR B C 1
ATOM 2734 O O . THR B 1 111 ? -44.797 -13.099 -11.696 1.00 23.17 142 THR B O 1
ATOM 2738 N N . LEU B 1 112 ? -46.363 -11.845 -10.623 1.00 29.86 143 LEU B N 1
ATOM 2739 C CA . LEU B 1 112 ? -47.521 -12.622 -11.150 1.00 29.77 143 LEU B CA 1
ATOM 2740 C C . LEU B 1 112 ? -48.328 -11.757 -12.119 1.00 31.33 143 LEU B C 1
ATOM 2741 O O . LEU B 1 112 ? -48.196 -10.518 -12.059 1.00 32.18 143 LEU B O 1
ATOM 2746 N N . ASN B 1 113 ? -49.051 -12.440 -13.017 1.00 34.26 144 ASN B N 1
ATOM 2747 C CA . ASN B 1 113 ? -50.106 -11.895 -13.916 1.00 30.29 144 ASN B CA 1
ATOM 2748 C C . ASN B 1 113 ? -51.396 -11.788 -13.095 1.00 29.74 144 ASN B C 1
ATOM 2749 O O . ASN B 1 113 ? -51.994 -12.857 -12.775 1.00 26.97 144 ASN B O 1
ATOM 2754 N N . LEU B 1 114 ? -51.766 -10.550 -12.741 1.00 30.12 145 LEU B N 1
ATOM 2755 C CA . LEU B 1 114 ? -52.960 -10.242 -11.919 1.00 31.13 145 LEU B CA 1
ATOM 2756 C C . LEU B 1 114 ? -53.952 -9.436 -12.764 1.00 32.67 145 LEU B C 1
ATOM 2757 O O . LEU B 1 114 ? -53.547 -8.501 -13.456 1.00 29.61 145 LEU B O 1
ATOM 2762 N N . TYR B 1 115 ? -55.217 -9.844 -12.709 1.00 37.47 146 TYR B N 1
ATOM 2763 C CA . TYR B 1 115 ? -56.387 -9.138 -13.278 1.00 38.22 146 TYR B CA 1
ATOM 2764 C C . TYR B 1 115 ? -56.376 -7.706 -12.752 1.00 40.02 146 TYR B C 1
ATOM 2765 O O . TYR B 1 115 ? -56.114 -7.484 -11.535 1.00 39.91 146 TYR B O 1
ATOM 2774 N N . PHE B 1 116 ? -56.647 -6.769 -13.666 1.00 39.09 147 PHE B N 1
ATOM 2775 C CA . PHE B 1 116 ? -56.605 -5.298 -13.450 1.00 34.29 147 PHE B CA 1
ATOM 2776 C C . PHE B 1 116 ? -57.660 -4.637 -14.343 1.00 32.06 147 PHE B C 1
ATOM 2777 O O . PHE B 1 116 ? -58.083 -5.231 -15.355 1.00 30.66 147 PHE B O 1
ATOM 2785 N N . LEU B 1 117 ? -58.082 -3.438 -13.953 1.00 33.84 148 LEU B N 1
ATOM 2786 C CA . LEU B 1 117 ? -59.062 -2.625 -14.712 1.00 37.12 148 LEU B CA 1
ATOM 2787 C C . LEU B 1 117 ? -58.275 -1.640 -15.562 1.00 34.76 148 LEU B C 1
ATOM 2788 O O . LEU B 1 117 ? -57.102 -1.410 -15.244 1.00 38.22 148 LEU B O 1
ATOM 2793 N N . VAL B 1 118 ? -58.889 -1.138 -16.632 1.00 38.95 149 VAL B N 1
ATOM 2794 C CA . VAL B 1 118 ? -58.368 0.001 -17.443 1.00 43.04 149 VAL B CA 1
ATOM 2795 C C . VAL B 1 118 ? -59.262 1.207 -17.132 1.00 44.67 149 VAL B C 1
ATOM 2796 O O . VAL B 1 118 ? -60.514 1.046 -17.212 1.00 54.01 149 VAL B O 1
ATOM 2800 N N . ASP B 1 119 ? -58.654 2.331 -16.709 1.00 44.77 150 ASP B N 1
ATOM 2801 C CA . ASP B 1 119 ? -59.366 3.555 -16.220 1.00 40.56 150 ASP B CA 1
ATOM 2802 C C . ASP B 1 119 ? -59.916 4.331 -17.438 1.00 37.99 150 ASP B C 1
ATOM 2803 O O . ASP B 1 119 ? -59.343 4.171 -18.573 1.00 30.42 150 ASP B O 1
ATOM 2808 N N . SER B 1 120 ? -61.029 5.060 -17.216 1.00 34.95 151 SER B N 1
ATOM 2809 C CA . SER B 1 120 ? -61.798 5.850 -18.218 1.00 35.60 151 SER B CA 1
ATOM 2810 C C . SER B 1 120 ? -60.967 7.043 -18.696 1.00 40.14 151 SER B C 1
ATOM 2811 O O . SER B 1 120 ? -61.067 7.392 -19.892 1.00 46.65 151 SER B O 1
ATOM 2814 N N . THR B 1 121 ? -60.197 7.664 -17.798 1.00 37.42 152 THR B N 1
ATOM 2815 C CA . THR B 1 121 ? -59.506 8.949 -18.054 1.00 34.03 152 THR B CA 1
ATOM 2816 C C . THR B 1 121 ? -58.331 8.744 -19.014 1.00 31.41 152 THR B C 1
ATOM 2817 O O . THR B 1 121 ? -58.175 9.572 -19.899 1.00 34.35 152 THR B O 1
ATOM 2821 N N . GLN B 1 122 ? -57.531 7.697 -18.864 1.00 32.82 153 GLN B N 1
ATOM 2822 C CA . GLN B 1 122 ? -56.275 7.518 -19.668 1.00 33.23 153 GLN B CA 1
ATOM 2823 C C . GLN B 1 122 ? -56.172 6.103 -20.249 1.00 32.45 153 GLN B C 1
ATOM 2824 O O . GLN B 1 122 ? -55.324 5.898 -21.107 1.00 33.16 153 GLN B O 1
ATOM 2830 N N . GLY B 1 123 ? -57.004 5.160 -19.805 1.00 32.89 154 GLY B N 1
ATOM 2831 C CA . GLY B 1 123 ? -56.823 3.741 -20.139 1.00 34.90 154 GLY B CA 1
ATOM 2832 C C . GLY B 1 123 ? -55.579 3.169 -19.468 1.00 34.36 154 GLY B C 1
ATOM 2833 O O . GLY B 1 123 ? -54.986 2.214 -20.017 1.00 34.34 154 GLY B O 1
ATOM 2834 N N . ASN B 1 124 ? -55.204 3.744 -18.320 1.00 35.74 155 ASN B N 1
ATOM 2835 C CA . ASN B 1 124 ? -54.099 3.297 -17.435 1.00 32.08 155 ASN B CA 1
ATOM 2836 C C . ASN B 1 124 ? -54.619 2.133 -16.615 1.00 30.44 155 ASN B C 1
ATOM 2837 O O . ASN B 1 124 ? -55.819 2.009 -16.405 1.00 26.81 155 ASN B O 1
ATOM 2842 N N . PRO B 1 125 ? -53.734 1.237 -16.126 1.00 32.31 156 PRO B N 1
ATOM 2843 C CA . PRO B 1 125 ? -54.187 0.113 -15.295 1.00 30.47 156 PRO B CA 1
ATOM 2844 C C . PRO B 1 125 ? -54.562 0.520 -13.859 1.00 29.39 156 PRO B C 1
ATOM 2845 O O . PRO B 1 125 ? -53.916 1.352 -13.277 1.00 31.73 156 PRO B O 1
ATOM 2849 N N . VAL B 1 126 ? -55.614 -0.093 -13.332 1.00 29.47 157 VAL B N 1
ATOM 2850 C CA . VAL B 1 126 ? -56.108 0.044 -11.942 1.00 29.24 157 VAL B CA 1
ATOM 2851 C C . VAL B 1 126 ? -55.772 -1.259 -11.211 1.00 30.75 157 VAL B C 1
ATOM 2852 O O . VAL B 1 126 ? -56.431 -2.280 -11.452 1.00 37.04 157 VAL B O 1
ATOM 2856 N N . TRP B 1 127 ? -54.762 -1.225 -10.346 1.00 30.22 158 TRP B N 1
ATOM 2857 C CA . TRP B 1 127 ? -54.238 -2.417 -9.641 1.00 26.88 158 TRP B CA 1
ATOM 2858 C C . TRP B 1 127 ? -55.171 -2.725 -8.473 1.00 26.62 158 TRP B C 1
ATOM 2859 O O . TRP B 1 127 ? -55.071 -2.012 -7.415 1.00 26.35 158 TRP B O 1
ATOM 2870 N N . LEU B 1 128 ? -56.018 -3.758 -8.635 1.00 24.24 159 LEU B N 1
ATOM 2871 C CA . LEU B 1 128 ? -57.010 -4.177 -7.610 1.00 23.41 159 LEU B CA 1
ATOM 2872 C C . LEU B 1 128 ? -56.286 -4.764 -6.387 1.00 22.35 159 LEU B C 1
ATOM 2873 O O . LEU B 1 128 ? -56.830 -4.724 -5.250 1.00 19.78 159 LEU B O 1
ATOM 2878 N N . MET B 1 129 ? -55.068 -5.256 -6.595 1.00 22.24 160 MET B N 1
ATOM 2879 C CA . MET B 1 129 ? -54.213 -5.815 -5.509 1.00 22.96 160 MET B CA 1
ATOM 2880 C C . MET B 1 129 ? -53.764 -4.691 -4.560 1.00 19.30 160 MET B C 1
ATOM 2881 O O . MET B 1 129 ? -53.893 -4.876 -3.340 1.00 17.62 160 MET B O 1
ATOM 2886 N N . ARG B 1 130 ? -53.317 -3.549 -5.084 1.00 17.79 161 ARG B N 1
ATOM 2887 C CA . ARG B 1 130 ? -52.989 -2.377 -4.228 1.00 17.29 161 ARG B CA 1
ATOM 2888 C C . ARG B 1 130 ? -54.245 -1.976 -3.443 1.00 18.66 161 ARG B C 1
ATOM 2889 O O . ARG B 1 130 ? -54.146 -1.897 -2.197 1.00 18.39 161 ARG B O 1
ATOM 2897 N N . TYR B 1 131 ? -55.383 -1.799 -4.119 1.00 18.04 162 TYR B N 1
ATOM 2898 C CA . TYR B 1 131 ? -56.670 -1.462 -3.453 1.00 18.69 162 TYR B CA 1
ATOM 2899 C C . TYR B 1 131 ? -57.005 -2.536 -2.398 1.00 17.71 162 TYR B C 1
ATOM 2900 O O . TYR B 1 131 ? -57.340 -2.150 -1.255 1.00 19.52 162 TYR B O 1
ATOM 2909 N N . ALA B 1 132 ? -56.846 -3.824 -2.715 1.00 16.19 163 ALA B N 1
ATOM 2910 C CA . ALA B 1 132 ? -57.066 -4.940 -1.763 1.00 16.42 163 ALA B CA 1
ATOM 2911 C C . ALA B 1 132 ? -56.185 -4.808 -0.525 1.00 16.49 163 ALA B C 1
ATOM 2912 O O . ALA B 1 132 ? -56.697 -4.888 0.584 1.00 17.40 163 ALA B O 1
ATOM 2914 N N . GLU B 1 133 ? -54.880 -4.659 -0.710 1.00 17.88 164 GLU B N 1
ATOM 2915 C CA . GLU B 1 133 ? -53.918 -4.345 0.381 1.00 19.06 164 GLU B CA 1
ATOM 2916 C C . GLU B 1 133 ? -54.425 -3.176 1.259 1.00 20.17 164 GLU B C 1
ATOM 2917 O O . GLU B 1 133 ? -54.485 -3.312 2.506 1.00 17.42 164 GLU B O 1
ATOM 2923 N N . TRP B 1 134 ? -54.742 -2.039 0.619 1.00 21.22 165 TRP B N 1
ATOM 2924 C CA . TRP B 1 134 ? -55.229 -0.809 1.287 1.00 21.57 165 TRP B CA 1
ATOM 2925 C C . TRP B 1 134 ? -56.473 -1.126 2.137 1.00 23.69 165 TRP B C 1
ATOM 2926 O O . TRP B 1 134 ? -56.511 -0.683 3.323 1.00 22.22 165 TRP B O 1
ATOM 2937 N N . ILE B 1 135 ? -57.424 -1.889 1.591 1.00 23.85 166 ILE B N 1
ATOM 2938 C CA . ILE B 1 135 ? -58.713 -2.210 2.276 1.00 24.86 166 ILE B CA 1
ATOM 2939 C C . ILE B 1 135 ? -58.493 -3.168 3.460 1.00 26.11 166 ILE B C 1
ATOM 2940 O O . ILE B 1 135 ? -59.279 -3.068 4.451 1.00 25.06 166 ILE B O 1
ATOM 2945 N N . ILE B 1 136 ? -57.496 -4.058 3.393 1.00 25.72 167 ILE B N 1
ATOM 2946 C CA . ILE B 1 136 ? -57.148 -4.943 4.539 1.00 27.93 167 ILE B CA 1
ATOM 2947 C C . ILE B 1 136 ? -56.348 -4.169 5.588 1.00 27.77 167 ILE B C 1
ATOM 2948 O O . ILE B 1 136 ? -56.593 -4.408 6.781 1.00 32.64 167 ILE B O 1
ATOM 2953 N N . THR B 1 137 ? -55.434 -3.282 5.190 1.00 25.83 168 THR B N 1
ATOM 2954 C CA . THR B 1 137 ? -54.448 -2.652 6.108 1.00 26.46 168 THR B CA 1
ATOM 2955 C C . THR B 1 137 ? -54.909 -1.286 6.664 1.00 27.91 168 THR B C 1
ATOM 2956 O O . THR B 1 137 ? -54.700 -1.047 7.860 1.00 34.47 168 THR B O 1
ATOM 2960 N N . CYS B 1 138 ? -55.465 -0.386 5.860 1.00 29.31 169 CYS B N 1
ATOM 2961 C CA . CYS B 1 138 ? -55.800 0.988 6.324 1.00 31.35 169 CYS B CA 1
ATOM 2962 C C . CYS B 1 138 ? -56.817 0.945 7.463 1.00 28.66 169 CYS B C 1
ATOM 2963 O O . CYS B 1 138 ? -56.664 1.640 8.472 1.00 23.83 169 CYS B O 1
ATOM 2966 N N . PRO B 1 139 ? -57.931 0.198 7.317 1.00 29.02 170 PRO B N 1
ATOM 2967 C CA . PRO B 1 139 ? -58.859 0.051 8.438 1.00 30.45 170 PRO B CA 1
ATOM 2968 C C . PRO B 1 139 ? -58.190 -0.593 9.667 1.00 30.11 170 PRO B C 1
ATOM 2969 O O . PRO B 1 139 ? -58.573 -0.252 10.762 1.00 32.29 170 PRO B O 1
ATOM 2973 N N . THR B 1 140 ? -57.173 -1.435 9.485 1.00 31.31 171 THR B N 1
ATOM 2974 C CA . THR B 1 140 ? -56.435 -2.085 10.605 1.00 33.87 171 THR B CA 1
ATOM 2975 C C . THR B 1 140 ? -55.507 -1.052 11.270 1.00 35.52 171 THR B C 1
ATOM 2976 O O . THR B 1 140 ? -55.360 -1.103 12.520 1.00 33.33 171 THR B O 1
ATOM 2980 N N . LEU B 1 141 ? -54.883 -0.174 10.475 1.00 31.54 172 LEU B N 1
ATOM 2981 C CA . LEU B 1 141 ? -54.005 0.920 10.985 1.00 31.86 172 LEU B CA 1
ATOM 2982 C C . LEU B 1 141 ? -54.848 1.895 11.825 1.00 36.39 172 LEU B C 1
ATOM 2983 O O . LEU B 1 141 ? -54.346 2.375 12.868 1.00 34.09 172 LEU B O 1
ATOM 2988 N N . LEU B 1 142 ? -56.083 2.171 11.392 1.00 36.68 173 LEU B N 1
ATOM 2989 C CA . LEU B 1 142 ? -57.026 3.038 12.131 1.00 38.87 173 LEU B CA 1
ATOM 2990 C C . LEU B 1 142 ? -57.376 2.380 13.468 1.00 39.33 173 LEU B C 1
ATOM 2991 O O . LEU B 1 142 ? -57.435 3.100 14.477 1.00 35.54 173 LEU B O 1
ATOM 2996 N N . TYR B 1 143 ? -57.603 1.063 13.484 1.00 35.66 174 TYR B N 1
ATOM 2997 C CA . TYR B 1 143 ? -57.938 0.316 14.722 1.00 33.72 174 TYR B CA 1
ATOM 2998 C C . TYR B 1 143 ? -56.741 0.413 15.671 1.00 32.40 174 TYR B C 1
ATOM 2999 O O . TYR B 1 143 ? -56.916 0.534 16.884 1.00 33.07 174 TYR B O 1
ATOM 3008 N N . TRP B 1 144 ? -55.534 0.345 15.117 1.00 32.66 175 TRP B N 1
ATOM 3009 C CA . TRP B 1 144 ? -54.263 0.500 15.863 1.00 33.74 175 TRP B CA 1
ATOM 3010 C C . TRP B 1 144 ? -54.201 1.899 16.503 1.00 38.88 175 TRP B C 1
ATOM 3011 O O . TRP B 1 144 ? -53.659 2.040 17.626 1.00 42.06 175 TRP B O 1
ATOM 3022 N N . CYS B 1 145 ? -54.722 2.915 15.813 1.00 36.87 176 CYS B N 1
ATOM 3023 C CA . CYS B 1 145 ? -54.702 4.322 16.285 1.00 34.77 176 CYS B CA 1
ATOM 3024 C C . CYS B 1 145 ? -55.544 4.398 17.555 1.00 36.88 176 CYS B C 1
ATOM 3025 O O . CYS B 1 145 ? -55.120 5.139 18.491 1.00 34.49 176 CYS B O 1
ATOM 3028 N N . GLY B 1 146 ? -56.672 3.656 17.561 1.00 39.58 177 GLY B N 1
ATOM 3029 C CA . GLY B 1 146 ? -57.612 3.466 18.691 1.00 36.45 177 GLY B CA 1
ATOM 3030 C C . GLY B 1 146 ? -56.944 2.907 19.945 1.00 36.24 177 GLY B C 1
ATOM 3031 O O . GLY B 1 146 ? -57.187 3.450 21.033 1.00 31.41 177 GLY B O 1
ATOM 3032 N N . LEU B 1 147 ? -56.115 1.871 19.817 1.00 36.60 178 LEU B N 1
ATOM 3033 C CA . LEU B 1 147 ? -55.414 1.272 20.980 1.00 41.74 178 LEU B CA 1
ATOM 3034 C C . LEU B 1 147 ? -54.419 2.276 21.553 1.00 38.77 178 LEU B C 1
ATOM 3035 O O . LEU B 1 147 ? -54.367 2.400 22.797 1.00 46.77 178 LEU B O 1
ATOM 3040 N N . ALA B 1 148 ? -53.665 2.950 20.685 1.00 37.16 179 ALA B N 1
ATOM 3041 C CA . ALA B 1 148 ? -52.654 3.968 21.071 1.00 36.94 179 ALA B CA 1
ATOM 3042 C C . ALA B 1 148 ? -53.311 5.098 21.874 1.00 34.69 179 ALA B C 1
ATOM 3043 O O . ALA B 1 148 ? -52.647 5.620 22.790 1.00 38.13 179 ALA B O 1
ATOM 3045 N N . SER B 1 149 ? -54.564 5.443 21.555 1.00 28.71 180 SER B N 1
ATOM 3046 C CA . SER B 1 149 ? -55.270 6.629 22.088 1.00 31.86 180 SER B CA 1
ATOM 3047 C C . SER B 1 149 ? -56.429 6.255 23.037 1.00 35.58 180 SER B C 1
ATOM 3048 O O . SER B 1 149 ? -57.150 7.182 23.465 1.00 33.34 180 SER B O 1
ATOM 3051 N N . ARG B 1 150 ? -56.617 4.963 23.350 1.00 41.53 181 ARG B N 1
ATOM 3052 C CA . ARG B 1 150 ? -57.710 4.445 24.221 1.00 42.85 181 ARG B CA 1
ATOM 3053 C C . ARG B 1 150 ? -59.030 5.118 23.846 1.00 42.26 181 ARG B C 1
ATOM 3054 O O . ARG B 1 150 ? -59.703 5.647 24.737 1.00 55.61 181 ARG B O 1
ATOM 3062 N N . ALA B 1 151 ? -59.393 5.122 22.564 1.00 40.85 182 ALA B N 1
ATOM 3063 C CA . ALA B 1 151 ? -60.597 5.801 22.025 1.00 40.53 182 ALA B CA 1
ATOM 3064 C C . ALA B 1 151 ? -61.827 4.924 22.237 1.00 42.16 182 ALA B C 1
ATOM 3065 O O . ALA B 1 151 ? -61.645 3.710 22.515 1.00 41.17 182 ALA B O 1
ATOM 3067 N N . ASP B 1 152 ? -63.021 5.511 22.081 1.00 48.99 183 ASP B N 1
ATOM 3068 C CA . ASP B 1 152 ? -64.309 4.763 22.097 1.00 56.33 183 ASP B CA 1
ATOM 3069 C C . ASP B 1 152 ? -64.318 3.842 20.866 1.00 55.80 183 ASP B C 1
ATOM 3070 O O . ASP B 1 152 ? -63.966 4.306 19.758 1.00 57.02 183 ASP B O 1
ATOM 3075 N N . ARG B 1 153 ? -64.684 2.575 21.072 1.00 58.25 184 ARG B N 1
ATOM 3076 C CA . ARG B 1 153 ? -64.622 1.485 20.053 1.00 63.10 184 ARG B CA 1
ATOM 3077 C C . ARG B 1 153 ? -65.539 1.824 18.860 1.00 59.65 184 ARG B C 1
ATOM 3078 O O . ARG B 1 153 ? -65.152 1.508 17.710 1.00 64.27 184 ARG B O 1
ATOM 3086 N N . SER B 1 154 ? -66.680 2.481 19.103 1.00 54.56 185 SER B N 1
ATOM 3087 C CA . SER B 1 154 ? -67.667 2.876 18.058 1.00 58.46 185 SER B CA 1
ATOM 3088 C C . SER B 1 154 ? -67.102 3.979 17.152 1.00 55.59 185 SER B C 1
ATOM 3089 O O . SER B 1 154 ? -67.477 4.021 15.971 1.00 57.82 185 SER B O 1
ATOM 3092 N N . SER B 1 155 ? -66.282 4.873 17.707 1.00 56.77 186 SER B N 1
ATOM 3093 C CA . SER B 1 155 ? -65.635 6.000 16.980 1.00 61.21 186 SER B CA 1
ATOM 3094 C C . SER B 1 155 ? -64.556 5.453 16.037 1.00 57.10 186 SER B C 1
ATOM 3095 O O . SER B 1 155 ? -64.336 6.039 14.963 1.00 50.63 186 SER B O 1
ATOM 3098 N N . VAL B 1 156 ? -63.908 4.362 16.444 1.00 51.28 187 VAL B N 1
ATOM 3099 C CA . VAL B 1 156 ? -62.807 3.687 15.701 1.00 42.95 187 VAL B CA 1
ATOM 3100 C C . VAL B 1 156 ? -63.416 2.915 14.532 1.00 38.18 187 VAL B C 1
ATOM 3101 O O . VAL B 1 156 ? -62.901 3.005 13.397 1.00 33.06 187 VAL B O 1
ATOM 3105 N N . SER B 1 157 ? -64.498 2.197 14.844 1.00 40.52 188 SER B N 1
ATOM 3106 C CA . SER B 1 157 ? -65.319 1.365 13.927 1.00 43.86 188 SER B CA 1
ATOM 3107 C C . SER B 1 157 ? -65.807 2.193 12.727 1.00 43.14 188 SER B C 1
ATOM 3108 O O . SER B 1 157 ? -65.749 1.702 11.566 1.00 34.43 188 SER B O 1
ATOM 3111 N N . ASP B 1 158 ? -66.267 3.416 13.003 1.00 47.67 189 ASP B N 1
ATOM 3112 C CA . ASP B 1 158 ? -67.011 4.262 12.036 1.00 48.44 189 ASP B CA 1
ATOM 3113 C C . ASP B 1 158 ? -66.019 4.845 11.018 1.00 42.95 189 ASP B C 1
ATOM 3114 O O . ASP B 1 158 ? -66.400 4.974 9.824 1.00 39.44 189 ASP B O 1
ATOM 3119 N N . ILE B 1 159 ? -64.779 5.096 11.444 1.00 39.18 190 ILE B N 1
ATOM 3120 C CA . ILE B 1 159 ? -63.674 5.628 10.593 1.00 38.79 190 ILE B CA 1
ATOM 3121 C C . ILE B 1 159 ? -63.076 4.488 9.755 1.00 33.23 190 ILE B C 1
ATOM 3122 O O . ILE B 1 159 ? -62.830 4.681 8.541 1.00 26.98 190 ILE B O 1
ATOM 3127 N N . ALA B 1 160 ? -62.862 3.330 10.382 1.00 33.59 191 ALA B N 1
ATOM 3128 C CA . ALA B 1 160 ? -62.426 2.090 9.694 1.00 34.13 191 ALA B CA 1
ATOM 3129 C C . ALA B 1 160 ? -63.404 1.744 8.573 1.00 32.75 191 ALA B C 1
ATOM 3130 O O . ALA B 1 160 ? -62.965 1.308 7.499 1.00 36.80 191 ALA B O 1
ATOM 3132 N N . THR B 1 161 ? -64.697 1.942 8.813 1.00 33.09 192 THR B N 1
ATOM 3133 C CA . THR B 1 161 ? -65.759 1.651 7.818 1.00 33.29 192 THR B CA 1
ATOM 3134 C C . THR B 1 161 ? -65.662 2.678 6.693 1.00 33.97 192 THR B C 1
ATOM 3135 O O . THR B 1 161 ? -65.536 2.243 5.516 1.00 37.02 192 THR B O 1
ATOM 3139 N N . ALA B 1 162 ? -65.695 3.975 7.041 1.00 33.19 193 ALA B N 1
ATOM 3140 C CA . ALA B 1 162 ? -65.628 5.106 6.081 1.00 31.46 193 ALA B CA 1
ATOM 3141 C C . ALA B 1 162 ? -64.370 4.956 5.224 1.00 29.82 193 ALA B C 1
ATOM 3142 O O . ALA B 1 162 ? -64.479 5.026 3.993 1.00 27.73 193 ALA B O 1
ATOM 3144 N N . ASP B 1 163 ? -63.233 4.655 5.860 1.00 29.84 194 ASP B N 1
ATOM 3145 C CA . ASP B 1 163 ? -61.956 4.409 5.150 1.00 31.65 194 ASP B CA 1
ATOM 3146 C C . ASP B 1 163 ? -62.129 3.296 4.102 1.00 32.11 194 ASP B C 1
ATOM 3147 O O . ASP B 1 163 ? -61.767 3.522 2.920 1.00 30.57 194 ASP B O 1
ATOM 3152 N N . ALA B 1 164 ? -62.667 2.129 4.481 1.00 30.26 195 ALA B N 1
ATOM 3153 C CA . ALA B 1 164 ? -62.908 1.011 3.536 1.00 28.61 195 ALA B CA 1
ATOM 3154 C C . ALA B 1 164 ? -63.796 1.469 2.362 1.00 26.29 195 ALA B C 1
ATOM 3155 O O . ALA B 1 164 ? -63.416 1.197 1.195 1.00 20.79 195 ALA B O 1
ATOM 3157 N N . LEU B 1 165 ? -64.916 2.158 2.643 1.00 24.94 196 LEU B N 1
ATOM 3158 C CA . LEU B 1 165 ? -65.880 2.630 1.601 1.00 28.13 196 LEU B CA 1
ATOM 3159 C C . LEU B 1 165 ? -65.194 3.633 0.670 1.00 25.98 196 LEU B C 1
ATOM 3160 O O . LEU B 1 165 ? -65.307 3.526 -0.569 1.00 26.66 196 LEU B O 1
ATOM 3165 N N . LEU B 1 166 ? -64.511 4.581 1.279 1.00 22.67 197 LEU B N 1
ATOM 3166 C CA . LEU B 1 166 ? -63.569 5.548 0.667 1.00 23.44 197 LEU B CA 1
ATOM 3167 C C . LEU B 1 166 ? -62.727 4.892 -0.425 1.00 22.39 197 LEU B C 1
ATOM 3168 O O . LEU B 1 166 ? -62.695 5.408 -1.547 1.00 22.01 197 LEU B O 1
ATOM 3173 N N . LEU B 1 167 ? -62.032 3.802 -0.089 1.00 22.90 198 LEU B N 1
ATOM 3174 C CA . LEU B 1 167 ? -61.015 3.190 -0.981 1.00 23.98 198 LEU B CA 1
ATOM 3175 C C . LEU B 1 167 ? -61.694 2.551 -2.198 1.00 22.45 198 LEU B C 1
ATOM 3176 O O . LEU B 1 167 ? -61.266 2.836 -3.338 1.00 21.21 198 LEU B O 1
ATOM 3181 N N . ALA B 1 168 ? -62.738 1.751 -1.949 1.00 23.02 199 ALA B N 1
ATOM 3182 C CA . ALA B 1 168 ? -63.675 1.189 -2.960 1.00 23.81 199 ALA B CA 1
ATOM 3183 C C . ALA B 1 168 ? -64.236 2.278 -3.887 1.00 21.36 199 ALA B C 1
ATOM 3184 O O . ALA B 1 168 ? -64.176 2.063 -5.139 1.00 21.86 199 ALA B O 1
ATOM 3186 N N . G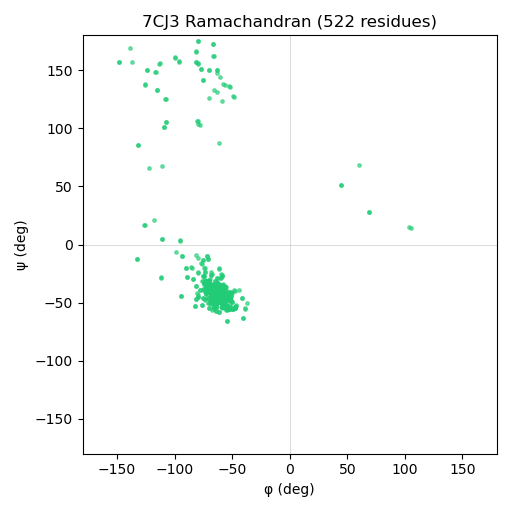LY B 1 169 ? -64.722 3.392 -3.307 1.00 17.04 200 GLY B N 1
ATOM 3187 C CA . GLY B 1 169 ? -65.030 4.630 -4.044 1.00 16.68 200 GLY B CA 1
ATOM 3188 C C . GLY B 1 169 ? -63.915 5.029 -5.001 1.00 16.60 200 GLY B C 1
ATOM 3189 O O . GLY B 1 169 ? -64.188 5.251 -6.221 1.00 16.14 200 GLY B O 1
ATOM 3190 N N . GLY B 1 170 ? -62.682 5.108 -4.497 1.00 16.83 201 GLY B N 1
ATOM 3191 C CA . GLY B 1 170 ? -61.518 5.427 -5.341 1.00 17.32 201 GLY B CA 1
ATOM 3192 C C . GLY B 1 170 ? -61.453 4.518 -6.549 1.00 18.15 201 GLY B C 1
ATOM 3193 O O . GLY B 1 170 ? -61.367 5.022 -7.688 1.00 17.37 201 GLY B O 1
ATOM 3194 N N . ALA B 1 171 ? -61.501 3.198 -6.307 1.00 19.40 202 ALA B N 1
ATOM 3195 C CA . ALA B 1 171 ? -61.350 2.157 -7.345 1.00 21.33 202 ALA B CA 1
ATOM 3196 C C . ALA B 1 171 ? -62.506 2.224 -8.351 1.00 24.31 202 ALA B C 1
ATOM 3197 O O . ALA B 1 171 ? -62.225 2.272 -9.566 1.00 23.14 202 ALA B O 1
ATOM 3199 N N . LEU B 1 172 ? -63.756 2.211 -7.854 1.00 26.72 203 LEU B N 1
ATOM 3200 C CA . LEU B 1 172 ? -64.984 2.281 -8.680 1.00 30.11 203 LEU B CA 1
ATOM 3201 C C . LEU B 1 172 ? -64.887 3.510 -9.589 1.00 30.12 203 LEU B C 1
ATOM 3202 O O . LEU B 1 172 ? -65.094 3.385 -10.817 1.00 28.21 203 LEU B O 1
ATOM 3207 N N . SER B 1 173 ? -64.515 4.652 -9.015 1.00 31.24 204 SER B N 1
ATOM 3208 C CA . SER B 1 173 ? -64.563 5.965 -9.696 1.00 32.48 204 SER B CA 1
ATOM 3209 C C . SER B 1 173 ? -63.691 5.929 -10.954 1.00 32.70 204 SER B C 1
ATOM 3210 O O . SER B 1 173 ? -63.980 6.695 -11.895 1.00 35.77 204 SER B O 1
ATOM 3213 N N . SER B 1 174 ? -62.679 5.059 -10.980 1.00 33.70 205 SER B N 1
ATOM 3214 C CA . SER B 1 174 ? -61.663 4.994 -12.060 1.00 33.51 205 SER B CA 1
ATOM 3215 C C . SER B 1 174 ? -62.258 4.343 -13.314 1.00 35.83 205 SER B C 1
ATOM 3216 O O . SER B 1 174 ? -61.605 4.453 -14.382 1.00 31.54 205 SER B O 1
ATOM 3219 N N . ILE B 1 175 ? -63.432 3.697 -13.200 1.00 36.05 206 ILE B N 1
ATOM 3220 C CA . ILE B 1 175 ? -64.059 2.919 -14.315 1.00 41.68 206 ILE B CA 1
ATOM 3221 C C . ILE B 1 175 ? -65.497 3.391 -14.568 1.00 46.98 206 ILE B C 1
ATOM 3222 O O . ILE B 1 175 ? -66.233 2.638 -15.220 1.00 44.53 206 ILE B O 1
ATOM 3227 N N . LEU B 1 176 ? -65.892 4.570 -14.072 1.00 46.99 207 LEU B N 1
ATOM 3228 C CA . LEU B 1 176 ? -67.189 5.216 -14.403 1.00 45.02 207 LEU B CA 1
ATOM 3229 C C . LEU B 1 176 ? -66.930 6.292 -15.468 1.00 52.14 207 LEU B C 1
ATOM 3230 O O . LEU B 1 176 ? -65.780 6.690 -15.666 1.00 51.56 207 LEU B O 1
ATOM 3235 N N . PRO B 1 177 ? -67.971 6.745 -16.223 1.00 56.95 208 PRO B N 1
ATOM 3236 C CA . PRO B 1 177 ? -67.874 7.976 -17.018 1.00 58.10 208 PRO B CA 1
ATOM 3237 C C . PRO B 1 177 ? -67.748 9.260 -16.165 1.00 53.02 208 PRO B C 1
ATOM 3238 O O . PRO B 1 177 ? -67.921 9.213 -14.965 1.00 45.41 208 PRO B O 1
ATOM 3242 N N . SER B 1 178 ? -67.493 10.385 -16.839 1.00 50.09 209 SER B N 1
ATOM 3243 C CA . SER B 1 178 ? -66.995 11.673 -16.287 1.00 52.31 209 SER B CA 1
ATOM 3244 C C . SER B 1 178 ? -67.749 12.150 -15.036 1.00 52.93 209 SER B C 1
ATOM 3245 O O . SER B 1 178 ? -67.044 12.460 -14.062 1.00 60.15 209 SER B O 1
ATOM 3248 N N . TRP B 1 179 ? -69.085 12.280 -15.055 1.00 48.22 210 TRP B N 1
ATOM 3249 C CA . TRP B 1 179 ? -69.848 12.945 -13.954 1.00 56.68 210 TRP B CA 1
ATOM 3250 C C . TRP B 1 179 ? -70.070 11.994 -12.787 1.00 55.23 210 TRP B C 1
ATOM 3251 O O . TRP B 1 179 ? -69.826 12.371 -11.645 1.00 57.12 210 TRP B O 1
ATOM 3262 N N . PRO B 1 180 ? -70.505 10.736 -12.999 1.00 49.99 211 PRO B N 1
ATOM 3263 C CA . PRO B 1 180 ? -70.543 9.777 -11.894 1.00 46.76 211 PRO B CA 1
ATOM 3264 C C . PRO B 1 180 ? -69.126 9.540 -11.331 1.00 44.74 211 PRO B C 1
ATOM 3265 O O . PRO B 1 180 ? -69.011 9.366 -10.121 1.00 38.90 211 PRO B O 1
ATOM 3269 N N . ALA B 1 181 ? -68.095 9.541 -12.201 1.00 36.89 212 ALA B N 1
ATOM 3270 C CA . ALA B 1 181 ? -66.659 9.465 -11.832 1.00 36.17 212 ALA B CA 1
ATOM 3271 C C . ALA B 1 181 ? -66.337 10.593 -10.850 1.00 40.35 212 ALA B C 1
ATOM 3272 O O . ALA B 1 181 ? -65.864 10.282 -9.711 1.00 30.76 212 ALA B O 1
ATOM 3274 N N . PHE B 1 182 ? -66.642 11.838 -11.260 1.00 45.03 213 PHE B N 1
ATOM 3275 C CA . PHE B 1 182 ? -66.444 13.092 -10.481 1.00 42.37 213 PHE B CA 1
ATOM 3276 C C . PHE B 1 182 ? -67.083 12.982 -9.091 1.00 39.06 213 PHE B C 1
ATOM 3277 O O . PHE B 1 182 ? -66.422 13.309 -8.112 1.00 37.08 213 PHE B O 1
ATOM 3285 N N . PHE B 1 183 ? -68.337 12.539 -9.011 1.00 41.18 214 PHE B N 1
ATOM 3286 C CA . PHE B 1 183 ? -69.145 12.558 -7.761 1.00 43.61 214 PHE B CA 1
ATOM 3287 C C . PHE B 1 183 ? -68.546 11.572 -6.759 1.00 42.63 214 PHE B C 1
ATOM 3288 O O . PHE B 1 183 ? -68.345 11.964 -5.582 1.00 41.12 214 PHE B O 1
ATOM 3290 N N . VAL B 1 184 ? -68.232 10.363 -7.233 1.00 46.19 215 VAL B N 1
ATOM 3291 C CA . VAL B 1 184 ? -67.755 9.226 -6.385 1.00 42.01 215 VAL B CA 1
ATOM 3292 C C . VAL B 1 184 ? -66.359 9.575 -5.835 1.00 36.64 215 VAL B C 1
ATOM 3293 O O . VAL B 1 184 ? -66.162 9.416 -4.613 1.00 29.45 215 VAL B O 1
ATOM 3297 N N . PHE B 1 185 ? -65.466 10.122 -6.669 1.00 32.00 216 PHE B N 1
ATOM 3298 C CA . PHE B 1 185 ? -64.128 10.612 -6.240 1.00 32.21 216 PHE B CA 1
ATOM 3299 C C . PHE B 1 185 ? -64.230 11.724 -5.178 1.00 33.80 216 PHE B C 1
ATOM 3300 O O . PHE B 1 185 ? -63.568 11.622 -4.134 1.00 36.61 216 PHE B O 1
ATOM 3308 N N . ALA B 1 186 ? -65.067 12.737 -5.427 1.00 36.27 217 ALA B N 1
ATOM 3309 C CA . ALA B 1 186 ? -65.316 13.905 -4.544 1.00 32.80 217 ALA B CA 1
ATOM 3310 C C . ALA B 1 186 ? -65.898 13.447 -3.205 1.00 32.67 217 ALA B C 1
ATOM 3311 O O . ALA B 1 186 ? -65.457 13.983 -2.175 1.00 32.05 217 ALA B O 1
ATOM 3313 N N . GLY B 1 187 ? -66.875 12.529 -3.225 1.00 31.23 218 GLY B N 1
ATOM 3314 C CA . GLY B 1 187 ? -67.464 11.931 -2.009 1.00 31.48 218 GLY B CA 1
ATOM 3315 C C . GLY B 1 187 ? -66.426 11.157 -1.218 1.00 35.20 218 GLY B C 1
ATOM 3316 O O . GLY B 1 187 ? -66.406 11.284 0.029 1.00 35.78 218 GLY B O 1
ATOM 3317 N N . SER B 1 188 ? -65.583 10.382 -1.924 1.00 36.77 219 SER B N 1
ATOM 3318 C CA . SER B 1 188 ? -64.385 9.667 -1.393 1.00 33.60 219 SER B CA 1
ATOM 3319 C C . SER B 1 188 ? -63.465 10.660 -0.680 1.00 30.34 219 SER B C 1
ATOM 3320 O O . SER B 1 188 ? -63.303 10.578 0.583 1.00 25.59 219 SER B O 1
ATOM 3323 N N . PHE B 1 189 ? -62.902 11.574 -1.459 1.00 28.03 220 PHE B N 1
ATOM 3324 C CA . PHE B 1 189 ? -62.097 12.712 -0.932 1.00 27.42 220 PHE B CA 1
ATOM 3325 C C . PHE B 1 189 ? -62.733 13.325 0.328 1.00 25.06 220 PHE B C 1
ATOM 3326 O O . PHE B 1 189 ? -62.016 13.544 1.325 1.00 20.34 220 PHE B O 1
ATOM 3334 N N . ALA B 1 190 ? -64.052 13.575 0.305 1.00 26.94 221 ALA B N 1
ATOM 3335 C CA . ALA B 1 190 ? -64.796 14.235 1.405 1.00 26.30 221 ALA B CA 1
ATOM 3336 C C . ALA B 1 190 ? -64.773 13.354 2.654 1.00 25.83 221 ALA B C 1
ATOM 3337 O O . ALA B 1 190 ? -64.609 13.872 3.749 1.00 27.97 221 ALA B O 1
ATOM 3339 N N . THR B 1 191 ? -64.948 12.051 2.490 1.00 26.09 222 THR B N 1
ATOM 3340 C CA . THR B 1 191 ? -64.933 11.069 3.602 1.00 27.36 222 THR B CA 1
ATOM 3341 C C . THR B 1 191 ? -63.518 10.990 4.190 1.00 24.86 222 THR B C 1
ATOM 3342 O O . THR B 1 191 ? -63.375 10.943 5.434 1.00 22.42 222 THR B O 1
ATOM 3346 N N . TYR B 1 192 ? -62.503 10.990 3.320 1.00 23.97 223 TYR B N 1
ATOM 3347 C CA . TYR B 1 192 ? -61.075 11.046 3.725 1.00 26.20 223 TYR B CA 1
ATOM 3348 C C . TYR B 1 192 ? -60.840 12.240 4.672 1.00 26.45 223 TYR B C 1
ATOM 3349 O O . TYR B 1 192 ? -60.077 12.041 5.668 1.00 25.37 223 TYR B O 1
ATOM 3358 N N . ILE B 1 193 ? -61.448 13.417 4.404 1.00 25.95 224 ILE B N 1
ATOM 3359 C CA . ILE B 1 193 ? -61.361 14.605 5.311 1.00 27.36 224 ILE B CA 1
ATOM 3360 C C . ILE B 1 193 ? -62.043 14.251 6.648 1.00 29.14 224 ILE B C 1
ATOM 3361 O O . ILE B 1 193 ? -61.435 14.486 7.724 1.00 25.77 224 ILE B O 1
ATOM 3366 N N . TYR B 1 194 ? -63.280 13.741 6.585 1.00 30.55 225 TYR B N 1
ATOM 3367 C CA . TYR B 1 194 ? -64.060 13.329 7.772 1.00 32.24 225 TYR B CA 1
ATOM 3368 C C . TYR B 1 194 ? -63.194 12.393 8.630 1.00 28.87 225 TYR B C 1
ATOM 3369 O O . TYR B 1 194 ? -63.146 12.535 9.877 1.00 27.44 225 TYR B O 1
ATOM 3378 N N . VAL B 1 195 ? -62.512 11.457 7.970 1.00 27.25 226 VAL B N 1
ATOM 3379 C CA . VAL B 1 195 ? -61.674 10.407 8.615 1.00 28.79 226 VAL B CA 1
ATOM 3380 C C . VAL B 1 195 ? -60.472 11.062 9.307 1.00 29.09 226 VAL B C 1
ATOM 3381 O O . VAL B 1 195 ? -60.237 10.763 10.516 1.00 26.32 226 VAL B O 1
ATOM 3385 N N . MET B 1 196 ? -59.709 11.887 8.576 1.00 25.69 227 MET B N 1
ATOM 3386 C CA . MET B 1 196 ? -58.472 12.514 9.113 1.00 27.96 227 MET B CA 1
ATOM 3387 C C . MET B 1 196 ? -58.821 13.431 10.299 1.00 27.78 227 MET B C 1
ATOM 3388 O O . MET B 1 196 ? -57.993 13.531 11.237 1.00 23.66 227 MET B O 1
ATOM 3393 N N . LEU B 1 197 ? -60.002 14.063 10.271 1.00 29.62 228 LEU B N 1
ATOM 3394 C CA . LEU B 1 197 ? -60.423 15.044 11.300 1.00 32.84 228 LEU B CA 1
ATOM 3395 C C . LEU B 1 197 ? -60.710 14.292 12.598 1.00 33.40 228 LEU B C 1
ATOM 3396 O O . LEU B 1 197 ? -60.267 14.773 13.675 1.00 31.33 228 LEU B O 1
ATOM 3401 N N . HIS B 1 198 ? -61.442 13.176 12.491 1.00 33.37 229 HIS B N 1
ATOM 3402 C CA . HIS B 1 198 ? -61.853 12.339 13.644 1.00 32.72 229 HIS B CA 1
ATOM 3403 C C . HIS B 1 198 ? -60.647 11.575 14.176 1.00 31.38 229 HIS B C 1
ATOM 3404 O O . HIS B 1 198 ? -60.552 11.438 15.417 1.00 33.81 229 HIS B O 1
ATOM 3411 N N . MET B 1 199 ? -59.751 11.127 13.295 1.00 28.60 230 MET B N 1
ATOM 3412 C CA . MET B 1 199 ? -58.469 10.506 13.722 1.00 27.42 230 MET B CA 1
ATOM 3413 C C . MET B 1 199 ? -57.686 11.517 14.564 1.00 26.23 230 MET B C 1
ATOM 3414 O O . MET B 1 199 ? -57.197 11.125 15.655 1.00 25.20 230 MET B O 1
ATOM 3419 N N . TRP B 1 200 ? -57.556 12.753 14.049 1.00 25.46 231 TRP B N 1
ATOM 3420 C CA . TRP B 1 200 ? -56.871 13.890 14.718 1.00 26.61 231 TRP B CA 1
ATOM 3421 C C . TRP B 1 200 ? -57.528 14.103 16.095 1.00 28.59 231 TRP B C 1
ATOM 3422 O O . TRP B 1 200 ? -56.797 14.166 17.101 1.00 28.35 231 TRP B O 1
ATOM 3433 N N . GLY B 1 201 ? -58.861 14.065 16.145 1.00 29.86 232 GLY B N 1
ATOM 3434 C CA . GLY B 1 201 ? -59.672 14.209 17.368 1.00 34.14 232 GLY B CA 1
ATOM 3435 C C . GLY B 1 201 ? -59.279 13.244 18.473 1.00 37.55 232 GLY B C 1
ATOM 3436 O O . GLY B 1 201 ? -58.992 13.705 19.599 1.00 39.51 232 GLY B O 1
ATOM 3437 N N . MET B 1 202 ? -59.281 11.943 18.183 1.00 43.72 233 MET B N 1
ATOM 3438 C CA . MET B 1 202 ? -59.174 10.876 19.221 1.00 41.02 233 MET B CA 1
ATOM 3439 C C . MET B 1 202 ? -57.760 10.859 19.814 1.00 36.48 233 MET B C 1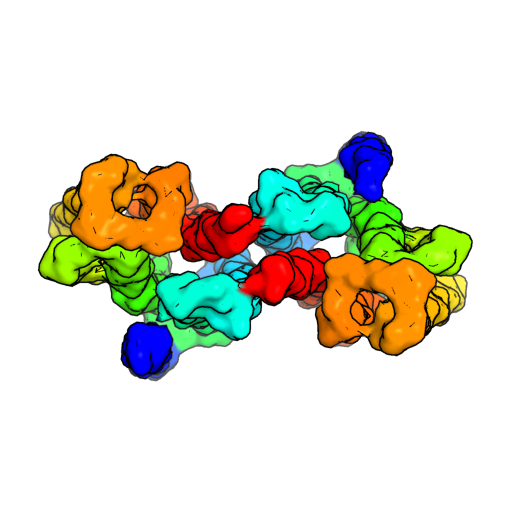
ATOM 3440 O O . MET B 1 202 ? -57.640 10.596 21.024 1.00 35.62 233 MET B O 1
ATOM 3445 N N . PHE B 1 203 ? -56.736 11.163 19.011 1.00 33.95 234 PHE B N 1
ATOM 3446 C CA . PHE B 1 203 ? -55.353 11.402 19.497 1.00 34.19 234 PHE B CA 1
ATOM 3447 C C . PHE B 1 203 ? -55.313 12.620 20.425 1.00 37.97 234 PHE B C 1
ATOM 3448 O O . PHE B 1 203 ? -54.549 12.568 21.405 1.00 38.01 234 PHE B O 1
ATOM 3456 N N . GLY B 1 204 ? -56.081 13.669 20.097 1.00 38.62 235 GLY B N 1
ATOM 3457 C CA . GLY B 1 204 ? -56.222 14.891 20.902 1.00 39.96 235 GLY B CA 1
ATOM 3458 C C . GLY B 1 204 ? -56.881 14.618 22.251 1.00 46.32 235 GLY B C 1
ATOM 3459 O O . GLY B 1 204 ? -56.321 15.050 23.294 1.00 45.04 235 GLY B O 1
ATOM 3460 N N . LYS B 1 205 ? -58.035 13.943 22.255 1.00 45.43 236 LYS B N 1
ATOM 3461 C CA . LYS B 1 205 ? -58.737 13.566 23.507 1.00 43.58 236 LYS B CA 1
ATOM 3462 C C . LYS B 1 205 ? -57.708 12.945 24.469 1.00 43.70 236 LYS B C 1
ATOM 3463 O O . LYS B 1 205 ? -57.664 13.357 25.669 1.00 46.36 236 LYS B O 1
ATOM 3469 N N . ALA B 1 206 ? -56.783 12.131 23.946 1.00 43.64 237 ALA B N 1
ATOM 3470 C CA . ALA B 1 206 ? -55.839 11.277 24.709 1.00 44.91 237 ALA B CA 1
ATOM 3471 C C . ALA B 1 206 ? -54.583 12.046 25.128 1.00 44.37 237 ALA B C 1
ATOM 3472 O O . ALA B 1 206 ? -53.910 11.593 26.051 1.00 46.94 237 ALA B O 1
ATOM 3474 N N . MET B 1 207 ? -54.272 13.158 24.467 1.00 44.09 238 MET B N 1
ATOM 3475 C CA . MET B 1 207 ? -53.096 13.995 24.816 1.00 38.46 238 MET B CA 1
ATOM 3476 C C . MET B 1 207 ? -53.385 14.840 26.060 1.00 36.23 238 MET B C 1
ATOM 3477 O O . MET B 1 207 ? -52.394 15.317 26.660 1.00 34.96 238 MET B O 1
ATOM 3482 N N . GLN B 1 208 ? -54.663 14.989 26.460 1.00 37.54 239 GLN B N 1
ATOM 3483 C CA . GLN B 1 208 ? -55.056 15.812 27.646 1.00 43.15 239 GLN B CA 1
ATOM 3484 C C . GLN B 1 208 ? -54.452 15.210 28.917 1.00 52.63 239 GLN B C 1
ATOM 3485 O O . GLN B 1 208 ? -54.298 13.987 29.041 1.00 53.01 239 GLN B O 1
ATOM 3491 N N . PRO B 1 209 ? -54.101 16.064 29.900 1.00 58.52 240 PRO B N 1
ATOM 3492 C CA . PRO B 1 209 ? -53.455 15.608 31.136 1.00 57.96 240 PRO B CA 1
ATOM 3493 C C . PRO B 1 209 ? -54.415 14.820 32.039 1.00 54.98 240 PRO B C 1
ATOM 3494 O O . PRO B 1 209 ? -53.942 13.962 32.771 1.00 39.47 240 PRO B O 1
ATOM 3498 N N . ASP B 1 210 ? -55.715 15.157 31.969 1.00 55.46 241 ASP B N 1
ATOM 3499 C CA . ASP B 1 210 ? -56.795 14.593 32.823 1.00 53.54 241 ASP B CA 1
ATOM 3500 C C . ASP B 1 210 ? -57.217 13.217 32.298 1.00 49.42 241 ASP B C 1
ATOM 3501 O O . ASP B 1 210 ? -57.716 12.413 33.116 1.00 58.10 241 ASP B O 1
ATOM 3506 N N . PHE B 1 211 ? -56.988 12.940 31.006 1.00 43.48 242 PHE B N 1
ATOM 3507 C CA . PHE B 1 211 ? -57.538 11.784 30.247 1.00 42.37 242 PHE B CA 1
ATOM 3508 C C . PHE B 1 211 ? -57.324 10.461 31.017 1.00 45.99 242 PHE B C 1
ATOM 3509 O O . PHE B 1 211 ? -56.178 10.174 31.432 1.00 40.96 242 PHE B O 1
ATOM 3517 N N . GLN B 1 212 ? -58.393 9.675 31.217 1.00 49.33 243 GLN B N 1
ATOM 3518 C CA . GLN B 1 212 ? -58.342 8.285 31.765 1.00 53.65 243 GLN B CA 1
ATOM 3519 C C . GLN B 1 212 ? -59.056 7.356 30.779 1.00 53.69 243 GLN B C 1
ATOM 3520 O O . GLN B 1 212 ? -60.111 7.718 30.254 1.00 49.65 243 GLN B O 1
ATOM 3522 N N . PRO B 1 213 ? -58.521 6.142 30.495 1.00 51.92 244 PRO B N 1
ATOM 3523 C CA . PRO B 1 213 ? -57.292 5.643 31.116 1.00 50.58 244 PRO B CA 1
ATOM 3524 C C . PRO B 1 213 ? -56.048 6.204 30.431 1.00 53.17 244 PRO B C 1
ATOM 3525 O O . PRO B 1 213 ? -56.125 6.585 29.258 1.00 53.01 244 PRO B O 1
ATOM 3529 N N . PRO B 1 214 ? -54.877 6.247 31.116 1.00 53.41 245 PRO B N 1
ATOM 3530 C CA . PRO B 1 214 ? -53.653 6.797 30.538 1.00 57.13 245 PRO B CA 1
ATOM 3531 C C . PRO B 1 214 ? -53.296 6.100 29.228 1.00 56.58 245 PRO B C 1
ATOM 3532 O O . PRO B 1 214 ? -53.385 4.877 29.142 1.00 62.51 245 PRO B O 1
ATOM 3536 N N . PRO B 1 215 ? -52.878 6.847 28.176 1.00 50.58 246 PRO B N 1
ATOM 3537 C CA . PRO B 1 215 ? -52.494 6.226 26.907 1.00 45.06 246 PRO B CA 1
ATOM 3538 C C . PRO B 1 215 ? -51.185 5.454 27.051 1.00 42.84 246 PRO B C 1
ATOM 3539 O O . PRO B 1 215 ? -50.353 5.802 27.889 1.00 47.60 246 PRO B O 1
ATOM 3543 N N . PRO B 1 216 ? -50.961 4.371 26.265 1.00 40.21 247 PRO B N 1
ATOM 3544 C CA . PRO B 1 216 ? -49.713 3.606 26.342 1.00 39.64 247 PRO B CA 1
ATOM 3545 C C . PRO B 1 216 ? -48.493 4.330 25.756 1.00 39.80 247 PRO B C 1
ATOM 3546 O O . PRO B 1 216 ? -47.395 3.827 25.921 1.00 40.90 247 PRO B O 1
ATOM 3550 N N . LEU B 1 217 ? -48.709 5.463 25.072 1.00 40.66 248 LEU B N 1
ATOM 3551 C CA . LEU B 1 217 ? -47.639 6.321 24.488 1.00 36.47 248 LEU B CA 1
ATOM 3552 C C . LEU B 1 217 ? -47.669 7.686 25.169 1.00 34.32 248 LEU B C 1
ATOM 3553 O O . LEU B 1 217 ? -48.734 8.172 25.559 1.00 35.49 248 LEU B O 1
ATOM 3558 N N . PRO B 1 218 ? -46.498 8.351 25.303 1.00 34.03 249 PRO B N 1
ATOM 3559 C CA . PRO B 1 218 ? -46.450 9.717 25.812 1.00 33.02 249 PRO B CA 1
ATOM 3560 C 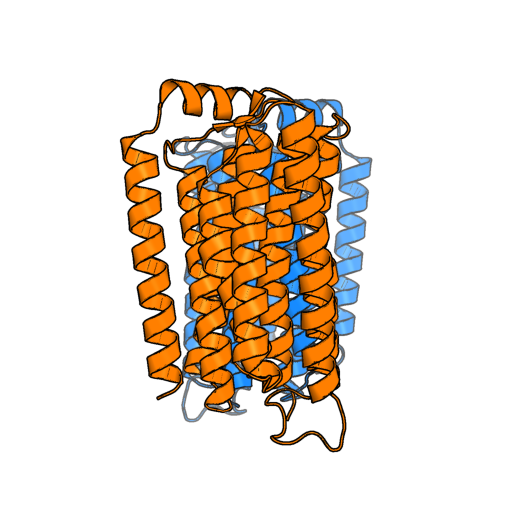C . PRO B 1 218 ? -47.117 10.712 24.844 1.00 35.10 249 PRO B C 1
ATOM 3561 O O . PRO B 1 218 ? -47.316 10.415 23.651 1.00 30.75 249 PRO B O 1
ATOM 3565 N N . ARG B 1 219 ? -47.434 11.885 25.401 1.00 37.36 250 ARG B N 1
ATOM 3566 C CA . ARG B 1 219 ? -48.131 13.019 24.759 1.00 32.29 250 ARG B CA 1
ATOM 3567 C C . ARG B 1 219 ? -47.451 13.343 23.423 1.00 29.77 250 ARG B C 1
ATOM 3568 O O . ARG B 1 219 ? -48.158 13.450 22.412 1.00 22.79 250 ARG B O 1
ATOM 3576 N N . HIS B 1 220 ? -46.116 13.480 23.400 1.00 33.23 251 HIS B N 1
ATOM 3577 C CA . HIS B 1 220 ? -45.411 13.939 22.181 1.00 36.98 251 HIS B CA 1
ATOM 3578 C C . HIS B 1 220 ? -45.637 12.916 21.064 1.00 36.40 251 HIS B C 1
ATOM 3579 O O . HIS B 1 220 ? -45.828 13.344 19.909 1.00 32.25 251 HIS B O 1
ATOM 3586 N N . ALA B 1 221 ? -45.614 11.616 21.385 1.00 34.08 252 ALA B N 1
ATOM 3587 C CA . ALA B 1 221 ? -45.642 10.523 20.388 1.00 32.11 252 ALA B CA 1
ATOM 3588 C C . ALA B 1 221 ? -47.040 10.419 19.766 1.00 28.52 252 ALA B C 1
ATOM 3589 O O . ALA B 1 221 ? -47.119 10.203 18.555 1.00 25.37 252 ALA B O 1
ATOM 3591 N N . LEU B 1 222 ? -48.096 10.605 20.553 1.00 27.31 253 LEU B N 1
ATOM 3592 C CA . LEU B 1 222 ? -49.488 10.698 20.037 1.00 29.86 253 LEU B CA 1
ATOM 3593 C C . LEU B 1 222 ? -49.568 11.819 18.992 1.00 31.88 253 LEU B C 1
ATOM 3594 O O . LEU B 1 222 ? -50.288 11.642 17.995 1.00 34.63 253 LEU B O 1
ATOM 3599 N N . HIS B 1 223 ? -48.835 12.924 19.177 1.00 29.69 254 HIS B N 1
ATOM 3600 C CA . HIS B 1 223 ? -48.870 14.074 18.240 1.00 27.92 254 HIS B CA 1
ATOM 3601 C C . HIS B 1 223 ? -48.119 13.734 16.954 1.00 25.37 254 HIS B C 1
ATOM 3602 O O . HIS B 1 223 ? -48.644 14.031 15.853 1.00 25.21 254 HIS B O 1
ATOM 3609 N N . LEU B 1 224 ? -46.916 13.171 17.083 1.00 27.00 255 LEU B N 1
ATOM 3610 C CA . LEU B 1 224 ? -46.073 12.754 15.927 1.00 27.15 255 LEU B CA 1
ATOM 3611 C C . LEU B 1 224 ? -46.826 11.718 15.081 1.00 27.24 255 LEU B C 1
ATOM 3612 O O . LEU B 1 224 ? -46.714 11.775 13.840 1.00 25.75 255 LEU B O 1
ATOM 3617 N N . LEU B 1 225 ? -47.621 10.850 15.714 1.00 24.77 256 LEU B N 1
ATOM 3618 C CA . LEU B 1 225 ? -48.423 9.846 14.991 1.00 26.22 256 LEU B CA 1
ATOM 3619 C C . LEU B 1 225 ? -49.505 10.510 14.121 1.00 23.25 256 LEU B C 1
ATOM 3620 O O . LEU B 1 225 ? -49.552 10.186 12.915 1.00 20.49 256 LEU B O 1
ATOM 3625 N N . ARG B 1 226 ? -50.359 11.374 14.685 1.00 20.50 257 ARG B N 1
ATOM 3626 C CA . ARG B 1 226 ? -51.456 12.041 13.925 1.00 19.26 257 ARG B CA 1
ATOM 3627 C C . ARG B 1 226 ? -50.909 12.955 12.804 1.00 19.58 257 ARG B C 1
ATOM 3628 O O . ARG B 1 226 ? -51.616 13.144 11.781 1.00 16.19 257 ARG B O 1
ATOM 3636 N N . CYS B 1 227 ? -49.702 13.519 12.977 1.00 20.66 258 CYS B N 1
ATOM 3637 C CA . CYS B 1 227 ? -48.991 14.334 11.950 1.00 20.25 258 CYS B CA 1
ATOM 3638 C C . CYS B 1 227 ? -48.479 13.388 10.857 1.00 19.57 258 CYS B C 1
ATOM 3639 O O . CYS B 1 227 ? -48.592 13.707 9.677 1.00 20.32 258 CYS B O 1
ATOM 3642 N N . GLU B 1 228 ? -47.950 12.229 11.240 1.00 21.39 259 GLU B N 1
ATOM 3643 C CA . GLU B 1 228 ? -47.367 11.259 10.286 1.00 23.49 259 GLU B CA 1
ATOM 3644 C C . GLU B 1 228 ? -48.446 10.806 9.288 1.00 24.56 259 GLU B C 1
ATOM 3645 O O . GLU B 1 228 ? -48.137 10.792 8.073 1.00 24.07 259 GLU B O 1
ATOM 3651 N N . ILE B 1 229 ? -49.641 10.449 9.798 1.00 21.94 260 ILE B N 1
ATOM 3652 C CA . ILE B 1 229 ? -50.784 9.869 9.042 1.00 21.30 260 ILE B CA 1
ATOM 3653 C C . ILE B 1 229 ? -51.284 10.905 8.027 1.00 21.59 260 ILE B C 1
ATOM 3654 O O . ILE B 1 229 ? -51.468 10.563 6.835 1.00 18.38 260 ILE B O 1
ATOM 3659 N N . VAL B 1 230 ? -51.420 12.154 8.467 1.00 22.57 261 VAL B N 1
ATOM 3660 C CA . VAL B 1 230 ? -51.883 13.294 7.629 1.00 24.17 261 VAL B CA 1
ATOM 3661 C C . VAL B 1 230 ? -50.856 13.551 6.515 1.00 24.81 261 VAL B C 1
ATOM 3662 O O . VAL B 1 230 ? -51.264 13.689 5.335 1.00 22.88 261 VAL B O 1
ATOM 3666 N N . MET B 1 231 ? -49.564 13.589 6.842 1.00 24.81 262 MET B N 1
ATOM 3667 C CA . MET B 1 231 ? -48.549 13.909 5.818 1.00 27.58 262 MET B CA 1
ATOM 3668 C C . MET B 1 231 ? -48.539 12.773 4.798 1.00 25.52 262 MET B C 1
ATOM 3669 O O . MET B 1 231 ? -48.793 13.058 3.610 1.00 28.31 262 MET B O 1
ATOM 3674 N N . SER B 1 232 ? -48.351 11.527 5.254 1.00 23.14 263 SER B N 1
ATOM 3675 C CA . SER B 1 232 ? -48.141 10.326 4.400 1.00 21.53 263 SER B CA 1
ATOM 3676 C C . SER B 1 232 ? -49.401 9.958 3.604 1.00 22.29 263 SER B C 1
ATOM 3677 O O . SER B 1 232 ? -49.285 9.794 2.407 1.00 19.24 263 SER B O 1
ATOM 3680 N N . TRP B 1 233 ? -50.563 9.841 4.250 1.00 24.88 264 TRP B N 1
ATOM 3681 C CA . TRP B 1 233 ? -51.799 9.294 3.634 1.00 25.29 264 TRP B CA 1
ATOM 3682 C C . TRP B 1 233 ? -52.315 10.255 2.568 1.00 26.28 264 TRP B C 1
ATOM 3683 O O . TRP B 1 233 ? -53.045 9.808 1.659 1.00 29.90 264 TRP B O 1
ATOM 3694 N N . SER B 1 234 ? -52.002 11.541 2.693 1.00 25.82 265 SER B N 1
ATOM 3695 C CA . SER B 1 234 ? -52.532 12.592 1.789 1.00 24.87 265 SER B CA 1
ATOM 3696 C C . SER B 1 234 ? -51.893 12.459 0.414 1.00 22.06 265 SER B C 1
ATOM 3697 O O . SER B 1 234 ? -52.397 13.046 -0.519 1.00 20.72 265 SER B O 1
ATOM 3700 N N . ILE B 1 235 ? -50.842 11.670 0.285 1.00 21.99 266 ILE B N 1
ATOM 3701 C CA . ILE B 1 235 ? -50.101 11.592 -1.000 1.00 22.18 266 ILE B CA 1
ATOM 3702 C C . ILE B 1 235 ? -50.930 10.803 -2.003 1.00 21.44 266 ILE B C 1
ATOM 3703 O O . ILE B 1 235 ? -50.917 11.163 -3.172 1.00 20.80 266 ILE B O 1
ATOM 3708 N N . PHE B 1 236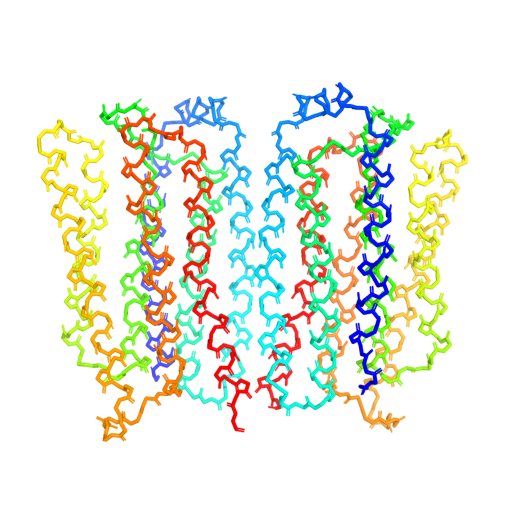 ? -51.691 9.817 -1.553 1.00 23.62 267 PHE B N 1
ATOM 3709 C CA . PHE B 1 236 ? -52.469 8.927 -2.470 1.00 25.39 267 PHE B CA 1
ATOM 3710 C C . PHE B 1 236 ? -53.522 9.736 -3.227 1.00 25.13 267 PHE B C 1
ATOM 3711 O O . PHE B 1 236 ? -53.478 9.771 -4.453 1.00 25.48 267 PHE B O 1
ATOM 3719 N N . PRO B 1 237 ? -54.449 10.449 -2.541 1.00 24.33 268 PRO B N 1
ATOM 3720 C CA . PRO B 1 237 ? -55.443 11.262 -3.235 1.00 23.82 268 PRO B CA 1
ATOM 3721 C C . PRO B 1 237 ? -54.770 12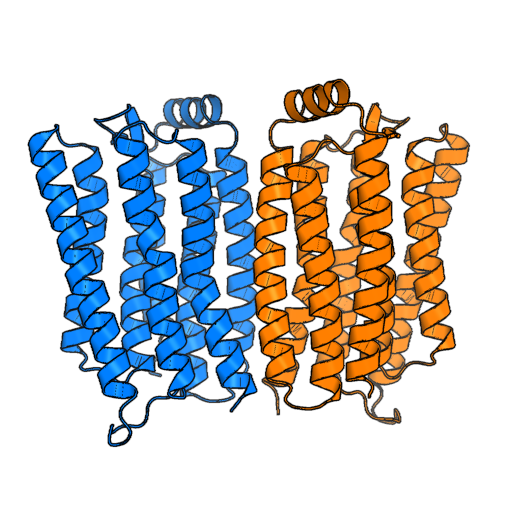.274 -4.164 1.00 27.30 268 PRO B C 1
ATOM 3722 O O . PRO B 1 237 ? -55.295 12.499 -5.237 1.00 26.55 268 PRO B O 1
ATOM 3726 N N . LEU B 1 238 ? -53.615 12.822 -3.761 1.00 31.66 269 LEU B N 1
ATOM 3727 C CA . LEU B 1 238 ? -52.863 13.807 -4.576 1.00 34.19 269 LEU B CA 1
ATOM 3728 C C . LEU B 1 238 ? -52.346 13.116 -5.841 1.00 34.10 269 LEU B C 1
ATOM 3729 O O . LEU B 1 238 ? -52.575 13.647 -6.918 1.00 39.18 269 LEU B O 1
ATOM 3734 N N . VAL B 1 239 ? -51.723 11.946 -5.736 1.00 34.26 270 VAL B N 1
ATOM 3735 C CA . VAL B 1 239 ? -51.218 11.218 -6.936 1.00 31.11 270 VAL B CA 1
ATOM 3736 C C . VAL B 1 239 ? -52.377 10.946 -7.899 1.00 29.72 270 VAL B C 1
ATOM 3737 O O . VAL B 1 239 ? -52.224 11.206 -9.110 1.00 29.96 270 VAL B O 1
ATOM 3741 N N . GLU B 1 240 ? -53.496 10.450 -7.379 1.00 28.32 271 GLU B N 1
ATOM 3742 C CA . GLU B 1 240 ? -54.662 10.059 -8.206 1.00 29.21 271 GLU B CA 1
ATOM 3743 C C . GLU B 1 240 ? -55.188 11.300 -8.953 1.00 31.77 271 GLU B C 1
ATOM 3744 O O . GLU B 1 240 ? -55.330 11.237 -10.189 1.00 37.51 271 GLU B O 1
ATOM 3750 N N . PHE B 1 241 ? -55.408 12.407 -8.254 1.00 33.26 272 PHE B N 1
ATOM 3751 C CA . PHE B 1 241 ? -55.870 13.697 -8.835 1.00 35.55 272 PHE B CA 1
ATOM 3752 C C . PHE B 1 241 ? -54.984 14.137 -10.002 1.00 34.79 272 PHE B C 1
ATOM 3753 O O . PHE B 1 241 ? -55.512 14.403 -11.083 1.00 34.52 272 PHE B O 1
ATOM 3761 N N . LEU B 1 242 ? -53.675 14.228 -9.764 1.00 37.26 273 LEU B N 1
ATOM 3762 C CA . LEU B 1 242 ? -52.656 14.747 -10.715 1.00 34.30 273 LEU B CA 1
ATOM 3763 C C . LEU B 1 242 ? -52.503 13.823 -11.925 1.00 40.79 273 LEU B C 1
ATOM 3764 O O . LEU B 1 242 ? -52.196 14.340 -13.019 1.00 41.22 273 LEU B O 1
ATOM 3769 N N . ARG B 1 243 ? -52.646 12.504 -11.742 1.00 39.34 274 ARG B N 1
ATOM 3770 C CA . ARG B 1 243 ? -52.456 11.542 -12.852 1.00 35.52 274 ARG B CA 1
ATOM 3771 C C . ARG B 1 243 ? -53.722 11.518 -13.724 1.00 36.85 274 ARG B C 1
ATOM 3772 O O . ARG B 1 243 ? -53.598 11.584 -14.975 1.00 33.43 274 ARG B O 1
ATOM 3780 N N . ARG B 1 244 ? -54.898 11.459 -13.101 1.00 35.85 275 ARG B N 1
ATOM 3781 C CA . ARG B 1 244 ? -56.191 11.405 -13.825 1.00 37.37 275 ARG B CA 1
ATOM 3782 C C . ARG B 1 244 ? -56.368 12.635 -14.729 1.00 39.66 275 ARG B C 1
ATOM 3783 O O . ARG B 1 244 ? -57.128 12.522 -15.725 1.00 38.56 275 ARG B O 1
ATOM 3791 N N . GLN B 1 245 ? -55.744 13.766 -14.376 1.00 45.02 276 GLN B N 1
ATOM 3792 C CA . GLN B 1 245 ? -55.909 15.081 -15.072 1.00 43.34 276 GLN B CA 1
ATOM 3793 C C . GLN B 1 245 ? -54.867 15.222 -16.190 1.00 42.03 276 GLN B C 1
ATOM 3794 O O . GLN B 1 245 ? -55.081 16.028 -17.079 1.00 45.08 276 GLN B O 1
ATOM 3800 N N . GLY B 1 246 ? -53.777 14.462 -16.140 1.00 41.80 277 GLY B N 1
ATOM 3801 C CA . GLY B 1 246 ? -52.778 14.403 -17.217 1.00 44.59 277 GLY B CA 1
ATOM 3802 C C . GLY B 1 246 ? -51.518 15.171 -16.895 1.00 45.92 277 GLY B C 1
ATOM 3803 O O . GLY B 1 246 ? -50.729 15.351 -17.821 1.00 45.91 277 GLY B O 1
ATOM 3804 N N . TYR B 1 247 ? -51.306 15.532 -15.624 1.00 55.81 278 TYR B N 1
ATOM 3805 C CA . TYR B 1 247 ? -50.207 16.417 -15.144 1.00 53.80 278 TYR B CA 1
ATOM 3806 C C . TYR B 1 247 ? -48.934 15.629 -14.791 1.00 47.88 278 TYR B C 1
ATOM 3807 O O . TYR B 1 247 ? -47.862 16.235 -14.848 1.00 43.34 278 TYR B O 1
ATOM 3816 N N . ILE B 1 248 ? -49.062 14.353 -14.388 1.00 50.88 279 ILE B N 1
ATOM 3817 C CA . ILE B 1 248 ? -47.960 13.341 -14.264 1.00 43.01 279 ILE B CA 1
ATOM 3818 C C . ILE B 1 248 ? -48.359 12.133 -15.113 1.00 37.37 279 ILE B C 1
ATOM 3819 O O . ILE B 1 248 ? -49.569 11.904 -15.242 1.00 39.86 279 ILE B O 1
ATOM 3824 N N . ASP B 1 249 ? -47.392 11.398 -15.667 1.00 37.67 280 ASP B N 1
ATOM 3825 C CA . ASP B 1 249 ? -47.629 10.099 -16.356 1.00 35.47 280 ASP B CA 1
ATOM 3826 C C . ASP B 1 249 ? -47.780 8.984 -15.305 1.00 35.47 280 ASP B C 1
ATOM 3827 O O . ASP B 1 249 ? -47.615 9.227 -14.094 1.00 40.49 280 ASP B O 1
ATOM 3832 N N . PHE B 1 250 ? -48.089 7.777 -15.761 1.00 32.54 281 PHE B N 1
ATOM 3833 C CA . PHE B 1 250 ? -48.503 6.632 -14.924 1.00 28.09 281 PHE B CA 1
ATOM 3834 C C . PHE B 1 250 ? -47.367 6.221 -13.989 1.00 28.10 281 PHE B C 1
ATOM 3835 O O . PHE B 1 250 ? -47.607 6.158 -12.729 1.00 24.45 281 PHE B O 1
ATOM 3843 N N . GLN B 1 251 ? -46.189 5.974 -14.596 1.00 27.69 282 GLN B N 1
ATOM 3844 C CA . GLN B 1 251 ? -44.952 5.497 -13.917 1.00 26.68 282 GLN B CA 1
ATOM 3845 C C . GLN B 1 251 ? -44.515 6.479 -12.814 1.00 26.04 282 GLN B C 1
ATOM 3846 O O . GLN B 1 251 ? -44.179 6.010 -11.715 1.00 30.08 282 GLN B O 1
ATOM 3852 N N . VAL B 1 252 ? -44.534 7.791 -13.065 1.00 24.45 283 VAL B N 1
ATOM 3853 C CA . VAL B 1 252 ? -44.190 8.796 -12.010 1.00 22.46 283 VAL B CA 1
ATOM 3854 C C . VAL B 1 252 ? -45.152 8.628 -10.830 1.00 20.76 283 VAL B C 1
ATOM 3855 O O . VAL B 1 252 ? -44.676 8.584 -9.701 1.00 18.98 283 VAL B O 1
ATOM 3859 N N . GLY B 1 253 ? -46.457 8.483 -11.088 1.00 22.47 284 GLY B N 1
ATOM 3860 C CA . GLY B 1 253 ? -47.484 8.221 -10.054 1.00 22.87 284 GLY B CA 1
ATOM 3861 C C . GLY B 1 253 ? -47.251 6.926 -9.272 1.00 22.45 284 GLY B C 1
ATOM 3862 O O . GLY B 1 253 ? -47.437 6.932 -8.023 1.00 20.67 284 GLY B O 1
ATOM 3863 N N . GLU B 1 254 ? -46.883 5.840 -9.964 1.00 21.67 285 GLU B N 1
ATOM 3864 C CA . GLU B 1 254 ? -46.632 4.510 -9.341 1.00 22.27 285 GLU B CA 1
ATOM 3865 C C . GLU B 1 254 ? -45.472 4.622 -8.348 1.00 21.86 285 GLU B C 1
ATOM 3866 O O . GLU B 1 254 ? -45.601 4.094 -7.209 1.00 21.57 285 GLU B O 1
ATOM 3872 N N . ALA B 1 255 ? -44.415 5.344 -8.737 1.00 19.58 286 ALA B N 1
ATOM 3873 C CA . ALA B 1 255 ? -43.233 5.621 -7.892 1.00 19.23 286 ALA B CA 1
ATOM 3874 C C . ALA B 1 255 ? -43.689 6.332 -6.615 1.00 18.71 286 ALA B C 1
ATOM 3875 O O . ALA B 1 255 ? -43.384 5.877 -5.516 1.00 16.25 286 ALA B O 1
ATOM 3877 N N . MET B 1 256 ? -44.449 7.412 -6.761 1.00 21.40 287 MET B N 1
ATOM 3878 C CA . MET B 1 256 ? -44.886 8.210 -5.590 1.00 24.24 287 MET B CA 1
ATOM 3879 C C . MET B 1 256 ? -45.741 7.311 -4.686 1.00 25.26 287 MET B C 1
ATOM 3880 O O . MET B 1 256 ? -45.570 7.385 -3.456 1.00 25.70 287 MET B O 1
ATOM 3885 N N . ASN B 1 257 ? -46.571 6.431 -5.273 1.00 25.00 288 ASN B N 1
ATOM 3886 C CA . ASN B 1 257 ? -47.486 5.555 -4.502 1.00 23.64 288 ASN B CA 1
ATOM 3887 C C . ASN B 1 257 ? -46.672 4.597 -3.630 1.00 22.94 288 ASN B C 1
ATOM 3888 O O . ASN B 1 257 ? -46.970 4.510 -2.417 1.00 21.17 288 ASN B O 1
ATOM 3893 N N . CYS B 1 258 ? -45.668 3.948 -4.233 1.00 23.02 289 CYS B N 1
ATOM 3894 C CA . CYS B 1 258 ? -44.745 2.977 -3.583 1.00 23.94 289 CYS B CA 1
ATOM 3895 C C . CYS B 1 258 ? -44.041 3.622 -2.386 1.00 23.91 289 CYS B C 1
ATOM 3896 O O . CYS B 1 258 ? -44.071 3.008 -1.283 1.00 20.86 289 CYS B O 1
ATOM 3899 N N . VAL B 1 259 ? -43.475 4.818 -2.602 1.00 21.77 290 VAL B N 1
ATOM 3900 C CA . VAL B 1 259 ? -42.754 5.606 -1.561 1.00 21.84 290 VAL B CA 1
ATOM 3901 C C . VAL B 1 259 ? -43.730 5.997 -0.438 1.00 19.48 290 VAL B C 1
ATOM 3902 O O . VAL B 1 259 ? -43.366 5.840 0.735 1.00 18.08 290 VAL B O 1
ATOM 3906 N N . ALA B 1 260 ? -44.923 6.485 -0.793 1.00 19.32 291 ALA B N 1
ATOM 3907 C CA . ALA B 1 260 ? -46.037 6.850 0.124 1.00 19.09 291 ALA B CA 1
ATOM 3908 C C . ALA B 1 260 ? -46.477 5.641 0.949 1.00 18.01 291 ALA B C 1
ATOM 3909 O O . ALA B 1 260 ? -46.549 5.738 2.208 1.00 16.06 291 ALA B O 1
ATOM 3911 N N . ASP B 1 261 ? -46.794 4.540 0.264 1.00 17.77 292 ASP B N 1
ATOM 3912 C CA . ASP B 1 261 ? -47.271 3.313 0.948 1.00 18.37 292 ASP B CA 1
ATOM 3913 C C . ASP B 1 261 ? -46.270 2.949 2.048 1.00 17.30 292 ASP B C 1
ATOM 3914 O O . ASP B 1 261 ? -46.670 2.859 3.217 1.00 15.86 292 ASP B O 1
ATOM 3919 N N . TYR B 1 262 ? -45.000 2.793 1.661 1.00 17.51 293 TYR B N 1
ATOM 3920 C CA . TYR B 1 262 ? -43.882 2.432 2.552 1.00 17.53 293 TYR B CA 1
ATOM 3921 C C . TYR B 1 262 ? -43.797 3.454 3.686 1.00 18.86 293 TYR B C 1
ATOM 3922 O O . TYR B 1 262 ? -43.785 3.040 4.868 1.00 20.02 293 TYR B O 1
ATOM 3931 N N . ALA B 1 263 ? -43.728 4.744 3.329 1.00 18.73 294 ALA B N 1
ATOM 3932 C CA . ALA B 1 263 ? -43.600 5.873 4.271 1.00 19.85 294 ALA B CA 1
ATOM 3933 C C . ALA B 1 263 ? -44.731 5.785 5.296 1.00 23.22 294 ALA B C 1
ATOM 3934 O O . ALA B 1 263 ? -44.423 5.784 6.494 1.00 29.37 294 ALA B O 1
ATOM 3936 N N . ALA B 1 264 ? -45.987 5.687 4.846 1.00 23.79 295 ALA B N 1
ATOM 3937 C CA . ALA B 1 264 ? -47.171 5.688 5.730 1.00 25.31 295 ALA B CA 1
ATOM 3938 C C . ALA B 1 264 ? -47.003 4.636 6.824 1.00 27.24 295 ALA B C 1
ATOM 3939 O O . ALA B 1 264 ? -47.291 4.956 8.008 1.00 28.91 295 ALA B O 1
ATOM 3941 N N . LYS B 1 265 ? -46.540 3.440 6.451 1.00 29.10 296 LYS B N 1
ATOM 3942 C CA . LYS B 1 265 ? -46.476 2.266 7.360 1.00 33.16 296 LYS B CA 1
ATOM 3943 C C . LYS B 1 265 ? -45.218 2.327 8.229 1.00 31.95 296 LYS B C 1
ATOM 3944 O O . LYS B 1 265 ? -45.369 2.230 9.454 1.00 32.29 296 LYS B O 1
ATOM 3950 N N . VAL B 1 266 ? -44.018 2.480 7.673 1.00 30.64 297 VAL B N 1
ATOM 3951 C CA . VAL B 1 266 ? -42.780 2.344 8.504 1.00 34.74 297 VAL B CA 1
ATOM 3952 C C . VAL B 1 266 ? -42.626 3.577 9.395 1.00 36.07 297 VAL B C 1
ATOM 3953 O O . VAL B 1 266 ? -41.932 3.487 10.443 1.00 35.23 297 VAL B O 1
ATOM 3957 N N . GLY B 1 267 ? -43.238 4.684 8.981 1.00 35.45 298 GLY B N 1
ATOM 3958 C CA . GLY B 1 267 ? -43.366 5.891 9.806 1.00 34.66 298 GLY B CA 1
ATOM 3959 C C . GLY B 1 267 ? -43.923 5.566 11.178 1.00 34.73 298 GLY B C 1
ATOM 3960 O O . GLY B 1 267 ? -43.408 6.141 12.134 1.00 38.56 298 GLY B O 1
ATOM 3961 N N . LEU B 1 268 ? -44.930 4.684 11.276 1.00 35.55 299 LEU B N 1
ATOM 3962 C CA . LEU B 1 268 ? -45.616 4.313 12.551 1.00 34.65 299 LEU B CA 1
ATOM 3963 C C . LEU B 1 268 ? -44.676 3.473 13.415 1.00 37.65 299 LEU B C 1
ATOM 3964 O O . LEU B 1 268 ? -44.677 3.677 14.644 1.00 43.99 299 LEU B O 1
ATOM 3969 N N . ALA B 1 269 ? -43.920 2.565 12.790 1.00 35.76 300 ALA B N 1
ATOM 3970 C CA . ALA B 1 269 ? -42.963 1.649 13.451 1.00 35.20 300 ALA B CA 1
ATOM 3971 C C . ALA B 1 269 ? -41.729 2.406 13.905 1.00 35.44 300 ALA B C 1
ATOM 3972 O O . ALA B 1 269 ? -41.143 1.971 14.878 1.00 42.65 300 ALA B O 1
ATOM 3974 N N . MET B 1 270 ? -41.327 3.464 13.209 1.00 40.13 301 MET B N 1
ATOM 3975 C CA . MET B 1 270 ? -40.188 4.325 13.636 1.00 47.76 301 MET B CA 1
ATOM 3976 C C . MET B 1 270 ? -40.575 5.088 14.915 1.00 46.75 301 MET B C 1
ATOM 3977 O O . MET B 1 270 ? -39.720 5.196 15.806 1.00 57.08 301 MET B O 1
ATOM 3982 N N . ILE B 1 271 ? -41.809 5.582 15.018 1.00 44.87 302 ILE B N 1
ATOM 3983 C CA . ILE B 1 271 ? -42.267 6.465 16.137 1.00 46.59 302 ILE B CA 1
ATOM 3984 C C . ILE B 1 271 ? -42.451 5.616 17.412 1.00 50.17 302 ILE B C 1
ATOM 3985 O O . ILE B 1 271 ? -42.156 6.123 18.521 1.00 51.42 302 ILE B O 1
ATOM 3990 N N . MET B 1 272 ? -42.877 4.361 17.283 1.00 49.54 303 MET B N 1
ATOM 3991 C CA . MET B 1 272 ? -43.111 3.489 18.457 1.00 48.55 303 MET B CA 1
ATOM 3992 C C . MET B 1 272 ? -41.806 2.821 18.922 1.00 44.75 303 MET B C 1
ATOM 3993 O O . MET B 1 272 ? -41.681 2.579 20.131 1.00 39.65 303 MET B O 1
ATOM 3998 N N . VAL B 1 273 ? -40.852 2.563 18.027 1.00 45.50 304 VAL B N 1
ATOM 3999 C CA . VAL B 1 273 ? -39.453 2.180 18.396 1.00 54.36 304 VAL B CA 1
ATOM 4000 C C . VAL B 1 273 ? -38.893 3.185 19.423 1.00 56.45 304 VAL B C 1
ATOM 4001 O O . VAL B 1 273 ? -38.213 2.755 20.369 1.00 62.17 304 VAL B O 1
ATOM 4005 N N . ASN B 1 274 ? -39.166 4.475 19.221 1.00 59.50 305 ASN B N 1
ATOM 4006 C CA . ASN B 1 274 ? -38.708 5.598 20.073 1.00 66.33 305 ASN B CA 1
ATOM 4007 C C . ASN B 1 274 ? -39.403 5.547 21.439 1.00 68.55 305 ASN B C 1
ATOM 4008 O O . ASN B 1 274 ? -38.716 5.787 22.448 1.00 75.54 305 ASN B O 1
ATOM 4013 N N . CYS B 1 275 ? -40.714 5.283 21.473 1.00 64.97 306 CYS B N 1
ATOM 4014 C CA . CYS B 1 275 ? -41.519 5.130 22.719 1.00 64.80 306 CYS B CA 1
ATOM 4015 C C . CYS B 1 275 ? -40.960 4.035 23.624 1.00 62.47 306 CYS B C 1
ATOM 4016 O O . CYS B 1 275 ? -41.011 4.209 24.843 1.00 51.79 306 CYS B O 1
ATOM 4019 N N . ASN B 1 276 ? -40.544 2.913 23.025 1.00 69.77 307 ASN B N 1
ATOM 4020 C CA . ASN B 1 276 ? -39.922 1.760 23.732 1.00 72.74 307 ASN B CA 1
ATOM 4021 C C . ASN B 1 276 ? -38.604 2.232 24.348 1.00 71.02 307 ASN B C 1
ATOM 4022 O O . ASN B 1 276 ? -38.400 1.963 25.558 1.00 70.47 307 ASN B O 1
ATOM 4027 N N . LEU B 1 277 ? -37.770 2.919 23.557 1.00 63.74 308 LEU B N 1
ATOM 4028 C CA . LEU B 1 277 ? -36.460 3.472 23.994 1.00 72.15 308 LEU B CA 1
ATOM 4029 C C . LEU B 1 277 ? -36.649 4.430 25.180 1.00 68.44 308 LEU B C 1
ATOM 4030 O O . LEU B 1 277 ? -35.841 4.344 26.118 1.00 55.01 308 LEU B O 1
ATOM 4035 N N . GLU B 1 278 ? -37.674 5.296 25.138 1.00 79.82 309 GLU B N 1
ATOM 4036 C CA . GLU B 1 278 ? -37.999 6.310 26.191 1.00 80.76 309 GLU B CA 1
ATOM 4037 C C . GLU B 1 278 ? -38.529 5.608 27.447 1.00 84.23 309 GLU B C 1
ATOM 4038 O O . GLU B 1 278 ? -39.494 4.831 27.300 1.00 82.61 309 GLU B O 1
ATOM 4044 N N . GLN B 1 279 ? -37.946 5.861 28.623 1.00 85.75 310 GLN B N 1
ATOM 4045 C CA . GLN B 1 279 ? -38.441 5.280 29.907 1.00 91.93 310 GLN B CA 1
ATOM 4046 C C . GLN B 1 279 ? -37.733 5.952 31.096 1.00 86.54 310 GLN B C 1
ATOM 4047 O O . GLN B 1 279 ? -36.514 5.937 31.237 1.00 81.28 310 GLN B O 1
#

Organism: Salpingoeca rosetta (strain ATCC 50818 / BSB-021) (NCBI:txid946362)

Solvent-accessible surface area: 23124 Å² total; per-residue (Å²): 108,94,56,13,64,159,34,0,97,115,6,65,95,51,10,86,83,45,32,13,43,11,70,163,148,20,88,80,113,34,1,54,162,20,34,78,158,24,51,53,0,93,18,34,0,24,35,10,6,54,14,0,47,50,9,23,18,17,3,87,44,9,86,99,23,59,59,35,106,74,8,17,14,2,2,2,0,2,16,51,0,2,20,1,0,20,60,0,0,91,4,6,13,92,74,71,10,86,22,40,86,13,67,73,76,48,16,10,9,13,45,3,14,22,12,0,23,68,17,0,15,22,11,2,0,86,0,0,6,50,0,0,71,28,93,214,66,49,13,60,89,2,19,76,12,5,30,123,23,18,36,10,12,9,105,2,8,77,53,94,87,195,61,13,133,133,53,41,44,39,13,97,55,38,21,75,98,0,17,118,85,0,90,22,6,0,22,116,2,58,101,139,120,40,131,70,82,36,17,3,41,59,135,9,0,58,76,0,29,41,27,0,56,151,8,15,39,52,31,33,94,0,33,100,48,12,28,100,55,158,37,94,6,31,72,0,0,32,68,4,9,64,2,1,19,17,4,7,10,8,1,8,32,21,6,18,25,0,8,15,99,112,86,56,32,31,90,9,39,157,44,0,88,140,11,58,92,50,9,88,79,50,31,15,46,11,66,163,150,20,88,81,80,32,1,160,149,19,47,78,156,24,44,51,0,111,17,34,0,24,36,10,6,52,12,0,47,50,9,23,18,16,4,86,44,12,78,98,19,34,64,47,85,72,8,6,10,2,0,2,6,2,17,59,0,1,19,5,0,19,64,0,0,88,6,8,13,92,73,71,10,94,24,33,91,13,71,74,77,41,18,10,10,12,42,3,14,23,11,1,26,70,16,0,16,21,20,2,5,98,0,1,6,56,0,0,96,15,98,194,84,47,12,64,77,2,19,72,12,5,27,119,24,18,48,10,12,13,88,2,8,76,37,95,79,193,67,14,139,61,45,40,46,37,12,98,55,39,20,75,84,1,17,119,89,1,93,28,12,0,18,125,2,18,107,138,142,48,84,72,98,36,38,10,63,152,124,6,0,57,78,0,28,45,28,1,56,141,5,17,41,41,33,33,93,0,33,103,48,10,30,101,55,158,36,91,6,28,72,0,0,32,67,3,8,64,2,1,19,18,4,6,8,7,1,7,36,23,6,10,26,11,17,11,71,176

Radius of gyration: 24.58 Å; Cα contacts (8 Å, |Δi|>4): 699; chains: 2; bounding box: 67×34×56 Å